Protein AF-0000000080727095 (afdb_homodimer)

Secondary structure (DSSP, 8-state):
----------EEEEE-TTBSS-GGGT-SB-SHHHHHHHHHHHHHTT--EEE--TTHHHHTHHHHHHHTTTTTTT-EEEEE-----STTTTSHHHHHHHHHHHHHHHT-S-EEEEEE-S--TTS-HHHHHHHHHHHHHTTSEEEEEEES--HHHHHHHHHHHHHTTPPPP-EEEEE-BTTB-GGGTTHHHHHHHHT-EEEEE-TTGGGGGGS----TT---SSSTTSSTTHHHHHHHHHHH--HHHHHHHHHHHHHHHHTT--HHHHHHHHHHHTSSS-SSSS--EEEE--SSHHHHHHHHHHHTS-PPPHHHHHHHHHHHHHHGGGPPPSS-S-S--SS-HHHHHHSTT--/----------EEEEE-TTBSS-GGGT-SB-SHHHHHHHHHHHHHTT--EEE--TTHHHHTHHHHHHHTTTTTTT-EEEEE-----STTTTSHHHHHHHHHHHHHHHT-S-EEEEEE-S--TTS-HHHHHHHHHHHHHTTSEEEEEEES--HHHHHHHHHHHHHTTPPPP-EEEEE-BTTB-GGGTTHHHHHHHHT-EEEEE-TTGGGGGGS----TT---SSSTTSSTTHHHHHHHHHHH--HHHHHHHHHHHHHHHHTT--HHHHHHHHHHHTSS--SSSS--EEEE--SSHHHHHHHHHHHTS-PPPHHHHHHHHHHHHHHGGGPPPSS-S-S--SS-HHHHHHSTT--

pLDDT: mean 94.52, std 9.43, range [23.75, 98.94]

Radius of gyration: 27.66 Å; Cα contacts (8 Å, |Δi|>4): 1357; chains: 2; bounding box: 56×84×60 Å

Organism: Metarhizium acridum (strain CQMa 102) (NCBI:txid655827)

Solvent-accessible surface area (backbone atoms only — not comparable to full-atom values): 36132 Å² total; per-residue (Å²): 128,82,79,74,76,76,82,73,74,64,46,52,29,47,37,37,57,25,34,14,76,37,55,72,46,46,16,56,40,52,48,67,69,61,48,46,52,38,52,48,52,44,41,74,72,73,39,49,36,35,36,50,32,46,62,27,28,77,51,38,19,43,40,45,42,32,72,63,38,40,69,83,70,64,45,47,41,30,37,26,35,55,66,48,86,48,75,45,44,40,31,42,69,48,40,52,50,36,46,52,50,47,28,59,42,40,70,45,72,53,40,52,30,40,22,44,50,39,64,34,51,40,29,66,64,60,50,33,50,51,41,50,29,52,40,39,75,69,47,41,30,73,39,39,28,39,18,26,56,47,40,31,51,49,31,39,51,45,47,51,18,57,80,66,73,38,74,52,57,42,32,35,41,39,60,37,33,72,61,42,59,71,42,60,72,56,34,49,48,47,31,57,46,67,58,28,34,46,32,29,32,45,45,44,61,69,49,50,40,71,63,79,63,83,53,68,85,62,73,47,87,60,69,58,51,3,63,67,30,50,69,55,7,53,53,44,38,71,54,55,53,38,72,42,40,50,53,19,49,52,55,33,50,65,50,33,55,77,69,77,48,51,55,52,43,51,36,40,18,37,54,60,63,67,47,93,57,37,33,85,85,52,76,17,34,43,35,44,75,50,62,43,57,67,52,43,52,52,50,51,56,29,54,69,48,70,71,74,57,68,70,49,54,49,38,38,53,53,19,24,58,54,14,49,58,74,48,55,73,58,41,60,80,75,96,58,63,72,59,64,51,46,56,54,57,68,31,90,86,41,105,126,83,78,73,74,75,79,72,73,64,46,52,29,46,37,36,56,26,33,15,78,36,57,72,47,47,16,57,38,52,46,69,67,60,50,47,50,38,52,49,53,44,41,73,73,72,38,52,39,37,35,52,31,44,62,26,27,78,51,38,20,42,41,46,43,31,72,64,39,40,70,84,70,62,46,46,42,31,37,27,35,55,64,49,88,48,75,45,44,39,31,42,67,48,41,52,51,35,45,53,49,48,28,57,41,40,70,44,73,53,39,51,29,39,23,43,49,39,64,35,51,40,27,65,64,60,51,33,50,50,39,50,28,52,40,39,76,70,47,41,30,74,40,40,26,40,18,26,56,47,40,30,53,48,31,38,51,44,47,50,17,56,79,68,73,38,74,53,58,41,32,36,41,38,58,36,31,72,63,43,59,72,43,60,70,56,35,50,49,46,31,56,45,67,58,28,33,48,32,28,32,45,45,44,61,70,49,51,39,71,63,80,63,85,53,69,86,63,74,48,84,59,69,57,50,4,63,66,30,50,69,54,6,54,52,44,37,72,52,54,52,38,72,42,42,51,53,19,48,53,54,34,50,64,52,33,54,75,69,77,47,51,53,52,43,49,36,40,18,37,54,60,63,67,46,93,58,38,34,84,84,52,77,17,32,42,36,45,74,51,62,44,57,67,50,44,52,51,50,52,56,30,54,69,49,70,69,73,56,68,68,50,53,50,38,38,53,52,19,25,57,54,13,48,58,75,48,55,73,55,40,58,79,75,96,56,60,72,59,63,51,47,56,56,57,69,32,92,85,41,104

Structure (mmCIF, N/CA/C/O backbone):
data_AF-0000000080727095-model_v1
#
loop_
_entity.id
_entity.type
_entity.pdbx_description
1 polymer 'NADP-dependent oxidoreductase domain-containing protein'
#
loop_
_atom_site.group_PDB
_atom_site.id
_atom_site.type_symbol
_atom_site.label_atom_id
_atom_site.label_alt_id
_atom_site.label_comp_id
_atom_site.label_asym_id
_atom_site.label_entity_id
_atom_site.label_seq_id
_atom_site.pdbx_PDB_ins_code
_atom_site.Cartn_x
_atom_site.Cartn_y
_atom_site.Cartn_z
_atom_site.occupancy
_atom_site.B_iso_or_equiv
_atom_site.auth_seq_id
_atom_site.auth_comp_id
_atom_site.auth_asym_id
_atom_site.auth_atom_id
_atom_site.pdbx_PDB_model_num
ATOM 1 N N . MET A 1 1 ? -5.547 41.906 -24 1 24.72 1 MET A N 1
ATOM 2 C CA . MET A 1 1 ? -5.367 42.219 -22.578 1 24.72 1 MET A CA 1
ATOM 3 C C . MET A 1 1 ? -4.742 41.031 -21.844 1 24.72 1 MET A C 1
ATOM 5 O O . MET A 1 1 ? -5.246 39.906 -21.906 1 24.72 1 MET A O 1
ATOM 9 N N . PRO A 1 2 ? -3.4 41.031 -21.422 1 35.19 2 PRO A N 1
ATOM 10 C CA . PRO A 1 2 ? -2.688 39.812 -21.016 1 35.19 2 PRO A CA 1
ATOM 11 C C . PRO A 1 2 ? -3.379 39.062 -19.875 1 35.19 2 PRO A C 1
ATOM 13 O O . PRO A 1 2 ? -4.039 39.688 -19.047 1 35.19 2 PRO A O 1
ATOM 16 N N . LEU A 1 3 ? -3.762 37.844 -20.094 1 37.88 3 LEU A N 1
ATOM 17 C CA . LEU A 1 3 ? -4.395 37 -19.094 1 37.88 3 LEU A CA 1
ATOM 18 C C . LEU A 1 3 ? -3.652 37.062 -17.766 1 37.88 3 LEU A C 1
ATOM 20 O O . LEU A 1 3 ? -2.477 36.719 -17.688 1 37.88 3 LEU A O 1
ATOM 24 N N . ILE A 1 4 ? -3.736 38.031 -16.969 1 34.38 4 ILE A N 1
ATOM 25 C CA . ILE A 1 4 ? -3.117 38.125 -15.656 1 34.38 4 ILE A CA 1
ATOM 26 C C . ILE A 1 4 ? -3.23 36.781 -14.93 1 34.38 4 ILE A C 1
ATOM 28 O O . ILE A 1 4 ? -4.336 36.344 -14.625 1 34.38 4 ILE A O 1
ATOM 32 N N . VAL A 1 5 ? -2.312 35.938 -15.195 1 43.31 5 VAL A N 1
ATOM 33 C CA . VAL A 1 5 ? -2.176 34.656 -14.5 1 43.31 5 VAL A CA 1
ATOM 34 C C . VAL A 1 5 ? -2.201 34.906 -12.992 1 43.31 5 VAL A C 1
ATOM 36 O O . VAL A 1 5 ? -1.331 35.562 -12.445 1 43.31 5 VAL A O 1
ATOM 39 N N . GLN A 1 6 ? -3.268 35.219 -12.305 1 42.59 6 GLN A N 1
ATOM 40 C CA . GLN A 1 6 ? -3.457 35.344 -10.867 1 42.59 6 GLN A CA 1
ATOM 41 C C . GLN A 1 6 ? -2.648 34.312 -10.102 1 42.59 6 GLN A C 1
ATOM 43 O O . GLN A 1 6 ? -2.832 33.094 -10.312 1 42.59 6 GLN A O 1
ATOM 48 N N . ASN A 1 7 ? -1.424 34.594 -9.609 1 49.28 7 ASN A N 1
ATOM 49 C CA . ASN A 1 7 ? -0.449 33.781 -8.891 1 49.28 7 ASN A CA 1
ATOM 50 C C . ASN A 1 7 ? -1.058 33.125 -7.648 1 49.28 7 ASN A C 1
ATOM 52 O O . ASN A 1 7 ? -1.265 33.812 -6.637 1 49.28 7 ASN A O 1
ATOM 56 N N . VAL A 1 8 ? -1.911 32.188 -7.688 1 64.5 8 VAL A N 1
ATOM 57 C CA . VAL A 1 8 ? -2.584 31.531 -6.562 1 64.5 8 VAL A CA 1
ATOM 58 C C . VAL A 1 8 ? -1.547 30.938 -5.613 1 64.5 8 VAL A C 1
ATOM 60 O O . VAL A 1 8 ? -0.668 30.188 -6.039 1 64.5 8 VAL A O 1
ATOM 63 N N . ASN A 1 9 ? -1.29 31.562 -4.266 1 85.25 9 ASN A N 1
ATOM 64 C CA . ASN A 1 9 ? -0.416 31.094 -3.193 1 85.25 9 ASN A CA 1
ATOM 65 C C . ASN A 1 9 ? -0.615 29.609 -2.906 1 85.25 9 ASN A C 1
ATOM 67 O O . ASN A 1 9 ? -1.734 29.094 -2.992 1 85.25 9 ASN A O 1
ATOM 71 N N . PRO A 1 10 ? 0.553 28.953 -2.729 1 93.75 10 PRO A N 1
ATOM 72 C CA . PRO A 1 10 ? 0.433 27.578 -2.262 1 93.75 10 PRO A CA 1
ATOM 73 C C . PRO A 1 10 ? -0.393 27.453 -0.983 1 93.75 10 PRO A C 1
ATOM 75 O O . PRO A 1 10 ? -0.496 28.406 -0.217 1 93.75 10 PRO A O 1
ATOM 78 N N . ARG A 1 11 ? -1.086 26.359 -0.826 1 97.81 11 ARG A N 1
ATOM 79 C CA . ARG A 1 11 ? -1.76 26.078 0.435 1 97.81 11 ARG A CA 1
ATOM 80 C C . ARG A 1 11 ? -0.753 25.734 1.527 1 97.81 11 ARG A C 1
ATOM 82 O O . ARG A 1 11 ? -0.248 24.609 1.582 1 97.81 11 ARG A O 1
ATOM 89 N N . ILE A 1 12 ? -0.413 26.734 2.307 1 98.56 12 ILE A N 1
ATOM 90 C CA . ILE A 1 12 ? 0.502 26.578 3.432 1 98.56 12 ILE A CA 1
ATOM 91 C C . ILE A 1 12 ? -0.281 26.594 4.742 1 98.56 12 ILE A C 1
ATOM 93 O O . ILE A 1 12 ? -1.131 27.469 4.949 1 98.56 12 ILE A O 1
ATOM 97 N N . ILE A 1 13 ? -0.034 25.625 5.582 1 98.88 13 ILE A N 1
ATOM 98 C CA . ILE A 1 13 ? -0.727 25.453 6.855 1 98.88 13 ILE A CA 1
ATOM 99 C C . ILE A 1 13 ? 0.266 25.609 8.008 1 98.88 13 ILE A C 1
ATOM 101 O O . ILE A 1 13 ? 1.332 24.984 8 1 98.88 13 ILE A O 1
ATOM 105 N N . LEU A 1 14 ? -0.053 26.484 8.93 1 98.88 14 LEU A N 1
ATOM 106 C CA . LEU A 1 14 ? 0.808 26.641 10.094 1 98.88 14 LEU A CA 1
ATOM 107 C C . LEU A 1 14 ? 0.462 25.609 11.164 1 98.88 14 LEU A C 1
ATOM 109 O O . LEU A 1 14 ? -0.641 25.625 11.719 1 98.88 14 LEU A O 1
ATOM 113 N N . GLY A 1 15 ? 1.387 24.703 11.43 1 98.75 15 GLY A N 1
ATOM 114 C CA . GLY A 1 15 ? 1.229 23.734 12.5 1 98.75 15 GLY A CA 1
ATOM 115 C C . GLY A 1 15 ? 1.518 24.328 13.875 1 98.75 15 GLY A C 1
ATOM 116 O O . GLY A 1 15 ? 2.52 25.016 14.062 1 98.75 15 GLY A O 1
ATOM 117 N N . LEU A 1 16 ? 0.731 23.969 14.836 1 98.75 16 LEU A N 1
ATOM 118 C CA . LEU A 1 16 ? 0.812 24.641 16.125 1 98.75 16 LEU A CA 1
ATOM 119 C C . LEU A 1 16 ? 1.369 23.688 17.188 1 98.75 16 LEU A C 1
ATOM 121 O O . LEU A 1 16 ? 1.236 23.953 18.391 1 98.75 16 LEU A O 1
ATOM 125 N N . MET A 1 17 ? 1.985 22.641 16.75 1 97.19 17 MET A N 1
ATOM 126 C CA . MET A 1 17 ? 2.518 21.641 17.672 1 97.19 17 MET A CA 1
ATOM 127 C C . MET A 1 17 ? 3.555 22.266 18.594 1 97.19 17 MET A C 1
ATOM 129 O O . MET A 1 17 ? 3.748 21.797 19.719 1 97.19 17 MET A O 1
ATOM 133 N N . THR A 1 18 ? 4.227 23.359 18.188 1 96.19 18 THR A N 1
ATOM 134 C CA . THR A 1 18 ? 5.289 23.984 18.969 1 96.19 18 THR A CA 1
ATOM 135 C C . THR A 1 18 ? 4.793 25.25 19.672 1 96.19 18 THR A C 1
ATOM 137 O O . THR A 1 18 ? 5.59 26.047 20.156 1 96.19 18 THR A O 1
ATOM 140 N N . PHE A 1 19 ? 3.555 25.531 19.641 1 98.38 19 PHE A N 1
ATOM 141 C CA . PHE A 1 19 ? 2.918 26.672 20.266 1 98.38 19 PHE A CA 1
ATOM 142 C C . PHE A 1 19 ? 2.146 26.25 21.516 1 98.38 19 PHE A C 1
ATOM 144 O O . PHE A 1 19 ? 1.301 25.359 21.453 1 98.38 19 PHE A O 1
ATOM 151 N N . GLY A 1 20 ? 2.357 26.75 22.578 1 97 20 GLY A N 1
ATOM 152 C CA . GLY A 1 20 ? 1.621 26.453 23.797 1 97 20 GLY A CA 1
ATOM 153 C C . GLY A 1 20 ? 2.277 27.016 25.031 1 97 20 GLY A C 1
ATOM 154 O O . GLY A 1 20 ? 3.377 27.562 24.969 1 97 20 GLY A O 1
ATOM 155 N N . PRO A 1 21 ? 1.655 26.891 26.109 1 95.06 21 PRO A N 1
ATOM 156 C CA . PRO A 1 21 ? 2.098 27.609 27.312 1 95.06 21 PRO A CA 1
ATOM 157 C C . PRO A 1 21 ? 3.227 26.891 28.047 1 95.06 21 PRO A C 1
ATOM 159 O O . PRO A 1 21 ? 3.789 27.422 29 1 95.06 21 PRO A O 1
ATOM 162 N N . SER A 1 22 ? 3.641 25.734 27.609 1 91.69 22 SER A N 1
ATOM 163 C CA . SER A 1 22 ? 4.566 24.906 28.391 1 91.69 22 SER A CA 1
ATOM 164 C C . SER A 1 22 ? 5.75 24.453 27.531 1 91.69 22 SER A C 1
ATOM 166 O O . SER A 1 22 ? 5.594 23.625 26.641 1 91.69 22 SER A O 1
ATOM 168 N N . SER A 1 23 ? 6.934 24.938 27.891 1 90.81 23 SER A N 1
ATOM 169 C CA . SER A 1 23 ? 8.133 24.453 27.203 1 90.81 23 SER A CA 1
ATOM 170 C C . SER A 1 23 ? 8.43 23 27.547 1 90.81 23 SER A C 1
ATOM 172 O O . SER A 1 23 ? 8.953 22.266 26.703 1 90.81 23 SER A O 1
ATOM 174 N N . GLU A 1 24 ? 8.109 22.547 28.734 1 88.94 24 GLU A N 1
ATOM 175 C CA . GLU A 1 24 ? 8.359 21.188 29.188 1 88.94 24 GLU A CA 1
ATOM 176 C C . GLU A 1 24 ? 7.57 20.172 28.375 1 88.94 24 GLU A C 1
ATOM 178 O O . GLU A 1 24 ? 7.996 19.031 28.219 1 88.94 24 GLU A O 1
ATOM 183 N N . ASP A 1 25 ? 6.496 20.703 27.781 1 90.62 25 ASP A N 1
ATOM 184 C CA . ASP A 1 25 ? 5.648 19.828 26.984 1 90.62 25 ASP A CA 1
ATOM 185 C C . ASP A 1 25 ? 5.977 19.953 25.5 1 90.62 25 ASP A C 1
ATOM 187 O O . ASP A 1 25 ? 5.207 19.484 24.656 1 90.62 25 ASP A O 1
ATOM 191 N N . GLY A 1 26 ? 7.086 20.625 25.188 1 89.38 26 GLY A N 1
ATOM 192 C CA . GLY A 1 26 ? 7.578 20.609 23.812 1 89.38 26 GLY A CA 1
ATOM 193 C C . GLY A 1 26 ? 7.359 21.938 23.094 1 89.38 26 GLY A C 1
ATOM 194 O O . GLY A 1 26 ? 7.797 22.109 21.953 1 89.38 26 GLY A O 1
ATOM 195 N N . ALA A 1 27 ? 6.746 22.922 23.734 1 95.12 27 ALA A N 1
ATOM 196 C CA . ALA A 1 27 ? 6.473 24.203 23.109 1 95.12 27 ALA A CA 1
ATOM 197 C C . ALA A 1 27 ? 7.75 25.031 22.953 1 95.12 27 ALA A C 1
ATOM 199 O O . ALA A 1 27 ? 8.648 24.953 23.797 1 95.12 27 ALA A O 1
ATOM 200 N N . ARG A 1 28 ? 7.781 25.797 21.906 1 95.5 28 ARG A N 1
ATOM 201 C CA . ARG A 1 28 ? 8.898 26.703 21.656 1 95.5 28 ARG A CA 1
ATOM 202 C C . ARG A 1 28 ? 8.43 28.156 21.594 1 95.5 28 ARG A C 1
ATOM 204 O O . ARG A 1 28 ? 9.219 29.078 21.766 1 95.5 28 ARG A O 1
ATOM 211 N N . ILE A 1 29 ? 7.234 28.344 21.219 1 97.19 29 ILE A N 1
ATOM 212 C CA . ILE A 1 29 ? 6.555 29.625 21.328 1 97.19 29 ILE A CA 1
ATOM 213 C C . ILE A 1 29 ? 5.551 29.578 22.469 1 97.19 29 ILE A C 1
ATOM 215 O O . ILE A 1 29 ? 4.488 28.969 22.359 1 97.19 29 ILE A O 1
ATOM 219 N N . THR A 1 30 ? 5.895 30.266 23.562 1 97.19 30 THR A N 1
ATOM 220 C CA . THR A 1 30 ? 5.195 29.938 24.797 1 97.19 30 THR A CA 1
ATOM 221 C C . THR A 1 30 ? 4.41 31.141 25.312 1 97.19 30 THR A C 1
ATOM 223 O O . THR A 1 30 ? 3.773 31.062 26.359 1 97.19 30 THR A O 1
ATOM 226 N N . ASP A 1 31 ? 4.488 32.281 24.625 1 97.56 31 ASP A N 1
ATOM 227 C CA . ASP A 1 31 ? 3.717 33.438 25.078 1 97.56 31 ASP A CA 1
ATOM 228 C C . ASP A 1 31 ? 2.781 33.906 23.969 1 97.56 31 ASP A C 1
ATOM 230 O O . ASP A 1 31 ? 3.096 33.812 22.781 1 97.56 31 ASP A O 1
ATOM 234 N N . LEU A 1 32 ? 1.676 34.5 24.406 1 98.12 32 LEU A N 1
ATOM 235 C CA . LEU A 1 32 ? 0.58 34.875 23.531 1 98.12 32 LEU A CA 1
ATOM 236 C C . LEU A 1 32 ? 1.012 36 22.562 1 98.12 32 LEU A C 1
ATOM 238 O O . LEU A 1 32 ? 0.579 36.031 21.422 1 98.12 32 LEU A O 1
ATOM 242 N N . ASP A 1 33 ? 1.827 36.875 23.078 1 98.31 33 ASP A N 1
ATOM 243 C CA . ASP A 1 33 ? 2.283 37.969 22.219 1 98.31 33 ASP A CA 1
ATOM 244 C C . ASP A 1 33 ? 3.047 37.438 21.016 1 98.31 33 ASP A C 1
ATOM 246 O O . ASP A 1 33 ? 2.789 37.875 19.875 1 98.31 33 ASP A O 1
ATOM 250 N N . THR A 1 34 ? 3.979 36.562 21.234 1 98.5 34 THR A N 1
ATOM 251 C CA . THR A 1 34 ? 4.754 35.969 20.156 1 98.5 34 THR A CA 1
ATOM 252 C C . THR A 1 34 ? 3.854 35.156 19.234 1 98.5 34 THR A C 1
ATOM 254 O O . THR A 1 34 ? 4.016 35.188 18.016 1 98.5 34 THR A O 1
ATOM 257 N N . PHE A 1 35 ? 2.953 34.438 19.828 1 98.75 35 PHE A N 1
ATOM 258 C CA . PHE A 1 35 ? 1.983 33.688 19.031 1 98.75 35 PHE A CA 1
ATOM 259 C C . PHE A 1 35 ? 1.203 34.594 18.109 1 98.75 35 PHE A C 1
ATOM 261 O O . PHE A 1 35 ? 1.109 34.344 16.906 1 98.75 35 PHE A O 1
ATOM 268 N N . ASN A 1 36 ? 0.708 35.688 18.656 1 98.75 36 ASN A N 1
ATOM 269 C CA . ASN A 1 36 ? -0.051 36.656 17.875 1 98.75 36 ASN A CA 1
ATOM 270 C C . ASN A 1 36 ? 0.801 37.281 16.766 1 98.75 36 ASN A C 1
ATOM 272 O O . ASN A 1 36 ? 0.317 37.5 15.656 1 98.75 36 ASN A O 1
ATOM 276 N N . LYS A 1 37 ? 2.043 37.531 17.062 1 98.81 37 LYS A N 1
ATOM 277 C CA . LYS A 1 37 ? 2.949 38.062 16.047 1 98.81 37 LYS A CA 1
ATOM 278 C C . LYS A 1 37 ? 3.104 37.062 14.898 1 98.81 37 LYS A C 1
ATOM 280 O O . LYS A 1 37 ? 3.137 37.469 13.734 1 98.81 37 LYS A O 1
ATOM 285 N N . ALA A 1 38 ? 3.24 35.844 15.227 1 98.81 38 ALA A N 1
ATOM 286 C CA . ALA A 1 38 ? 3.348 34.812 14.203 1 98.81 38 ALA A CA 1
ATOM 287 C C . ALA A 1 38 ? 2.094 34.75 13.336 1 98.81 38 ALA A C 1
ATOM 289 O O . ALA A 1 38 ? 2.182 34.688 12.109 1 98.81 38 ALA A O 1
ATOM 290 N N . LEU A 1 39 ? 0.939 34.781 13.953 1 98.88 39 LEU A N 1
ATOM 291 C CA . LEU A 1 39 ? -0.322 34.75 13.227 1 98.88 39 LEU A CA 1
ATOM 292 C C . LEU A 1 39 ? -0.491 35.969 12.359 1 98.88 39 LEU A C 1
ATOM 294 O O . LEU A 1 39 ? -0.988 35.906 11.234 1 98.88 39 LEU A O 1
ATOM 298 N N . ASP A 1 40 ? -0.077 37.125 12.938 1 98.81 40 ASP A N 1
ATOM 299 C CA . ASP A 1 40 ? -0.135 38.344 12.156 1 98.81 40 ASP A CA 1
ATOM 300 C C . ASP A 1 40 ? 0.705 38.25 10.891 1 98.81 40 ASP A C 1
ATOM 302 O O . ASP A 1 40 ? 0.24 38.562 9.797 1 98.81 40 ASP A O 1
ATOM 306 N N . LEU A 1 41 ? 1.878 37.781 11.047 1 98.75 41 LEU A N 1
ATOM 307 C CA . LEU A 1 41 ? 2.768 37.594 9.906 1 98.75 41 LEU A CA 1
ATOM 308 C C . LEU A 1 41 ? 2.178 36.625 8.906 1 98.75 41 LEU A C 1
ATOM 310 O O . LEU A 1 41 ? 2.156 36.875 7.703 1 98.75 41 LEU A O 1
ATOM 314 N N . PHE A 1 42 ? 1.761 35.531 9.375 1 98.69 42 PHE A N 1
ATOM 315 C CA . PHE A 1 42 ? 1.191 34.438 8.562 1 98.69 42 PHE A CA 1
ATOM 316 C C . PHE A 1 42 ? 0.034 34.969 7.719 1 98.69 42 PHE A C 1
ATOM 318 O O . PHE A 1 42 ? -0.002 34.75 6.504 1 98.69 42 PHE A O 1
ATOM 325 N N . GLN A 1 43 ? -0.869 35.688 8.328 1 98.5 43 GLN A N 1
ATOM 326 C CA . GLN A 1 43 ? -2.053 36.188 7.645 1 98.5 43 GLN A CA 1
ATOM 327 C C . GLN A 1 43 ? -1.696 37.375 6.723 1 98.5 43 GLN A C 1
ATOM 329 O O . GLN A 1 43 ? -2.305 37.531 5.66 1 98.5 43 GLN A O 1
ATOM 334 N N . ALA A 1 44 ? -0.732 38.156 7.133 1 98.12 44 ALA A N 1
ATOM 335 C CA . ALA A 1 44 ? -0.286 39.25 6.277 1 98.12 44 ALA A CA 1
ATOM 336 C C . ALA A 1 44 ? 0.253 38.719 4.953 1 98.12 44 ALA A C 1
ATOM 338 O O . ALA A 1 44 ? 0.189 39.406 3.932 1 98.12 44 ALA A O 1
ATOM 339 N N . ARG A 1 45 ? 0.746 37.531 4.969 1 97.19 45 ARG A N 1
ATOM 340 C CA . ARG A 1 45 ? 1.308 36.906 3.773 1 97.19 45 ARG A CA 1
ATOM 341 C C . ARG A 1 45 ? 0.223 36.219 2.951 1 97.19 45 ARG A C 1
ATOM 343 O O . ARG A 1 45 ? 0.508 35.625 1.906 1 97.19 45 ARG A O 1
ATOM 350 N N . GLY A 1 46 ? -0.985 36.219 3.42 1 96.81 46 GLY A N 1
ATOM 351 C CA . GLY A 1 46 ? -2.109 35.688 2.652 1 96.81 46 GLY A CA 1
ATOM 352 C C . GLY A 1 46 ? -2.523 34.312 3.064 1 96.81 46 GLY A C 1
ATOM 353 O O . GLY A 1 46 ? -3.338 33.656 2.393 1 96.81 46 GLY A O 1
ATOM 354 N N . TYR A 1 47 ? -1.959 33.75 4.117 1 97.88 47 TYR A N 1
ATOM 355 C CA . TYR A 1 47 ? -2.307 32.438 4.609 1 97.88 47 TYR A CA 1
ATOM 356 C C . TYR A 1 47 ? -3.23 32.531 5.82 1 97.88 47 TYR A C 1
ATOM 358 O O . TYR A 1 47 ? -3.246 33.531 6.52 1 97.88 47 TYR A O 1
ATOM 366 N N . SER A 1 48 ? -4.02 31.453 6.047 1 98.19 48 SER A N 1
ATOM 367 C CA . SER A 1 48 ? -4.988 31.578 7.133 1 98.19 48 SER A CA 1
ATOM 368 C C . SER A 1 48 ? -5.332 30.219 7.727 1 98.19 48 SER A C 1
ATOM 370 O O . SER A 1 48 ? -6.18 30.109 8.617 1 98.19 48 SER A O 1
ATOM 372 N N . GLU A 1 49 ? -4.73 29.125 7.281 1 98.75 49 GLU A N 1
ATOM 373 C CA . GLU A 1 49 ? -5.051 27.797 7.797 1 98.75 49 GLU A CA 1
ATOM 374 C C . GLU A 1 49 ? -4.059 27.359 8.875 1 98.75 49 GLU A C 1
ATOM 376 O O . GLU A 1 49 ? -2.844 27.469 8.688 1 98.75 49 GLU A O 1
ATOM 381 N N . VAL A 1 50 ? -4.609 26.984 10.047 1 98.94 50 VAL A N 1
ATOM 382 C CA . VAL A 1 50 ? -3.775 26.516 11.148 1 98.94 50 VAL A CA 1
ATOM 383 C C . VAL A 1 50 ? -4.211 25.109 11.555 1 98.94 50 VAL A C 1
ATOM 385 O O . VAL A 1 50 ? -5.359 24.719 11.328 1 98.94 50 VAL A O 1
ATOM 388 N N . ASP A 1 51 ? -3.273 24.359 12.094 1 98.94 51 ASP A N 1
ATOM 389 C CA . ASP A 1 51 ? -3.496 22.969 12.453 1 98.94 51 ASP A CA 1
ATOM 390 C C . ASP A 1 51 ? -3.072 22.688 13.898 1 98.94 51 ASP A C 1
ATOM 392 O O . ASP A 1 51 ? -1.914 22.922 14.258 1 98.94 51 ASP A O 1
ATOM 396 N N . THR A 1 52 ? -3.959 22.344 14.711 1 98.75 52 THR A N 1
ATOM 397 C CA . THR A 1 52 ? -3.668 21.938 16.078 1 98.75 52 THR A CA 1
ATOM 398 C C . THR A 1 52 ? -4.137 20.5 16.328 1 98.75 52 THR A C 1
ATOM 400 O O . THR A 1 52 ? -4.383 19.75 15.375 1 98.75 52 THR A O 1
ATOM 403 N N . ALA A 1 53 ? -4.035 20 17.547 1 98.62 53 ALA A N 1
ATOM 404 C CA . ALA A 1 53 ? -4.496 18.672 17.938 1 98.62 53 ALA A CA 1
ATOM 405 C C . ALA A 1 53 ? -4.688 18.594 19.453 1 98.62 53 ALA A C 1
ATOM 407 O O . ALA A 1 53 ? -4.027 19.312 20.203 1 98.62 53 ALA A O 1
ATOM 408 N N . ARG A 1 54 ? -5.508 17.703 19.844 1 97.31 54 ARG A N 1
ATOM 409 C CA . ARG A 1 54 ? -5.809 17.469 21.266 1 97.31 54 ARG A CA 1
ATOM 410 C C . ARG A 1 54 ? -4.539 17.172 22.047 1 97.31 54 ARG A C 1
ATOM 412 O O . ARG A 1 54 ? -4.379 17.625 23.172 1 97.31 54 ARG A O 1
ATOM 419 N N . ILE A 1 55 ? -3.621 16.531 21.422 1 96.62 55 ILE A N 1
ATOM 420 C CA . ILE A 1 55 ? -2.479 15.984 22.156 1 96.62 55 ILE A CA 1
ATOM 421 C C . ILE A 1 55 ? -1.378 17.047 22.25 1 96.62 55 ILE A C 1
ATOM 423 O O . ILE A 1 55 ? -0.437 16.891 23.031 1 96.62 55 ILE A O 1
ATOM 427 N N . TYR A 1 56 ? -1.441 18.078 21.547 1 97.06 56 TYR A N 1
ATOM 428 C CA . TYR A 1 56 ? -0.312 19 21.438 1 97.06 56 TYR A CA 1
ATOM 429 C C . TYR A 1 56 ? -0.077 19.734 22.75 1 97.06 56 TYR A C 1
ATOM 431 O O . TYR A 1 56 ? -1.028 20.156 23.422 1 97.06 56 TYR A O 1
ATOM 439 N N . VAL A 1 57 ? 1.223 19.844 23.078 1 96.44 57 VAL A N 1
ATOM 440 C CA . VAL A 1 57 ? 1.738 20.609 24.219 1 96.44 57 VAL A CA 1
ATOM 441 C C . VAL A 1 57 ? 0.989 20.203 25.484 1 96.44 57 VAL A C 1
ATOM 443 O O . VAL A 1 57 ? 0.43 21.047 26.172 1 96.44 57 VAL A O 1
ATOM 446 N N . GLY A 1 58 ? 0.936 18.891 25.719 1 95 58 GLY A N 1
ATOM 447 C CA . GLY A 1 58 ? 0.261 18.375 26.906 1 95 58 GLY A CA 1
ATOM 448 C C . GLY A 1 58 ? -1.226 18.672 26.922 1 95 58 GLY A C 1
ATOM 449 O O . GLY A 1 58 ? -1.796 18.953 27.969 1 95 58 GLY A O 1
ATOM 450 N N . ALA A 1 59 ? -1.839 18.797 25.812 1 96.88 59 ALA A N 1
ATOM 451 C CA . ALA A 1 59 ? -3.273 19.016 25.641 1 96.88 59 ALA A CA 1
ATOM 452 C C . ALA A 1 59 ? -3.648 20.453 25.938 1 96.88 59 ALA A C 1
ATOM 454 O O . ALA A 1 59 ? -4.805 20.75 26.25 1 96.88 59 ALA A O 1
ATOM 455 N N . LYS A 1 60 ? -2.686 21.344 25.859 1 97.81 60 LYS A N 1
ATOM 456 C CA . LYS A 1 60 ? -2.957 22.734 26.234 1 97.81 60 LYS A CA 1
ATOM 457 C C . LYS A 1 60 ? -2.934 23.641 25.016 1 97.81 60 LYS A C 1
ATOM 459 O O . LYS A 1 60 ? -3.266 24.828 25.109 1 97.81 60 LYS A O 1
ATOM 464 N N . GLN A 1 61 ? -2.58 23.109 23.906 1 98.56 61 GLN A N 1
ATOM 465 C CA . GLN A 1 61 ? -2.406 23.938 22.703 1 98.56 61 GLN A CA 1
ATOM 466 C C . GLN A 1 61 ? -3.738 24.516 22.234 1 98.56 61 GLN A C 1
ATOM 468 O O . GLN A 1 61 ? -3.803 25.656 21.797 1 98.56 61 GLN A O 1
ATOM 473 N N . GLU A 1 62 ? -4.812 23.703 22.234 1 98.81 62 GLU A N 1
ATOM 474 C CA . GLU A 1 62 ? -6.117 24.141 21.75 1 98.81 62 GLU A CA 1
ATOM 475 C C . GLU A 1 62 ? -6.605 25.359 22.531 1 98.81 62 GLU A C 1
ATOM 477 O O . GLU A 1 62 ? -7.039 26.359 21.938 1 98.81 62 GLU A O 1
ATOM 482 N N . ALA A 1 63 ? -6.531 25.312 23.875 1 98.69 63 ALA A N 1
ATOM 483 C CA . ALA A 1 63 ? -6.926 26.469 24.688 1 98.69 63 ALA A CA 1
ATOM 484 C C . ALA A 1 63 ? -6.062 27.688 24.375 1 98.69 63 ALA A C 1
ATOM 486 O O . ALA A 1 63 ? -6.555 28.812 24.375 1 98.69 63 ALA A O 1
ATOM 487 N N . PHE A 1 64 ? -4.777 27.422 24.125 1 98.75 64 PHE A N 1
ATOM 488 C CA . PHE A 1 64 ? -3.85 28.484 23.766 1 98.75 64 PHE A CA 1
ATOM 489 C C . PHE A 1 64 ? -4.273 29.156 22.469 1 98.75 64 PHE A C 1
ATOM 491 O O . PHE A 1 64 ? -4.168 30.375 22.328 1 98.75 64 PHE A O 1
ATOM 498 N N . THR A 1 65 ? -4.758 28.391 21.531 1 98.88 65 THR A N 1
ATOM 499 C CA . THR A 1 65 ? -5.254 28.891 20.25 1 98.88 65 THR A CA 1
ATOM 500 C C . THR A 1 65 ? -6.523 29.719 20.453 1 98.88 65 THR A C 1
ATOM 502 O O . THR A 1 65 ? -6.73 30.719 19.766 1 98.88 65 THR A O 1
ATOM 505 N N . LYS A 1 66 ? -7.418 29.297 21.375 1 98.81 66 LYS A N 1
ATOM 506 C CA . LYS A 1 66 ? -8.57 30.109 21.734 1 98.81 66 LYS A CA 1
ATOM 507 C C . LYS A 1 66 ? -8.133 31.484 22.25 1 98.81 66 LYS A C 1
ATOM 509 O O . LYS A 1 66 ? -8.695 32.5 21.859 1 98.81 66 LYS A O 1
ATOM 514 N N . GLU A 1 67 ? -7.156 31.469 23.094 1 98.62 67 GLU A N 1
ATOM 515 C CA . GLU A 1 67 ? -6.641 32.719 23.656 1 98.62 67 GLU A CA 1
ATOM 516 C C . GLU A 1 67 ? -6.105 33.625 22.562 1 98.62 67 GLU A C 1
ATOM 518 O O . GLU A 1 67 ? -6.168 34.844 22.703 1 98.62 67 GLU A O 1
ATOM 523 N N . ALA A 1 68 ? -5.617 33.062 21.531 1 98.62 68 ALA A N 1
ATOM 524 C CA . ALA A 1 68 ? -5.094 33.812 20.406 1 98.62 68 ALA A CA 1
ATOM 525 C C . ALA A 1 68 ? -6.227 34.344 19.516 1 98.62 68 ALA A C 1
ATOM 527 O O . ALA A 1 68 ? -5.98 34.969 18.5 1 98.62 68 ALA A O 1
ATOM 528 N N . ARG A 1 69 ? -7.461 34.062 19.859 1 98.5 69 ARG A N 1
ATOM 529 C CA . ARG A 1 69 ? -8.664 34.562 19.203 1 98.5 69 ARG A CA 1
ATOM 530 C C . ARG A 1 69 ? -8.719 34.125 17.734 1 98.5 69 ARG A C 1
ATOM 532 O O . ARG A 1 69 ? -8.961 34.969 16.859 1 98.5 69 ARG A O 1
ATOM 539 N N . TRP A 1 70 ? -8.438 32.844 17.531 1 98.69 70 TRP A N 1
ATOM 540 C CA . TRP A 1 70 ? -8.336 32.281 16.188 1 98.69 70 TRP A CA 1
ATOM 541 C C . TRP A 1 70 ? -9.602 32.594 15.383 1 98.69 70 TRP A C 1
ATOM 543 O O . TRP A 1 70 ? -9.531 32.906 14.195 1 98.69 70 TRP A O 1
ATOM 553 N N . LYS A 1 71 ? -10.781 32.469 16.047 1 98.06 71 LYS A N 1
ATOM 554 C CA . LYS A 1 71 ? -12.047 32.656 15.344 1 98.06 71 LYS A CA 1
ATOM 555 C C . LYS A 1 71 ? -12.219 34.094 14.891 1 98.06 71 LYS A C 1
ATOM 557 O O . LYS A 1 71 ? -12.578 34.344 13.742 1 98.06 71 LYS A O 1
ATOM 562 N N . GLU A 1 72 ? -11.984 35 15.758 1 98.19 72 GLU A N 1
ATOM 563 C CA . GLU A 1 72 ? -12.086 36.406 15.438 1 98.19 72 GLU A CA 1
ATOM 564 C C . GLU A 1 72 ? -11.094 36.812 14.352 1 98.19 72 GLU A C 1
ATOM 566 O O . GLU A 1 72 ? -11.375 37.719 13.547 1 98.19 72 GLU A O 1
ATOM 571 N N . ARG A 1 73 ? -9.977 36.125 14.297 1 98.19 73 ARG A N 1
ATOM 572 C CA . ARG A 1 73 ? -8.938 36.375 13.305 1 98.19 73 ARG A CA 1
ATOM 573 C C . ARG A 1 73 ? -9.352 35.844 11.938 1 98.19 73 ARG A C 1
ATOM 575 O O . ARG A 1 73 ? -8.727 36.188 10.93 1 98.19 73 ARG A O 1
ATOM 582 N N . GLY A 1 74 ? -10.406 35.031 11.906 1 98.44 74 GLY A N 1
ATOM 583 C CA . GLY A 1 74 ? -10.852 34.438 10.648 1 98.44 74 GLY A CA 1
ATOM 584 C C . GLY A 1 74 ? -9.984 33.281 10.195 1 98.44 74 GLY A C 1
ATOM 585 O O . GLY A 1 74 ? -9.852 33.031 8.992 1 98.44 74 GLY A O 1
ATOM 586 N N . LEU A 1 75 ? -9.344 32.594 11.039 1 98.75 75 LEU A N 1
ATOM 587 C CA . LEU A 1 75 ? -8.516 31.438 10.688 1 98.75 75 LEU A CA 1
ATOM 588 C C . LEU A 1 75 ? -9.367 30.219 10.383 1 98.75 75 LEU A C 1
ATOM 590 O O . LEU A 1 75 ? -10.406 30.016 11.016 1 98.75 75 LEU A O 1
ATOM 594 N N . THR A 1 76 ? -8.984 29.453 9.344 1 98.75 76 THR A N 1
ATOM 595 C CA . THR A 1 76 ? -9.453 28.078 9.172 1 98.75 76 THR A CA 1
ATOM 596 C C . THR A 1 76 ? -8.703 27.125 10.102 1 98.75 76 THR A C 1
ATOM 598 O O . THR A 1 76 ? -7.473 27.062 10.086 1 98.75 76 THR A O 1
ATOM 601 N N . LEU A 1 77 ? -9.391 26.422 10.914 1 98.81 77 LEU A N 1
ATOM 602 C CA . LEU A 1 77 ? -8.719 25.656 11.953 1 98.81 77 LEU A CA 1
ATOM 603 C C . LEU A 1 77 ? -9 24.156 11.797 1 98.81 77 LEU A C 1
ATOM 605 O O . LEU A 1 77 ? -10.148 23.75 11.594 1 98.81 77 LEU A O 1
ATOM 609 N N . ALA A 1 78 ? -7.926 23.391 11.812 1 98.94 78 ALA A N 1
ATOM 610 C CA . ALA A 1 78 ? -7.992 21.938 11.922 1 98.94 78 ALA A CA 1
ATOM 611 C C . ALA A 1 78 ? -7.559 21.469 13.312 1 98.94 78 ALA A C 1
ATOM 613 O O . ALA A 1 78 ? -6.613 22.016 13.891 1 98.94 78 ALA A O 1
ATOM 614 N N . THR A 1 79 ? -8.281 20.578 13.891 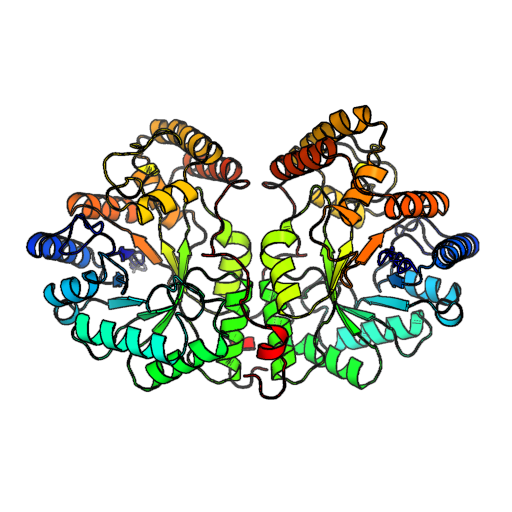1 98.94 79 THR A N 1
ATOM 615 C CA . THR A 1 79 ? -7.824 19.844 15.07 1 98.94 79 THR A CA 1
ATOM 616 C C . THR A 1 79 ? -8.031 18.344 14.883 1 98.94 79 THR A C 1
ATOM 618 O O . THR A 1 79 ? -8.328 17.891 13.781 1 98.94 79 THR A O 1
ATOM 621 N N . LYS A 1 80 ? -7.664 17.562 15.883 1 98.88 80 LYS A N 1
ATOM 622 C CA . LYS A 1 80 ? -7.668 16.109 15.742 1 98.88 80 LYS A CA 1
ATOM 623 C C . LYS A 1 80 ? -8.25 15.438 16.984 1 98.88 80 LYS A C 1
ATOM 625 O O . LYS A 1 80 ? -7.98 15.859 18.109 1 98.88 80 LYS A O 1
ATOM 630 N N . VAL A 1 81 ? -8.953 14.406 16.672 1 98.75 81 VAL A N 1
ATOM 631 C CA . VAL A 1 81 ? -9.367 13.531 17.766 1 98.75 81 VAL A CA 1
ATOM 632 C C . VAL A 1 81 ? -8.141 13.055 18.547 1 98.75 81 VAL A C 1
ATOM 634 O O . VAL A 1 81 ? -7.051 12.953 17.984 1 98.75 81 VAL A O 1
ATOM 637 N N . GLN A 1 82 ? -8.383 12.789 19.781 1 97.94 82 GLN A N 1
ATOM 638 C CA . GLN A 1 82 ? -7.285 12.305 20.609 1 97.94 82 GLN A CA 1
ATOM 639 C C . GLN A 1 82 ? -6.465 11.242 19.891 1 97.94 82 GLN A C 1
ATOM 641 O O . GLN A 1 82 ? -7.027 10.312 19.297 1 97.94 82 GLN A O 1
ATOM 646 N N . TYR A 1 83 ? -5.137 11.422 19.969 1 97.94 83 TYR A N 1
ATOM 647 C CA . TYR A 1 83 ? -4.23 10.43 19.406 1 97.94 83 TYR A CA 1
ATOM 648 C C . TYR A 1 83 ? -4.391 9.086 20.094 1 97.94 83 TYR A C 1
ATOM 650 O O . TYR A 1 83 ? -4.227 8.992 21.312 1 97.94 83 TYR A O 1
ATOM 658 N N . PRO A 1 84 ? -4.703 8.023 19.406 1 97.81 84 PRO A N 1
ATOM 659 C CA . PRO A 1 84 ? -4.875 6.73 20.062 1 97.81 84 PRO A CA 1
ATOM 660 C C . PRO A 1 84 ? -3.545 6.082 20.453 1 97.81 84 PRO A C 1
ATOM 662 O O . PRO A 1 84 ? -2.855 5.527 19.594 1 97.81 84 PRO A O 1
ATOM 665 N N . PHE A 1 85 ? -3.23 6.074 21.719 1 95.44 85 PHE A N 1
ATOM 666 C CA . PHE A 1 85 ? -2 5.477 22.219 1 95.44 85 PHE A CA 1
ATOM 667 C C . PHE A 1 85 ? -2.199 3.994 22.516 1 95.44 85 PHE A C 1
ATOM 669 O O . PHE A 1 85 ? -1.243 3.217 22.484 1 95.44 85 PHE A O 1
ATOM 676 N N . ALA A 1 86 ? -3.412 3.672 22.844 1 95.88 86 ALA A N 1
ATOM 677 C CA . ALA A 1 86 ? -3.75 2.287 23.156 1 95.88 86 ALA A CA 1
ATOM 678 C C . ALA A 1 86 ? -4.945 1.811 22.344 1 95.88 86 ALA A C 1
ATOM 680 O O . ALA A 1 86 ? -5.777 2.615 21.922 1 95.88 86 ALA A O 1
ATOM 681 N N . PRO A 1 87 ? -4.992 0.455 22.172 1 96.5 87 PRO A N 1
ATOM 682 C CA . PRO A 1 87 ? -6.191 -0.07 21.516 1 96.5 87 PRO A CA 1
ATOM 683 C C . PRO A 1 87 ? -7.48 0.354 22.219 1 96.5 87 PRO A C 1
ATOM 685 O O . PRO A 1 87 ? -7.555 0.324 23.453 1 96.5 87 PRO A O 1
ATOM 688 N N . GLY A 1 88 ? -8.367 0.845 21.438 1 97.5 88 GLY A N 1
ATOM 689 C CA . GLY A 1 88 ? -9.648 1.203 22.031 1 97.5 88 GLY A CA 1
ATOM 690 C C . GLY A 1 88 ? -9.797 2.693 22.281 1 97.5 88 GLY A C 1
ATOM 691 O O . GLY A 1 88 ? -10.859 3.156 22.688 1 97.5 88 GLY A O 1
ATOM 692 N N . ASP A 1 89 ? -8.875 3.471 21.906 1 98 89 ASP A N 1
ATOM 693 C CA . ASP A 1 89 ? -8.914 4.902 22.188 1 98 89 ASP A CA 1
ATOM 694 C C . ASP A 1 89 ? -9.805 5.637 21.188 1 98 89 ASP A C 1
ATOM 696 O O . ASP A 1 89 ? -10.148 6.805 21.406 1 98 89 ASP A O 1
ATOM 700 N N . ASN A 1 90 ? -10.258 4.996 20.062 1 98.5 90 ASN A N 1
ATOM 701 C CA . ASN A 1 90 ? -11.188 5.598 19.125 1 98.5 90 ASN A CA 1
ATOM 702 C C . ASN A 1 90 ? -12.547 4.902 19.156 1 98.5 90 ASN A C 1
ATOM 704 O O . ASN A 1 90 ? -13.219 4.797 18.125 1 98.5 90 ASN A O 1
ATOM 708 N N . THR A 1 91 ? -12.867 4.293 20.328 1 98.69 91 THR A N 1
ATOM 709 C CA . THR A 1 91 ? -14.25 3.855 20.484 1 98.69 91 THR A CA 1
ATOM 710 C C . THR A 1 91 ? -15.203 5.039 20.375 1 98.69 91 THR A C 1
ATOM 712 O O . THR A 1 91 ? -14.797 6.191 20.531 1 98.69 91 THR A O 1
ATOM 715 N N . ALA A 1 92 ? -16.422 4.73 20.094 1 98.69 92 ALA A N 1
ATOM 716 C CA . ALA A 1 92 ? -17.422 5.762 19.797 1 98.69 92 ALA A CA 1
ATOM 717 C C . ALA A 1 92 ? -17.484 6.789 20.938 1 98.69 92 ALA A C 1
ATOM 719 O O . ALA A 1 92 ? -17.438 7.996 20.688 1 98.69 92 ALA A O 1
ATOM 720 N N . ASP A 1 93 ? -17.547 6.352 22.125 1 98.75 93 ASP A N 1
ATOM 721 C CA . ASP A 1 93 ? -17.703 7.234 23.281 1 98.75 93 ASP A CA 1
ATOM 722 C C . ASP A 1 93 ? -16.469 8.102 23.484 1 98.75 93 ASP A C 1
ATOM 724 O O . ASP A 1 93 ? -16.578 9.281 23.797 1 98.75 93 ASP A O 1
ATOM 728 N N . LYS A 1 94 ? -15.336 7.559 23.266 1 98.75 94 LYS A N 1
ATOM 729 C CA . LYS A 1 94 ? -14.086 8.281 23.5 1 98.75 94 LYS A CA 1
ATOM 730 C C . LYS A 1 94 ? -13.844 9.328 22.422 1 98.75 94 LYS A C 1
ATOM 732 O O . LYS A 1 94 ? -13.328 10.414 22.703 1 98.75 94 LYS A O 1
ATOM 737 N N . VAL A 1 95 ? -14.227 8.984 21.219 1 98.75 95 VAL A N 1
ATOM 738 C CA . VAL A 1 95 ? -14.125 9.945 20.125 1 98.75 95 VAL A CA 1
ATOM 739 C C . VAL A 1 95 ? -15.016 11.148 20.406 1 98.75 95 VAL A C 1
ATOM 741 O O . VAL A 1 95 ? -14.578 12.297 20.297 1 98.75 95 VAL A O 1
ATOM 744 N N . ILE A 1 96 ? -16.234 10.875 20.812 1 98.75 96 ILE A N 1
ATOM 745 C CA . ILE A 1 96 ? -17.188 11.945 21.094 1 98.75 96 ILE A CA 1
ATOM 746 C C . ILE A 1 96 ? -16.672 12.797 22.25 1 98.75 96 ILE A C 1
ATOM 748 O O . ILE A 1 96 ? -16.672 14.031 22.172 1 98.75 96 ILE A O 1
ATOM 752 N N . ALA A 1 97 ? -16.172 12.148 23.266 1 98.75 97 ALA A N 1
ATOM 753 C CA . ALA A 1 97 ? -15.633 12.867 24.422 1 98.75 97 ALA A CA 1
ATOM 754 C C . ALA A 1 97 ? -14.445 13.742 24.016 1 98.75 97 ALA A C 1
ATOM 756 O O . ALA A 1 97 ? -14.328 14.883 24.484 1 98.75 97 ALA A O 1
ATOM 757 N N . SER A 1 98 ? -13.594 13.203 23.219 1 98.81 98 SER A N 1
ATOM 758 C CA . SER A 1 98 ? -12.43 13.945 22.766 1 98.81 98 SER A CA 1
ATOM 759 C C . SER A 1 98 ? -12.836 15.195 22 1 98.81 98 SER A C 1
ATOM 761 O O . SER A 1 98 ? -12.297 16.281 22.234 1 98.81 98 SER A O 1
ATOM 763 N N . VAL A 1 99 ? -13.766 15.047 21.078 1 98.88 99 VAL A N 1
ATOM 764 C CA . VAL A 1 99 ? -14.195 16.156 20.234 1 98.88 99 VAL A CA 1
ATOM 765 C C . VAL A 1 99 ? -14.875 17.219 21.078 1 98.88 99 VAL A C 1
ATOM 767 O O . VAL A 1 99 ? -14.625 18.422 20.906 1 98.88 99 VAL A O 1
ATOM 770 N N . GLU A 1 100 ? -15.688 16.766 22.031 1 98.75 100 GLU A N 1
ATOM 771 C CA . GLU A 1 100 ? -16.344 17.719 22.922 1 98.75 100 GLU A CA 1
ATOM 772 C C . GLU A 1 100 ? -15.32 18.531 23.719 1 98.75 100 GLU A C 1
ATOM 774 O O . GLU A 1 100 ? -15.469 19.734 23.891 1 98.75 100 GLU A O 1
ATOM 779 N N . THR A 1 101 ? -14.328 17.891 24.172 1 98.88 101 THR A N 1
ATOM 780 C CA . THR A 1 101 ? -13.266 18.562 24.906 1 98.88 101 THR A CA 1
ATOM 781 C C . THR A 1 101 ? -12.562 19.578 24 1 98.88 101 THR A C 1
ATOM 783 O O . THR A 1 101 ? -12.336 20.719 24.406 1 98.88 101 THR A O 1
ATOM 786 N N . SER A 1 102 ? -12.211 19.156 22.781 1 98.88 102 SER A N 1
ATOM 787 C CA . SER A 1 102 ? -11.539 20.047 21.844 1 98.88 102 SER A CA 1
ATOM 788 C C . SER A 1 102 ? -12.375 21.281 21.547 1 98.88 102 SER A C 1
ATOM 790 O O . SER A 1 102 ? -11.852 22.406 21.531 1 98.88 102 SER A O 1
ATOM 792 N N . LEU A 1 103 ? -13.672 21.078 21.328 1 98.88 103 LEU A N 1
ATOM 793 C CA . LEU A 1 103 ? -14.555 22.188 21.031 1 98.88 103 LEU A CA 1
ATOM 794 C C . LEU A 1 103 ? -14.617 23.156 22.203 1 98.88 103 LEU A C 1
ATOM 796 O O . LEU A 1 103 ? -14.57 24.375 22.016 1 98.88 103 LEU A O 1
ATOM 800 N N . ARG A 1 104 ? -14.742 22.609 23.391 1 98.81 104 ARG A N 1
ATOM 801 C CA . ARG A 1 104 ? -14.758 23.438 24.594 1 98.81 104 ARG A CA 1
ATOM 802 C C . ARG A 1 104 ? -13.461 24.234 24.719 1 98.81 104 ARG A C 1
ATOM 804 O O . ARG A 1 104 ? -13.492 25.453 24.953 1 98.81 104 ARG A O 1
ATOM 811 N N . GLU A 1 105 ? -12.344 23.578 24.578 1 98.75 105 GLU A N 1
ATOM 812 C CA . GLU A 1 105 ? -11.039 24.203 24.734 1 98.75 105 GLU A CA 1
ATOM 813 C C . GLU A 1 105 ? -10.789 25.25 23.656 1 98.75 105 GLU A C 1
ATOM 815 O O . GLU A 1 105 ? -10.133 26.266 23.891 1 98.75 105 GLU A O 1
ATOM 820 N N . LEU A 1 106 ? -11.273 25.016 22.453 1 98.88 106 LEU A N 1
ATOM 821 C CA . LEU A 1 106 ? -11.094 25.922 21.328 1 98.88 106 LEU A CA 1
ATOM 822 C C . LEU A 1 106 ? -12.102 27.062 21.375 1 98.88 106 LEU A C 1
ATOM 824 O O . LEU A 1 106 ? -11.969 28.047 20.656 1 98.88 106 LEU A O 1
ATOM 828 N N . GLY A 1 107 ? -13.117 26.938 22.266 1 98.69 107 GLY A N 1
ATOM 829 C CA . GLY A 1 107 ? -14.141 27.969 22.406 1 98.69 107 GLY A CA 1
ATOM 830 C C . GLY A 1 107 ? -15.055 28.078 21.203 1 98.69 107 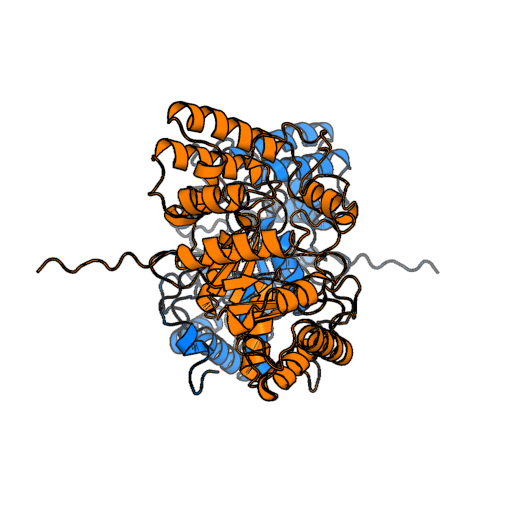GLY A C 1
ATOM 831 O O . GLY A 1 107 ? -15.312 29.188 20.719 1 98.69 107 GLY A O 1
ATOM 832 N N . THR A 1 108 ? -15.492 26.938 20.703 1 98.75 108 THR A N 1
ATOM 833 C CA . THR A 1 108 ? -16.344 26.922 19.516 1 98.75 108 THR A CA 1
ATOM 834 C C . THR A 1 108 ? -17.266 25.703 19.547 1 98.75 108 THR A C 1
ATOM 836 O O . THR A 1 108 ? -17.109 24.812 20.375 1 98.75 108 THR A O 1
ATOM 839 N N . ASP A 1 109 ? -18.281 25.719 18.688 1 98.56 109 ASP A N 1
ATOM 840 C CA . ASP A 1 109 ? -19.172 24.562 18.547 1 98.56 109 ASP A CA 1
ATOM 841 C C . ASP A 1 109 ? -18.875 23.797 17.266 1 98.56 109 ASP A C 1
ATOM 843 O O . ASP A 1 109 ? -19.438 22.734 17.031 1 98.56 109 ASP A O 1
ATOM 847 N N . CYS A 1 110 ? -17.953 24.344 16.469 1 98.81 110 CYS A N 1
ATOM 848 C CA . CYS A 1 110 ? -17.672 23.734 15.164 1 98.81 110 CYS A CA 1
ATOM 849 C C . CYS A 1 110 ? -16.266 24.078 14.695 1 98.81 110 CYS A C 1
ATOM 851 O O . CYS A 1 110 ? -15.852 25.234 14.766 1 98.81 110 CYS A O 1
ATOM 853 N N . VAL A 1 111 ? -15.562 23.078 14.273 1 98.88 111 VAL A N 1
ATOM 854 C CA . VAL A 1 111 ? -14.266 23.359 13.664 1 98.88 111 VAL A CA 1
ATOM 855 C C . VAL A 1 111 ? -14.344 23.109 12.156 1 98.88 111 VAL A C 1
ATOM 857 O O . VAL A 1 111 ? -15.242 22.422 11.68 1 98.88 111 VAL A O 1
ATOM 860 N N . ASP A 1 112 ? -13.414 23.688 11.406 1 98.88 112 ASP A N 1
ATOM 861 C CA . ASP A 1 112 ? -13.422 23.578 9.953 1 98.88 112 ASP A CA 1
ATOM 862 C C . ASP A 1 112 ? -13.031 22.156 9.508 1 98.88 112 ASP A C 1
ATOM 864 O O . ASP A 1 112 ? -13.633 21.609 8.586 1 98.88 112 ASP A O 1
ATOM 868 N N . ILE A 1 113 ? -12.023 21.609 10.117 1 98.94 113 ILE A N 1
ATOM 869 C CA . ILE A 1 113 ? -11.508 20.297 9.781 1 98.94 113 ILE A CA 1
ATOM 870 C C . ILE A 1 113 ? -11.281 19.484 11.062 1 98.94 113 ILE A C 1
ATOM 872 O O . ILE A 1 113 ? -10.672 19.984 12.016 1 98.94 113 ILE A O 1
ATOM 876 N N . LEU A 1 114 ? -11.781 18.328 11.109 1 98.94 114 LEU A N 1
ATOM 877 C CA . LEU A 1 114 ? -11.523 17.375 12.195 1 98.94 114 LEU A CA 1
ATOM 878 C C . LEU A 1 114 ? -10.875 16.109 11.664 1 98.94 114 LEU A C 1
ATOM 880 O O . LEU A 1 114 ? -11.445 15.43 10.805 1 98.94 114 LEU A O 1
ATOM 884 N N . TYR A 1 115 ? -9.695 15.789 12.227 1 98.94 115 TYR A N 1
ATOM 885 C CA . TYR A 1 115 ? -8.969 14.609 11.789 1 98.94 115 TYR A CA 1
ATOM 886 C C . TYR A 1 115 ? -9.148 13.453 12.766 1 98.94 115 TYR A C 1
ATOM 888 O O . TYR A 1 115 ? -9.156 13.656 13.977 1 98.94 115 TYR A O 1
ATOM 896 N N . LEU A 1 116 ? -9.266 12.258 12.219 1 98.94 116 LEU A N 1
ATOM 897 C CA . LEU A 1 116 ? -8.734 11.125 12.969 1 98.94 116 LEU A CA 1
ATOM 898 C C . LEU A 1 116 ? -7.211 11.109 12.914 1 98.94 116 LEU A C 1
ATOM 900 O O . LEU A 1 116 ? -6.625 10.977 11.844 1 98.94 116 LEU A O 1
ATOM 904 N N . HIS A 1 117 ? -6.555 11.258 14.023 1 98.75 117 HIS A N 1
ATOM 905 C CA . HIS A 1 117 ? -5.133 11.547 14.117 1 98.75 117 HIS A CA 1
ATOM 906 C C . HIS A 1 117 ? -4.293 10.367 13.641 1 98.75 117 HIS A C 1
ATOM 908 O O . HIS A 1 117 ? -3.227 10.562 13.047 1 98.75 117 HIS A O 1
ATOM 914 N N . LYS A 1 118 ? -4.629 9.227 13.891 1 98 118 LYS A N 1
ATOM 915 C CA . LYS A 1 118 ? -4.109 7.949 13.406 1 98 118 LYS A CA 1
ATOM 916 C C . LYS A 1 118 ? -5.152 6.844 13.547 1 98 118 LYS A C 1
ATOM 918 O O . LYS A 1 118 ? -6.113 6.98 14.305 1 98 118 LYS A O 1
ATOM 923 N N . PRO A 1 119 ? -5.023 5.754 12.812 1 98 119 PRO A N 1
ATOM 924 C CA . PRO A 1 119 ? -5.984 4.668 13.016 1 98 119 PRO A CA 1
ATOM 925 C C . PRO A 1 119 ? -5.824 3.99 14.375 1 98 119 PRO A C 1
ATOM 927 O O . PRO A 1 119 ? -4.703 3.812 14.852 1 98 119 PRO A O 1
ATOM 930 N N . ASP A 1 120 ? -6.949 3.746 15.023 1 98.31 120 ASP A N 1
ATOM 931 C CA . ASP A 1 120 ? -6.984 2.82 16.141 1 98.31 120 ASP A CA 1
ATOM 932 C C . ASP A 1 120 ? -7.344 1.408 15.688 1 98.31 120 ASP A C 1
ATOM 934 O O . ASP A 1 120 ? -8.523 1.096 15.492 1 98.31 120 ASP A O 1
ATOM 938 N N . ARG A 1 121 ? -6.414 0.518 15.594 1 98.06 121 ARG A N 1
ATOM 939 C CA . ARG A 1 121 ? -6.609 -0.82 15.047 1 98.06 121 ARG A CA 1
ATOM 940 C C . ARG A 1 121 ? -7.102 -1.786 16.125 1 98.06 121 ARG A C 1
ATOM 942 O O . ARG A 1 121 ? -7.18 -2.994 15.883 1 98.06 121 ARG A O 1
ATOM 949 N N . GLY A 1 122 ? -7.398 -1.252 17.266 1 97.88 122 GLY A N 1
ATOM 950 C CA . GLY A 1 122 ? -8.102 -1.987 18.312 1 97.88 122 GLY A CA 1
ATOM 951 C C . GLY A 1 122 ? -9.594 -1.738 18.312 1 97.88 122 GLY A C 1
ATOM 952 O O . GLY A 1 122 ? -10.336 -2.371 19.078 1 97.88 122 GLY A O 1
ATOM 953 N N . THR A 1 123 ? -10.062 -0.82 17.562 1 98.06 123 THR A N 1
ATOM 954 C CA . THR A 1 123 ? -11.469 -0.483 17.375 1 98.06 123 THR A CA 1
ATOM 955 C C . THR A 1 123 ? -11.883 -0.66 15.922 1 98.06 123 THR A C 1
ATOM 957 O O . THR A 1 123 ? -11.266 -0.096 15.023 1 98.06 123 THR A O 1
ATOM 960 N N . PRO A 1 124 ? -12.945 -1.524 15.703 1 97.75 124 PRO A N 1
ATOM 961 C CA . PRO A 1 124 ? -13.414 -1.595 14.32 1 97.75 124 PRO A CA 1
ATOM 962 C C . PRO A 1 124 ? -13.664 -0.217 13.711 1 97.75 124 PRO A C 1
ATOM 964 O O . PRO A 1 124 ? -14.266 0.645 14.352 1 97.75 124 PRO A O 1
ATOM 967 N N . PHE A 1 125 ? -13.211 0.059 12.469 1 98.38 125 PHE A N 1
ATOM 968 C CA . PHE A 1 125 ? -13.312 1.373 11.844 1 98.38 125 PHE A CA 1
ATOM 969 C C . PHE A 1 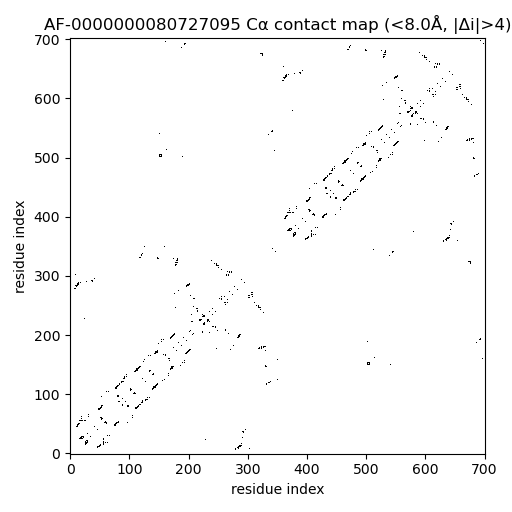125 ? -14.766 1.825 11.773 1 98.38 125 PHE A C 1
ATOM 971 O O . PHE A 1 125 ? -15.062 3.018 11.875 1 98.38 125 PHE A O 1
ATOM 978 N N . GLN A 1 126 ? -15.688 0.863 11.625 1 98 126 GLN A N 1
ATOM 979 C CA . GLN A 1 126 ? -17.109 1.171 11.516 1 98 126 GLN A CA 1
ATOM 980 C C . GLN A 1 126 ? -17.609 1.936 12.742 1 98 126 GLN A C 1
ATOM 982 O O . GLN A 1 126 ? -18.391 2.881 12.609 1 98 126 GLN A O 1
ATOM 987 N N . GLU A 1 127 ? -17.141 1.479 13.836 1 98.19 127 GLU A N 1
ATOM 988 C CA . GLU A 1 127 ? -17.578 2.119 15.07 1 98.19 127 GLU A CA 1
ATOM 989 C C . GLU A 1 127 ? -17.094 3.564 15.141 1 98.19 127 GLU A C 1
ATOM 991 O O . GLU A 1 127 ? -17.875 4.473 15.422 1 98.19 127 GLU A O 1
ATOM 996 N N . THR A 1 128 ? -15.852 3.793 14.875 1 98.81 128 THR A N 1
ATOM 997 C CA . THR A 1 128 ? -15.25 5.121 14.906 1 98.81 128 THR A CA 1
ATOM 998 C C . THR A 1 128 ? -15.891 6.027 13.852 1 98.81 128 THR A C 1
ATOM 1000 O O . THR A 1 128 ? -16.25 7.168 14.148 1 98.81 128 THR A O 1
ATOM 1003 N N . LEU A 1 129 ? -16.078 5.488 12.688 1 98.88 129 LEU A N 1
ATOM 1004 C CA . LEU A 1 129 ? -16.578 6.277 11.57 1 98.88 129 LEU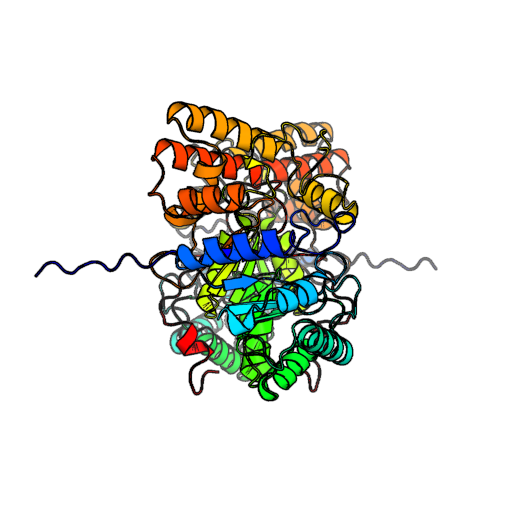 A CA 1
ATOM 1005 C C . LEU A 1 129 ? -18.047 6.652 11.797 1 98.88 129 LEU A C 1
ATOM 1007 O O . LEU A 1 129 ? -18.469 7.746 11.414 1 98.88 129 LEU A O 1
ATOM 1011 N N . GLU A 1 130 ? -18.828 5.773 12.367 1 98.81 130 GLU A N 1
ATOM 1012 C CA . GLU A 1 130 ? -20.203 6.105 12.711 1 98.81 130 GLU A CA 1
ATOM 1013 C C . GLU A 1 130 ? -20.266 7.262 13.703 1 98.81 130 GLU A C 1
ATOM 1015 O O . GLU A 1 130 ? -21.094 8.164 13.562 1 98.81 130 GLU A O 1
ATOM 1020 N N . ALA A 1 131 ? -19.406 7.191 14.68 1 98.88 131 ALA A N 1
ATOM 1021 C CA . ALA A 1 131 ? -19.328 8.273 15.656 1 98.88 131 ALA A CA 1
ATOM 1022 C C . ALA A 1 131 ? -18.953 9.594 14.984 1 98.88 131 ALA A C 1
ATOM 1024 O O . ALA A 1 131 ? -19.531 10.641 15.289 1 98.88 131 ALA A O 1
ATOM 1025 N N . MET A 1 132 ? -18.047 9.586 14.047 1 98.94 132 MET A N 1
ATOM 1026 C CA . MET A 1 132 ? -17.641 10.781 13.32 1 98.94 132 MET A CA 1
ATOM 1027 C C . MET A 1 132 ? -18.797 11.336 12.5 1 98.94 132 MET A C 1
ATOM 1029 O O . MET A 1 132 ? -18.984 12.547 12.414 1 98.94 132 MET A O 1
ATOM 1033 N N . ASP A 1 133 ? -19.516 10.43 11.883 1 98.88 133 ASP A N 1
ATOM 1034 C CA . ASP A 1 133 ? -20.656 10.867 11.094 1 98.88 133 ASP A CA 1
ATOM 1035 C C . ASP A 1 133 ? -21.703 11.562 11.977 1 98.88 133 ASP A C 1
ATOM 1037 O O . ASP A 1 133 ? -22.281 12.57 11.578 1 98.88 133 ASP A O 1
ATOM 1041 N N . LYS A 1 134 ? -21.969 10.969 13.148 1 98.81 134 LYS A N 1
ATOM 1042 C CA . LYS A 1 134 ? -22.906 11.586 14.086 1 98.81 134 LYS A CA 1
ATOM 1043 C C . LYS A 1 134 ? -22.438 12.992 14.461 1 98.81 134 LYS A C 1
ATOM 1045 O O . LYS A 1 134 ? -23.25 13.93 14.508 1 98.81 134 LYS A O 1
ATOM 1050 N N . LEU A 1 135 ? -21.203 13.148 14.734 1 98.94 135 LEU A N 1
ATOM 1051 C CA . LEU A 1 135 ? -20.625 14.445 15.07 1 98.94 135 LEU A CA 1
ATOM 1052 C C . LEU A 1 135 ? -20.781 15.422 13.906 1 98.94 135 LEU A C 1
ATOM 1054 O O . LEU A 1 135 ? -21.078 16.609 14.109 1 98.94 135 LEU A O 1
ATOM 1058 N N . HIS A 1 136 ? -20.547 14.953 12.688 1 98.94 136 HIS A N 1
ATOM 1059 C CA . HIS A 1 136 ? -20.688 15.789 11.5 1 98.94 136 HIS A CA 1
ATOM 1060 C C . HIS A 1 136 ? -22.141 16.266 11.328 1 98.94 136 HIS A C 1
ATOM 1062 O O . HIS A 1 136 ? -22.375 17.453 11.094 1 98.94 136 HIS A O 1
ATOM 1068 N N . LYS A 1 137 ? -23.047 15.359 11.453 1 98.81 137 LYS A N 1
ATOM 1069 C CA . LYS A 1 137 ? -24.453 15.68 11.312 1 98.81 137 LYS A CA 1
ATOM 1070 C C . LYS A 1 137 ? -24.922 16.656 12.406 1 98.81 137 LYS A C 1
ATOM 1072 O O . LYS A 1 137 ? -25.812 17.453 12.188 1 98.81 137 LYS A O 1
ATOM 1077 N N . ALA A 1 138 ? -24.266 16.531 13.523 1 98.81 138 ALA A N 1
ATOM 1078 C CA . ALA A 1 138 ? -24.562 17.438 14.633 1 98.81 138 ALA A CA 1
ATOM 1079 C C . ALA A 1 138 ? -23.891 18.797 14.414 1 98.81 138 ALA A C 1
ATOM 1081 O O . ALA A 1 138 ? -24.031 19.703 15.242 1 98.81 138 ALA A O 1
ATOM 1082 N N . GLY A 1 139 ? -23.078 18.984 13.383 1 98.81 139 GLY A N 1
ATOM 1083 C CA . GLY A 1 139 ? -22.484 20.266 13.023 1 98.81 139 GLY A CA 1
ATOM 1084 C C . GLY A 1 139 ? -21.203 20.547 13.766 1 98.81 139 GLY A C 1
ATOM 1085 O O . GLY A 1 139 ? -20.797 21.719 13.898 1 98.81 139 GLY A O 1
ATOM 1086 N N . LYS A 1 140 ? -20.547 19.516 14.266 1 98.88 140 LYS A N 1
ATOM 1087 C CA . LYS A 1 140 ? -19.375 19.719 15.109 1 98.88 140 LYS A CA 1
ATOM 1088 C C . LYS A 1 140 ? -18.141 20.016 14.266 1 98.88 140 LYS A C 1
ATOM 1090 O O . LYS A 1 140 ? -17.141 20.516 14.773 1 98.88 140 LYS A O 1
ATOM 1095 N N . PHE A 1 141 ? -18.172 19.656 13.039 1 98.94 141 PHE A N 1
ATOM 1096 C CA . PHE A 1 141 ? -17.094 19.969 12.109 1 98.94 141 PHE A CA 1
ATOM 1097 C C . PHE A 1 141 ? -17.594 20.016 10.68 1 98.94 141 PHE A C 1
ATOM 1099 O O . PHE A 1 141 ? -18.672 19.484 10.375 1 98.94 141 PHE A O 1
ATOM 1106 N N . VAL A 1 142 ? -16.797 20.656 9.812 1 98.88 142 VAL A N 1
ATOM 1107 C CA . VAL A 1 142 ? -17.219 20.844 8.43 1 98.88 142 VAL A CA 1
ATOM 1108 C C . VAL A 1 142 ? -16.641 19.734 7.559 1 98.88 142 VAL A C 1
ATOM 1110 O O . VAL A 1 142 ? -17.375 19.078 6.816 1 98.88 142 VAL A O 1
ATOM 1113 N N . ARG A 1 143 ? -15.344 19.453 7.633 1 98.88 143 ARG A N 1
ATOM 1114 C CA . ARG A 1 143 ? -14.68 18.453 6.816 1 98.88 143 ARG A CA 1
ATOM 1115 C C . ARG A 1 143 ? -14.031 17.375 7.684 1 98.88 143 ARG A C 1
ATOM 1117 O O . ARG A 1 143 ? -13.438 17.688 8.719 1 98.88 143 ARG A O 1
ATOM 1124 N N . LEU A 1 144 ? -14.086 16.156 7.23 1 98.94 144 LEU A N 1
ATOM 1125 C CA . LEU A 1 144 ? -13.414 15.039 7.883 1 98.94 144 LEU A CA 1
ATOM 1126 C C . LEU A 1 144 ? -12.055 14.766 7.238 1 98.94 144 LEU A C 1
ATOM 1128 O O . LEU A 1 144 ? -11.961 14.664 6.012 1 98.94 144 LEU A O 1
ATOM 1132 N N . GLY A 1 145 ? -11 14.734 8.039 1 98.94 145 GLY A N 1
ATOM 1133 C CA . GLY A 1 145 ? -9.68 14.297 7.605 1 98.94 145 GLY A CA 1
ATOM 1134 C C . GLY A 1 145 ? -9.211 13.031 8.297 1 98.94 145 GLY A C 1
ATOM 1135 O O . GLY A 1 145 ? -9.703 12.688 9.375 1 98.94 145 GLY A O 1
ATOM 1136 N N . ILE A 1 146 ? -8.344 12.32 7.656 1 98.94 146 ILE A N 1
ATOM 1137 C CA . ILE A 1 146 ? -7.668 11.188 8.281 1 98.94 146 ILE A CA 1
ATOM 1138 C C . ILE A 1 146 ? -6.156 11.328 8.109 1 98.94 146 ILE A C 1
ATOM 1140 O O . ILE A 1 146 ? -5.688 11.914 7.129 1 98.94 146 ILE A O 1
ATOM 1144 N N . SER A 1 147 ? -5.449 10.828 9.086 1 98.75 147 SER A N 1
ATOM 1145 C CA . SER A 1 147 ? -3.992 10.938 9.078 1 98.75 147 SER A CA 1
ATOM 1146 C C . SER A 1 147 ? -3.34 9.594 9.398 1 98.75 147 SER A C 1
ATOM 1148 O O . SER A 1 147 ? -3.832 8.844 10.25 1 98.75 147 SER A O 1
ATOM 1150 N N . ASN A 1 148 ? -2.295 9.227 8.688 1 98.5 148 ASN A N 1
ATOM 1151 C CA . ASN A 1 148 ? -1.36 8.164 9.047 1 98.5 148 ASN A CA 1
ATOM 1152 C C . ASN A 1 148 ? -1.98 6.781 8.859 1 98.5 148 ASN A C 1
ATOM 1154 O O . ASN A 1 148 ? -1.589 5.824 9.531 1 98.5 148 ASN A O 1
ATOM 1158 N N . PHE A 1 149 ? -3.006 6.668 8.031 1 98.69 149 PHE A N 1
ATOM 1159 C CA . PHE A 1 149 ? -3.578 5.398 7.602 1 98.69 149 PHE A CA 1
ATOM 1160 C C . PHE A 1 149 ? -2.771 4.801 6.453 1 98.69 149 PHE A C 1
ATOM 1162 O O . PHE A 1 149 ? -2.117 5.527 5.703 1 98.69 149 PHE A O 1
ATOM 1169 N N . THR A 1 150 ? -2.803 3.455 6.328 1 98.44 150 THR A N 1
ATOM 1170 C CA . THR A 1 150 ? -2.281 2.836 5.117 1 98.44 150 THR A CA 1
ATOM 1171 C C . THR A 1 150 ? -3.217 3.082 3.936 1 98.44 150 THR A C 1
ATOM 1173 O O . THR A 1 150 ? -4.379 3.451 4.125 1 98.44 150 THR A O 1
ATOM 1176 N N . ALA A 1 151 ? -2.645 2.918 2.721 1 98.5 151 ALA A N 1
ATOM 1177 C CA . ALA A 1 151 ? -3.445 3.117 1.516 1 98.5 151 ALA A CA 1
ATOM 1178 C C . ALA A 1 151 ? -4.664 2.201 1.51 1 98.5 151 ALA A C 1
ATOM 1180 O O . ALA A 1 151 ? -5.766 2.625 1.146 1 98.5 151 ALA A O 1
ATOM 1181 N N . TYR A 1 152 ? -4.484 0.888 1.912 1 98.62 152 TYR A N 1
ATOM 1182 C CA . TYR A 1 152 ? -5.625 -0.024 1.873 1 98.62 152 TYR A CA 1
ATOM 1183 C C . TYR A 1 152 ? -6.645 0.335 2.943 1 98.62 152 TYR A C 1
ATOM 1185 O O . TYR A 1 152 ? -7.848 0.149 2.748 1 98.62 152 TYR A O 1
ATOM 1193 N N . GLU A 1 153 ? -6.203 0.912 4.082 1 98.75 153 GLU A N 1
ATOM 1194 C CA . GLU A 1 153 ? -7.145 1.375 5.102 1 98.75 153 GLU A CA 1
ATOM 1195 C C . GLU A 1 153 ? -7.926 2.592 4.613 1 98.75 153 GLU A C 1
ATOM 1197 O O . GLU A 1 153 ? -9.109 2.74 4.93 1 98.75 153 GLU A O 1
ATOM 1202 N N . VAL A 1 154 ? -7.223 3.463 3.861 1 98.88 154 VAL A N 1
ATOM 1203 C CA . VAL A 1 154 ? -7.918 4.602 3.271 1 98.88 154 VAL A CA 1
ATOM 1204 C C . VAL A 1 154 ? -9.039 4.109 2.365 1 98.88 154 VAL A C 1
ATOM 1206 O O . VAL A 1 154 ? -10.172 4.598 2.447 1 98.88 154 VAL A O 1
ATOM 1209 N N . ALA A 1 155 ? -8.758 3.117 1.523 1 98.75 155 ALA A N 1
ATOM 1210 C CA . ALA A 1 155 ? -9.773 2.553 0.636 1 98.75 155 ALA A CA 1
ATOM 1211 C C . ALA A 1 155 ? -10.938 1.974 1.432 1 98.75 155 ALA A C 1
ATOM 1213 O O . ALA A 1 155 ? -12.102 2.229 1.114 1 98.75 155 ALA A O 1
ATOM 1214 N N . GLU A 1 156 ? -10.641 1.233 2.447 1 98.62 156 GLU A N 1
ATOM 1215 C CA . GLU A 1 156 ? -11.672 0.623 3.277 1 98.62 156 GLU A CA 1
ATOM 1216 C C . GLU A 1 156 ? -12.555 1.684 3.93 1 98.62 156 GLU A C 1
ATOM 1218 O O . GLU A 1 156 ? -13.789 1.587 3.891 1 98.62 156 GLU A O 1
ATOM 1223 N N . VAL A 1 157 ? -11.906 2.689 4.523 1 98.81 157 VAL A N 1
ATOM 1224 C CA . VAL A 1 157 ? -12.617 3.766 5.211 1 98.81 157 VAL A CA 1
ATOM 1225 C C . VAL A 1 157 ? -13.555 4.469 4.234 1 98.81 157 VAL A C 1
ATOM 1227 O O . VAL A 1 157 ? -14.727 4.691 4.543 1 98.81 157 VAL A O 1
ATOM 1230 N N . MET A 1 158 ? -13.086 4.797 3.051 1 98.75 158 MET A N 1
ATOM 1231 C CA . MET A 1 158 ? -13.883 5.488 2.041 1 98.75 158 MET A CA 1
ATOM 1232 C C . MET A 1 158 ? -15.094 4.66 1.646 1 98.75 158 MET A C 1
ATOM 1234 O O . MET A 1 158 ? -16.203 5.188 1.54 1 98.75 158 MET A O 1
ATOM 1238 N N . MET A 1 159 ? -14.875 3.375 1.473 1 98.44 159 MET A N 1
ATOM 1239 C CA . MET A 1 159 ? -15.961 2.506 1.033 1 98.44 159 MET A CA 1
ATOM 1240 C C . MET A 1 159 ? -16.984 2.295 2.154 1 98.44 159 MET A C 1
ATOM 1242 O O . MET A 1 159 ? -18.188 2.254 1.905 1 98.44 159 MET A O 1
ATOM 1246 N N . ILE A 1 160 ? -16.531 2.141 3.42 1 98.5 160 ILE A N 1
ATOM 1247 C CA . ILE A 1 160 ? -17.422 2.033 4.562 1 98.5 160 ILE A CA 1
ATOM 1248 C C . ILE A 1 160 ? -18.328 3.268 4.625 1 98.5 160 ILE A C 1
ATOM 1250 O O . ILE A 1 160 ? -19.547 3.146 4.758 1 98.5 160 ILE A O 1
ATOM 1254 N N . CYS A 1 161 ? -17.703 4.434 4.531 1 98.75 161 CYS A N 1
ATOM 1255 C CA . CYS A 1 161 ? -18.469 5.672 4.594 1 98.75 161 CYS A CA 1
ATOM 1256 C C . CYS A 1 161 ? -19.453 5.766 3.434 1 98.75 161 CYS A C 1
ATOM 1258 O O . CYS A 1 161 ? -20.609 6.141 3.625 1 98.75 161 CYS A O 1
ATOM 1260 N N . LYS A 1 162 ? -19 5.426 2.238 1 98.25 162 LYS A N 1
ATOM 1261 C CA . LYS A 1 162 ? -19.844 5.461 1.048 1 98.25 162 LYS A CA 1
ATOM 1262 C C . LYS A 1 162 ? -21.109 4.633 1.244 1 98.25 162 LYS A C 1
ATOM 1264 O O . LYS A 1 162 ? -22.219 5.152 1.116 1 98.25 162 LYS A O 1
ATOM 1269 N N . TYR A 1 163 ? -20.953 3.408 1.621 1 97.5 163 TYR A N 1
ATOM 1270 C CA . TYR A 1 163 ? -22.047 2.451 1.566 1 97.5 163 TYR A CA 1
ATOM 1271 C C . TYR A 1 163 ? -22.969 2.602 2.777 1 97.5 163 TYR A C 1
ATOM 1273 O O . TYR A 1 163 ? -24.078 2.082 2.787 1 97.5 163 TYR A O 1
ATOM 1281 N N . ASN A 1 164 ? -22.5 3.332 3.791 1 97.5 164 ASN A N 1
ATOM 1282 C CA . ASN A 1 164 ? -23.359 3.598 4.941 1 97.5 164 ASN A CA 1
ATOM 1283 C C . ASN A 1 164 ? -23.906 5.023 4.918 1 97.5 164 ASN A C 1
ATOM 1285 O O . ASN A 1 164 ? -24.578 5.453 5.859 1 97.5 164 ASN A O 1
ATOM 1289 N N . ASN A 1 165 ? -23.578 5.754 3.822 1 97.62 165 ASN A N 1
ATOM 1290 C CA . ASN A 1 165 ? -23.984 7.141 3.652 1 97.62 165 ASN A CA 1
ATOM 1291 C C . ASN A 1 165 ? -23.5 8.016 4.805 1 97.62 165 ASN A C 1
ATOM 1293 O O . ASN A 1 165 ? -24.281 8.766 5.395 1 97.62 165 ASN A O 1
ATOM 1297 N N . TRP A 1 166 ? -22.266 7.816 5.199 1 98.69 166 TRP A N 1
ATOM 1298 C CA . TRP A 1 166 ? -21.609 8.617 6.223 1 98.69 166 TRP A CA 1
ATOM 1299 C C . TRP A 1 166 ? -20.688 9.664 5.594 1 98.69 166 TRP A C 1
ATOM 1301 O O . TRP A 1 166 ? -20.375 9.578 4.406 1 98.69 166 TRP A O 1
ATOM 1311 N N . VAL A 1 167 ? -20.391 10.711 6.402 1 98.81 167 VAL A N 1
ATOM 1312 C CA . VAL A 1 167 ? -19.438 11.711 5.934 1 98.81 167 VAL A CA 1
ATOM 1313 C C . VAL A 1 167 ? -18.125 11.023 5.52 1 98.81 167 VAL A C 1
ATOM 1315 O O . VAL A 1 167 ? -17.609 10.172 6.246 1 98.81 167 VAL A O 1
ATOM 1318 N N . ARG A 1 168 ? -17.641 11.242 4.316 1 98.62 168 ARG A N 1
ATOM 1319 C CA . ARG A 1 168 ? -16.391 10.68 3.809 1 98.62 168 ARG A CA 1
ATOM 1320 C C . ARG A 1 168 ? -15.219 11.609 4.09 1 98.62 168 ARG A C 1
ATOM 1322 O O . ARG A 1 168 ? -15.344 12.828 3.961 1 98.62 168 ARG A O 1
ATOM 1329 N N . PRO A 1 169 ? -14.07 11.023 4.43 1 98.88 169 PRO A N 1
ATOM 1330 C CA . PRO A 1 169 ? -12.875 11.867 4.492 1 98.88 169 PRO A CA 1
ATOM 1331 C C . PRO A 1 169 ? -12.609 12.609 3.186 1 98.88 169 PRO A C 1
ATOM 1333 O O . PRO A 1 169 ? -12.805 12.055 2.104 1 98.88 169 PRO A O 1
ATOM 1336 N N . SER A 1 170 ? -12.172 13.852 3.322 1 98.75 170 SER A N 1
ATOM 1337 C CA . SER A 1 170 ? -11.844 14.625 2.129 1 98.75 170 SER A CA 1
ATOM 1338 C C . SER A 1 170 ? -10.398 15.102 2.156 1 98.75 170 SER A C 1
ATOM 1340 O O . SER A 1 170 ? -9.93 15.727 1.203 1 98.75 170 SER A O 1
ATOM 1342 N N . ILE A 1 171 ? -9.648 14.828 3.23 1 98.88 171 ILE A N 1
ATOM 1343 C CA . ILE A 1 171 ? -8.258 15.242 3.373 1 98.88 171 ILE A CA 1
ATOM 1344 C C . ILE A 1 171 ? -7.449 14.117 4.012 1 98.88 171 ILE A C 1
ATOM 1346 O O . ILE A 1 171 ? -7.914 13.461 4.949 1 98.88 171 ILE A O 1
ATOM 1350 N N . PHE A 1 172 ? -6.324 13.875 3.486 1 98.94 172 PHE A N 1
ATOM 1351 C CA . PHE A 1 172 ? -5.34 12.984 4.094 1 98.94 172 PHE A CA 1
ATOM 1352 C C . PHE A 1 172 ? -4.102 13.766 4.523 1 98.94 172 PHE A C 1
ATOM 1354 O O . PHE A 1 172 ? -3.508 14.492 3.723 1 98.94 172 PHE A O 1
ATOM 1361 N N . GLN A 1 173 ? -3.727 13.672 5.793 1 98.94 173 GLN A N 1
ATOM 1362 C CA . GLN A 1 173 ? -2.502 14.281 6.297 1 98.94 173 GLN A CA 1
ATOM 1363 C C . GLN A 1 173 ? -1.413 13.234 6.512 1 98.94 173 GLN A C 1
ATOM 1365 O O . GLN A 1 173 ? -1.604 12.273 7.262 1 98.94 173 GLN A O 1
ATOM 1370 N N . GLY A 1 174 ? -0.316 13.352 5.789 1 98.56 174 GLY A N 1
ATOM 1371 C CA . GLY A 1 174 ? 0.703 12.32 5.836 1 98.56 174 GLY A CA 1
ATOM 1372 C C . GLY A 1 174 ? 2.115 12.867 5.852 1 98.56 174 GLY A C 1
ATOM 1373 O O . GLY A 1 174 ? 2.332 14.047 5.559 1 98.56 174 GLY A O 1
ATOM 1374 N N . MET A 1 175 ? 3.119 12.016 6.207 1 98.06 175 MET A N 1
ATOM 1375 C CA . MET A 1 175 ? 4.543 12.336 6.23 1 98.06 175 MET A CA 1
ATOM 1376 C C . MET A 1 175 ? 5.125 12.344 4.82 1 98.06 175 MET A C 1
ATOM 1378 O O . MET A 1 175 ? 4.957 11.375 4.07 1 98.06 175 MET A O 1
ATOM 1382 N N . TYR A 1 176 ? 5.77 13.383 4.461 1 98.38 176 TYR A N 1
ATOM 1383 C CA . TYR A 1 176 ? 6.305 13.469 3.107 1 98.38 176 TYR A CA 1
ATOM 1384 C C . TYR A 1 176 ? 7.352 14.57 3.008 1 98.38 176 TYR A C 1
ATOM 1386 O O . TYR A 1 176 ? 7.141 15.688 3.496 1 98.38 176 TYR A O 1
ATOM 1394 N N . ASN A 1 177 ? 8.469 14.281 2.477 1 98.25 177 ASN A N 1
ATOM 1395 C CA . ASN A 1 177 ? 9.523 15.234 2.135 1 98.25 177 ASN A CA 1
ATOM 1396 C C . ASN A 1 177 ? 10.477 14.664 1.091 1 98.25 177 ASN A C 1
ATOM 1398 O O . ASN A 1 177 ? 10.281 13.547 0.61 1 98.25 177 ASN A O 1
ATOM 1402 N N . CYS A 1 178 ? 11.539 15.383 0.752 1 98 178 CYS A N 1
ATOM 1403 C CA . CYS A 1 178 ? 12.359 15.07 -0.414 1 98 178 CYS A CA 1
ATOM 1404 C C . CYS A 1 178 ? 13.195 13.82 -0.172 1 98 178 CYS A C 1
ATOM 1406 O O . CYS A 1 178 ? 13.727 13.227 -1.114 1 98 178 CYS A O 1
ATOM 1408 N N . ILE A 1 179 ? 13.289 13.32 1.128 1 96.5 179 ILE A N 1
ATOM 1409 C CA . ILE A 1 179 ? 14.094 12.125 1.369 1 96.5 179 ILE A CA 1
ATOM 1410 C C . ILE A 1 179 ? 13.227 11.047 2.018 1 96.5 179 ILE A C 1
ATOM 1412 O O . ILE A 1 179 ? 13.75 10.055 2.523 1 96.5 179 ILE A O 1
ATOM 1416 N N . THR A 1 180 ? 11.969 11.281 2.156 1 96.75 180 THR A N 1
ATOM 1417 C CA . THR A 1 180 ? 10.953 10.344 2.623 1 96.75 180 THR A CA 1
ATOM 1418 C C . THR A 1 180 ? 9.711 10.398 1.732 1 96.75 180 THR A C 1
ATOM 1420 O O . THR A 1 180 ? 8.805 11.195 1.974 1 96.75 180 THR A O 1
ATOM 1423 N N . ARG A 1 181 ? 9.672 9.539 0.753 1 97.19 181 ARG A N 1
ATOM 1424 C CA . ARG A 1 181 ? 8.688 9.688 -0.313 1 97.19 181 ARG A CA 1
ATOM 1425 C C . ARG A 1 181 ? 7.836 8.43 -0.451 1 97.19 181 ARG A C 1
ATOM 1427 O O . ARG A 1 181 ? 7.273 8.164 -1.517 1 97.19 181 ARG A O 1
ATOM 1434 N N . ASN A 1 182 ? 7.707 7.613 0.633 1 95.25 182 ASN A N 1
ATOM 1435 C CA . ASN A 1 182 ? 7.031 6.32 0.603 1 95.25 182 ASN A CA 1
ATOM 1436 C C . ASN A 1 182 ? 5.562 6.469 0.21 1 95.25 182 ASN A C 1
ATOM 1438 O O . ASN A 1 182 ? 4.961 5.531 -0.323 1 95.25 182 ASN A O 1
ATOM 1442 N N . ILE A 1 183 ? 4.934 7.582 0.408 1 97.44 183 ILE A N 1
ATOM 1443 C CA . ILE A 1 183 ? 3.506 7.746 0.159 1 97.44 183 ILE A CA 1
ATOM 1444 C C . ILE A 1 183 ? 3.258 7.898 -1.34 1 97.44 183 ILE A C 1
ATOM 1446 O O . ILE A 1 183 ? 2.115 7.836 -1.797 1 97.44 183 ILE A O 1
ATOM 1450 N N . GLU A 1 184 ? 4.27 8.156 -2.16 1 96 184 GLU A N 1
ATOM 1451 C CA . GLU A 1 184 ? 4.121 8.445 -3.582 1 96 184 GLU A CA 1
ATOM 1452 C C . GLU A 1 184 ? 3.549 7.246 -4.332 1 96 184 GLU A C 1
ATOM 1454 O O . GLU A 1 184 ? 2.74 7.406 -5.25 1 96 184 GLU A O 1
ATOM 1459 N N . ALA A 1 185 ? 3.904 6.059 -3.922 1 87.44 185 ALA A N 1
ATOM 1460 C CA . ALA A 1 185 ? 3.615 4.844 -4.684 1 87.44 185 ALA A CA 1
ATOM 1461 C C . ALA A 1 185 ? 2.123 4.531 -4.676 1 87.44 185 ALA A C 1
ATOM 1463 O O . ALA A 1 185 ? 1.434 4.734 -5.68 1 87.44 185 ALA A O 1
ATOM 1464 N N . GLU A 1 186 ? 1.503 4.16 -3.568 1 95 186 GLU A N 1
ATOM 1465 C CA . GLU A 1 186 ? 0.116 3.707 -3.52 1 95 186 GLU A CA 1
ATOM 1466 C C . GLU A 1 186 ? -0.788 4.766 -2.893 1 95 186 GLU A C 1
ATOM 1468 O O . GLU A 1 186 ? -1.872 5.047 -3.406 1 95 186 GLU A O 1
ATOM 1473 N N . LEU A 1 187 ? -0.294 5.484 -1.901 1 98.12 187 LEU A N 1
ATOM 1474 C CA . LEU A 1 187 ? -1.168 6.355 -1.124 1 98.12 187 LEU A CA 1
ATOM 1475 C C . LEU A 1 187 ? -1.572 7.582 -1.936 1 98.12 187 LEU A C 1
ATOM 1477 O O . LEU A 1 187 ? -2.74 7.977 -1.93 1 98.12 187 LEU A O 1
ATOM 1481 N N . PHE A 1 188 ? -0.641 8.25 -2.643 1 98.12 188 PHE A N 1
ATOM 1482 C CA . PHE A 1 188 ? -0.979 9.391 -3.488 1 98.12 188 PHE A CA 1
ATOM 1483 C C . PHE A 1 188 ? -2.074 9.016 -4.48 1 98.12 188 PHE A C 1
ATOM 1485 O O . PHE A 1 188 ? -3.062 9.742 -4.621 1 98.12 188 PHE A O 1
ATOM 1492 N N . THR A 1 189 ? -1.894 7.875 -5.125 1 97.19 189 THR A N 1
ATOM 1493 C CA . THR A 1 189 ? -2.852 7.43 -6.129 1 97.19 189 THR A CA 1
ATOM 1494 C C . THR A 1 189 ? -4.203 7.121 -5.492 1 97.19 189 THR A C 1
ATOM 1496 O O . THR A 1 189 ? -5.246 7.516 -6.016 1 97.19 189 THR A O 1
ATOM 1499 N N . ALA A 1 190 ? -4.195 6.441 -4.371 1 98.12 190 ALA A N 1
ATOM 1500 C CA . ALA A 1 190 ? -5.434 6.133 -3.662 1 98.12 190 ALA A CA 1
ATOM 1501 C C . ALA A 1 190 ? -6.18 7.41 -3.277 1 98.12 190 ALA A C 1
ATOM 1503 O O . ALA A 1 190 ? -7.391 7.516 -3.488 1 98.12 190 ALA A O 1
ATOM 1504 N N . CYS A 1 191 ? -5.414 8.367 -2.748 1 98.44 191 CYS A N 1
ATOM 1505 C CA . CYS A 1 191 ? -6.039 9.625 -2.346 1 98.44 191 CYS A CA 1
ATOM 1506 C C . CYS A 1 191 ? -6.691 10.312 -3.537 1 98.44 191 CYS A C 1
ATOM 1508 O O . CYS A 1 191 ? -7.824 10.781 -3.441 1 98.44 191 CYS A O 1
ATOM 1510 N N . ARG A 1 192 ? -5.988 10.367 -4.656 1 97.25 192 ARG A N 1
ATOM 1511 C CA . ARG A 1 192 ? -6.547 10.969 -5.859 1 97.25 192 ARG A CA 1
ATOM 1512 C C . ARG A 1 192 ? -7.793 10.219 -6.32 1 97.25 192 ARG A C 1
ATOM 1514 O O . ARG A 1 192 ? -8.805 10.844 -6.66 1 97.25 192 ARG A O 1
ATOM 1521 N N . ARG A 1 193 ? -7.684 8.938 -6.27 1 97.25 193 ARG A N 1
ATOM 1522 C CA . ARG A 1 193 ? -8.789 8.094 -6.719 1 97.25 193 ARG A CA 1
ATOM 1523 C C . ARG A 1 193 ? -10.047 8.367 -5.902 1 97.25 193 ARG A C 1
ATOM 1525 O O . ARG A 1 193 ? -11.148 8.414 -6.453 1 97.25 193 ARG A O 1
ATOM 1532 N N . TYR A 1 194 ? -9.922 8.594 -4.629 1 98.12 194 TYR A N 1
ATOM 1533 C CA . TYR A 1 194 ? -11.07 8.703 -3.742 1 98.12 194 TYR A CA 1
ATOM 1534 C C . TYR A 1 194 ? -11.406 10.164 -3.463 1 98.12 194 TYR A C 1
ATOM 1536 O O . TYR A 1 194 ? -12.312 10.461 -2.68 1 98.12 194 TYR A O 1
ATOM 1544 N N . GLY A 1 195 ? -10.633 11.133 -4.039 1 97.06 195 GLY A N 1
ATOM 1545 C CA . GLY A 1 195 ? -10.977 12.547 -3.988 1 97.06 195 GLY A CA 1
ATOM 1546 C C . GLY A 1 195 ? -10.477 13.234 -2.734 1 97.06 195 GLY A C 1
ATOM 1547 O O . GLY A 1 195 ? -11.102 14.188 -2.256 1 97.06 195 GLY A O 1
ATOM 1548 N N . LEU A 1 196 ? -9.422 12.727 -2.146 1 98.56 196 LEU A N 1
ATOM 1549 C CA . LEU A 1 196 ? -8.859 13.359 -0.956 1 98.56 196 LEU A CA 1
ATOM 1550 C C . LEU A 1 196 ? -7.773 14.359 -1.331 1 98.56 196 LEU A C 1
ATOM 1552 O O . LEU A 1 196 ? -6.914 14.062 -2.166 1 98.56 196 LEU A O 1
ATOM 1556 N N . ASP A 1 197 ? -7.82 15.539 -0.717 1 98.56 197 ASP A N 1
ATOM 1557 C CA . ASP A 1 197 ? -6.641 16.391 -0.724 1 98.56 197 ASP A CA 1
ATOM 1558 C C . ASP A 1 197 ? -5.527 15.805 0.136 1 98.56 197 ASP A C 1
ATOM 1560 O O . ASP A 1 197 ? -5.793 15.133 1.134 1 98.56 197 ASP A O 1
ATOM 1564 N N . ILE A 1 198 ? -4.332 16.078 -0.277 1 98.81 198 ILE A N 1
ATOM 1565 C CA . ILE A 1 198 ? -3.191 15.586 0.487 1 98.81 198 ILE A CA 1
ATOM 1566 C C . ILE A 1 198 ? -2.475 16.75 1.162 1 98.81 198 ILE A C 1
ATOM 1568 O O . ILE A 1 198 ? -2.064 17.703 0.496 1 98.81 198 ILE A O 1
ATOM 1572 N N . VAL A 1 199 ? -2.43 16.703 2.441 1 98.81 199 VAL A N 1
ATOM 1573 C CA . VAL A 1 199 ? -1.676 17.641 3.271 1 98.81 199 VAL A CA 1
ATOM 1574 C C . VAL A 1 199 ? -0.485 16.922 3.904 1 98.81 199 VAL A C 1
ATOM 1576 O O . VAL A 1 199 ? -0.645 15.867 4.52 1 98.81 199 VAL A O 1
ATOM 1579 N N . VAL A 1 200 ? 0.718 17.516 3.73 1 98.81 200 VAL A N 1
ATOM 1580 C CA . VAL A 1 200 ? 1.876 16.75 4.203 1 98.81 200 VAL A CA 1
ATOM 1581 C C . VAL A 1 200 ? 2.541 17.5 5.359 1 98.81 200 VAL A C 1
ATOM 1583 O O . VAL A 1 200 ? 2.572 18.734 5.371 1 98.81 200 VAL A O 1
ATOM 1586 N N . TYR A 1 201 ? 3.07 16.719 6.301 1 98.44 201 TYR A N 1
ATOM 1587 C CA . TYR A 1 201 ? 3.873 17.266 7.387 1 98.44 201 TYR A CA 1
ATOM 1588 C C . TYR A 1 201 ? 5.32 16.797 7.281 1 98.44 201 TYR A C 1
ATOM 1590 O O . TYR A 1 201 ? 5.641 15.922 6.48 1 98.44 201 TYR A O 1
ATOM 1598 N N . ASN A 1 202 ? 6.238 17.438 8.031 1 97.5 202 ASN A N 1
ATOM 1599 C CA . ASN A 1 202 ? 7.676 17.203 8.055 1 97.5 202 ASN A CA 1
ATOM 1600 C C . ASN A 1 202 ? 8.32 17.531 6.715 1 97.5 202 ASN A C 1
ATOM 1602 O O . ASN A 1 202 ? 9.109 16.75 6.188 1 97.5 202 ASN A O 1
ATOM 1606 N N . PRO A 1 203 ? 8.016 18.641 6.172 1 98 203 PRO A N 1
ATOM 1607 C CA . PRO A 1 203 ? 8.688 18.969 4.91 1 98 203 PRO A CA 1
ATOM 1608 C C . PRO A 1 203 ? 10.195 19.125 5.066 1 98 203 PRO A C 1
ATOM 1610 O O . PRO A 1 203 ? 10.938 19.047 4.078 1 98 203 PRO A O 1
ATOM 1613 N N . LEU A 1 204 ? 10.68 19.391 6.312 1 97.06 204 LEU A N 1
ATOM 1614 C CA . LEU A 1 204 ? 12.102 19.562 6.59 1 97.06 204 LEU A CA 1
ATOM 1615 C C . LEU A 1 204 ? 12.672 18.328 7.281 1 97.06 204 LEU A C 1
ATOM 1617 O O . LEU A 1 204 ? 13.711 18.391 7.93 1 97.06 204 LEU A O 1
ATOM 1621 N N . ALA A 1 205 ? 11.961 17.25 7.258 1 95.19 205 ALA A N 1
ATOM 1622 C CA . ALA A 1 205 ? 12.375 15.984 7.875 1 95.19 205 ALA A CA 1
ATOM 1623 C C . ALA A 1 205 ? 12.664 16.172 9.359 1 95.19 205 ALA A C 1
ATOM 1625 O O . ALA A 1 205 ? 13.727 15.781 9.844 1 95.19 205 ALA A O 1
ATOM 1626 N N . GLY A 1 206 ? 11.734 16.844 10.023 1 91.12 206 GLY A N 1
ATOM 1627 C CA . GLY A 1 206 ? 11.844 17.047 11.461 1 91.12 206 GLY A CA 1
ATOM 1628 C C . GLY A 1 206 ? 12.914 18.047 11.844 1 91.12 206 GLY A C 1
ATOM 1629 O O . GLY A 1 206 ? 13.328 18.109 13 1 91.12 206 GLY A O 1
ATOM 1630 N N . GLY A 1 207 ? 13.539 18.688 10.836 1 91.06 207 GLY A N 1
ATOM 1631 C CA . GLY A 1 207 ? 14.609 19.625 11.102 1 91.06 207 GLY A CA 1
ATOM 1632 C C . GLY A 1 207 ? 15.969 19.141 10.656 1 91.06 207 GLY A C 1
ATOM 1633 O O . GLY A 1 207 ? 16.969 19.844 10.789 1 91.06 207 GLY A O 1
ATOM 1634 N N . LEU A 1 208 ? 16.031 18.016 10.094 1 91.06 208 LEU A N 1
ATOM 1635 C CA . LEU A 1 208 ? 17.297 17.469 9.602 1 91.06 208 LEU A CA 1
ATOM 1636 C C . LEU A 1 208 ? 17.906 18.406 8.57 1 91.06 208 LEU A C 1
ATOM 1638 O O . LEU A 1 208 ? 19.141 18.531 8.484 1 91.06 208 LEU A O 1
ATOM 1642 N N . PHE A 1 209 ? 17.172 19.094 7.84 1 93.12 209 PHE A N 1
ATOM 1643 C CA . PHE A 1 209 ? 17.656 19.969 6.773 1 93.12 209 PHE A CA 1
ATOM 1644 C C . PHE A 1 209 ? 18.156 21.281 7.34 1 93.12 209 PHE A C 1
ATOM 1646 O O . PHE A 1 209 ? 18.703 22.109 6.605 1 93.12 209 PHE A O 1
ATOM 1653 N N . SER A 1 210 ? 18 21.469 8.617 1 87.94 210 SER A N 1
ATOM 1654 C CA . SER A 1 210 ? 18.594 22.641 9.242 1 87.94 210 SER A CA 1
ATOM 1655 C C . SER A 1 210 ? 20.109 22.578 9.242 1 87.94 210 SER A C 1
ATOM 1657 O O . SER A 1 210 ? 20.797 23.594 9.422 1 87.94 210 SER A O 1
ATOM 1659 N N . GLY A 1 211 ? 20.641 21.328 9.172 1 84.44 211 GLY A N 1
ATOM 1660 C CA . GLY A 1 211 ? 22.078 21.125 9.156 1 84.44 211 GLY A CA 1
ATOM 1661 C C . GLY A 1 211 ? 22.672 21.031 10.547 1 84.44 211 GLY A C 1
ATOM 1662 O O . GLY A 1 211 ? 23.875 20.781 10.695 1 84.44 211 GLY A O 1
ATOM 1663 N N . LYS A 1 212 ? 21.828 21.109 11.484 1 81.69 212 LYS A N 1
ATOM 1664 C CA . LYS A 1 212 ? 22.328 21.094 12.859 1 81.69 212 LYS A CA 1
ATOM 1665 C C . LYS A 1 212 ? 22.641 19.672 13.32 1 81.69 212 LYS A C 1
ATOM 1667 O O . LYS A 1 212 ? 23.422 19.484 14.25 1 81.69 212 LYS A O 1
ATOM 1672 N N . ILE A 1 213 ? 22 18.719 12.805 1 83.75 213 ILE A N 1
ATOM 1673 C CA . ILE A 1 213 ? 22.188 17.312 13.172 1 83.75 213 ILE A CA 1
ATOM 1674 C C . ILE A 1 213 ? 23.078 16.625 12.141 1 83.75 213 ILE A C 1
ATOM 1676 O O . ILE A 1 213 ? 22.734 16.547 10.961 1 83.75 213 ILE A O 1
ATOM 1680 N N . LYS A 1 214 ? 24.156 16.062 12.664 1 79.44 214 LYS A N 1
ATOM 1681 C CA . LYS A 1 214 ? 25.188 15.641 11.719 1 79.44 214 LYS A CA 1
ATOM 1682 C C . LYS A 1 214 ? 25.344 14.125 11.688 1 79.44 214 LYS A C 1
ATOM 1684 O O . LYS A 1 214 ? 25.969 13.578 10.781 1 79.44 214 LYS A O 1
ATOM 1689 N N . SER A 1 215 ? 24.797 13.508 12.758 1 80.88 215 SER A N 1
ATOM 1690 C CA . SER A 1 215 ? 24.938 12.055 12.742 1 80.88 215 SER A CA 1
ATOM 1691 C C . SER A 1 215 ? 23.828 11.391 13.562 1 80.88 215 SER A C 1
ATOM 1693 O O . SER A 1 215 ? 23.156 12.047 14.359 1 80.88 215 SER A O 1
ATOM 1695 N N . HIS A 1 216 ? 23.672 10.078 13.367 1 81.19 216 HIS A N 1
ATOM 1696 C CA . HIS A 1 216 ? 22.625 9.305 14.016 1 81.19 216 HIS A CA 1
ATOM 1697 C C . HIS A 1 216 ? 22.938 9.062 15.484 1 81.19 216 HIS A C 1
ATOM 1699 O O . HIS A 1 216 ? 22.078 8.648 16.25 1 81.19 216 HIS A O 1
ATOM 1705 N N . ASP A 1 217 ? 24.125 9.336 15.875 1 81.5 217 ASP A N 1
ATOM 1706 C CA . ASP A 1 217 ? 24.531 9.094 17.25 1 81.5 217 ASP A CA 1
ATOM 1707 C C . ASP A 1 217 ? 24.391 10.359 18.094 1 81.5 217 ASP A C 1
ATOM 1709 O O . ASP A 1 217 ? 24.594 10.328 19.312 1 81.5 217 ASP A O 1
ATOM 1713 N N . MET A 1 218 ? 23.969 11.406 17.484 1 81.44 218 MET A N 1
ATOM 1714 C CA . MET A 1 218 ? 23.828 12.695 18.156 1 81.44 218 MET A CA 1
ATOM 1715 C C . MET A 1 218 ? 22.438 12.875 18.719 1 81.44 218 MET A C 1
ATOM 1717 O O . MET A 1 218 ? 21.438 12.555 18.062 1 81.44 218 MET A O 1
ATOM 1721 N N . ILE A 1 219 ? 22.375 13.281 20.016 1 82.69 219 ILE A N 1
ATOM 1722 C CA . ILE A 1 219 ? 21.125 13.773 20.594 1 82.69 219 ILE A CA 1
ATOM 1723 C C . ILE A 1 219 ? 21.203 15.281 20.797 1 82.69 219 ILE A C 1
ATOM 1725 O O . ILE A 1 219 ? 21.922 15.758 21.672 1 82.69 219 ILE A O 1
ATOM 1729 N N . PRO A 1 220 ? 20.469 16.016 20 1 85.56 220 PRO A N 1
ATOM 1730 C CA . PRO A 1 220 ? 20.578 17.469 20.125 1 85.56 220 PRO A CA 1
ATOM 1731 C C . PRO A 1 220 ? 19.969 18 21.422 1 85.56 220 PRO A C 1
ATOM 1733 O O . PRO A 1 220 ? 19.141 17.344 22.031 1 85.56 220 PRO A O 1
ATOM 1736 N N . GLU A 1 221 ? 20.359 19.203 21.734 1 81.56 221 GLU A N 1
ATOM 1737 C CA . GLU A 1 221 ? 19.922 19.812 22.984 1 81.56 221 GLU A CA 1
ATOM 1738 C C . GLU A 1 221 ? 18.547 20.438 22.844 1 81.56 221 GLU A C 1
ATOM 1740 O O . GLU A 1 221 ? 17.844 20.656 23.844 1 81.56 221 GLU A O 1
ATOM 1745 N N . SER A 1 222 ? 18.266 20.734 21.656 1 81 222 SER A N 1
ATOM 1746 C CA . SER A 1 222 ? 16.984 21.391 21.406 1 81 222 SER A CA 1
ATOM 1747 C C . SER A 1 222 ? 16.375 20.922 20.094 1 81 222 SER A C 1
ATOM 1749 O O . SER A 1 222 ? 17.016 20.203 19.328 1 81 222 SER A O 1
ATOM 1751 N N . GLY A 1 223 ? 15.047 21.297 20.016 1 81.06 223 GLY A N 1
ATOM 1752 C CA . GLY A 1 223 ? 14.383 20.938 18.766 1 81.06 223 GLY A CA 1
ATOM 1753 C C . GLY A 1 223 ? 13.648 19.609 18.844 1 81.06 223 GLY A C 1
ATOM 1754 O O . GLY A 1 223 ? 13.578 19 19.906 1 81.06 223 GLY A O 1
ATOM 1755 N N . ARG A 1 224 ? 13.164 19.156 17.812 1 84.25 224 ARG A N 1
ATOM 1756 C CA . ARG A 1 224 ? 12.25 18.031 17.75 1 84.25 224 ARG A CA 1
ATOM 1757 C C . ARG A 1 224 ? 12.961 16.719 18.062 1 84.25 224 ARG A C 1
ATOM 1759 O O . ARG A 1 224 ? 12.336 15.75 18.484 1 84.25 224 ARG A O 1
ATOM 1766 N N . PHE A 1 225 ? 14.219 16.641 17.859 1 84.88 225 PHE A N 1
ATOM 1767 C CA . PHE A 1 225 ? 14.984 15.422 18.047 1 84.88 225 PHE A CA 1
ATOM 1768 C C . PHE A 1 225 ? 15.531 15.336 19.469 1 84.88 225 PHE A C 1
ATOM 1770 O O . PHE A 1 225 ? 16.109 14.32 19.859 1 84.88 225 PHE A O 1
ATOM 1777 N N . SER A 1 226 ? 15.352 16.406 20.203 1 85.56 226 SER A N 1
ATOM 1778 C CA . SER A 1 226 ? 15.93 16.469 21.547 1 85.56 226 SER A CA 1
ATOM 1779 C C . SER A 1 226 ? 15.094 15.688 22.547 1 85.56 226 SER A C 1
ATOM 1781 O O . SER A 1 226 ? 14.008 15.211 22.219 1 85.56 226 SER A O 1
ATOM 1783 N N . ASP A 1 227 ? 15.547 15.609 23.766 1 83.75 227 ASP A N 1
ATOM 1784 C CA . ASP A 1 227 ? 14.828 14.875 24.797 1 83.75 227 ASP A CA 1
ATOM 1785 C C . ASP A 1 227 ? 14.047 15.828 25.703 1 83.75 227 ASP A C 1
ATOM 1787 O O . ASP A 1 227 ? 13.703 15.477 26.844 1 83.75 227 ASP A O 1
ATOM 1791 N N . VAL A 1 228 ? 13.953 17.125 25.219 1 78.31 228 VAL A N 1
ATOM 1792 C CA . VAL A 1 228 ? 13.062 18.031 25.953 1 78.31 228 VAL A CA 1
ATOM 1793 C C . VAL A 1 228 ? 11.695 17.375 26.125 1 78.31 228 VAL A C 1
ATOM 1795 O O . VAL A 1 228 ? 11.164 17.328 27.234 1 78.31 228 VAL A O 1
ATOM 1798 N N . SER A 1 229 ? 11.156 16.922 25.125 1 74.31 229 SER A N 1
ATOM 1799 C CA . SER A 1 229 ? 10.07 15.945 25.172 1 74.31 229 SER A CA 1
ATOM 1800 C C . SER A 1 229 ? 10.57 14.555 24.781 1 74.31 229 SER A C 1
ATOM 1802 O O . SER A 1 229 ? 10.766 14.266 23.594 1 74.31 229 SER A O 1
ATOM 1804 N N . SER A 1 230 ? 10.719 13.781 25.766 1 77.62 230 SER A N 1
ATOM 1805 C CA . SER A 1 230 ? 11.445 12.531 25.562 1 77.62 230 SER A CA 1
ATOM 1806 C C . SER A 1 230 ? 10.734 11.633 24.562 1 77.62 230 SER A C 1
ATOM 1808 O O . SER A 1 230 ? 11.375 11.062 23.672 1 77.62 230 SER A O 1
ATOM 1810 N N . ALA A 1 231 ? 9.477 11.562 24.719 1 79 231 ALA A N 1
ATOM 1811 C CA . ALA A 1 231 ? 8.734 10.68 23.828 1 79 231 ALA A CA 1
ATOM 1812 C C . ALA A 1 231 ? 8.781 11.18 22.391 1 79 231 ALA A C 1
ATOM 1814 O O . ALA A 1 231 ? 8.984 10.398 21.453 1 79 231 ALA A O 1
ATOM 1815 N N . GLN A 1 232 ? 8.664 12.414 22.266 1 83 232 GLN A N 1
ATOM 1816 C CA . GLN A 1 232 ? 8.68 13.016 20.938 1 83 232 GLN A CA 1
ATOM 1817 C C . GLN A 1 232 ? 10.055 12.875 20.297 1 83 232 GLN A C 1
ATOM 1819 O O . GLN A 1 232 ? 10.164 12.477 19.141 1 83 232 GLN A O 1
ATOM 1824 N N . GLY A 1 233 ? 11.055 13.188 21.047 1 85.38 233 GLY A N 1
ATOM 1825 C CA . GLY A 1 233 ? 12.414 13.094 20.547 1 85.38 233 GLY A CA 1
ATOM 1826 C C . GLY A 1 233 ? 12.781 11.695 20.094 1 85.38 233 GLY A C 1
ATOM 1827 O O . GLY A 1 233 ? 13.336 11.516 19 1 85.38 233 GLY A O 1
ATOM 1828 N N . ALA A 1 234 ? 12.43 10.758 20.891 1 86.44 234 ALA A N 1
ATOM 1829 C CA . ALA A 1 234 ? 12.734 9.367 20.578 1 86.44 234 ALA A CA 1
ATOM 1830 C C . ALA A 1 234 ? 12.016 8.922 19.312 1 86.44 234 ALA A C 1
ATOM 1832 O O . ALA A 1 234 ? 12.594 8.234 18.469 1 86.44 234 ALA A O 1
ATOM 1833 N N . ASN A 1 2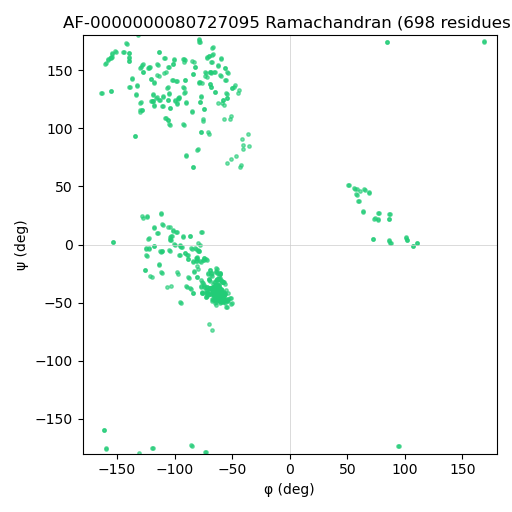35 ? 10.805 9.336 19.156 1 87 235 ASN A N 1
ATOM 1834 C CA . ASN A 1 235 ? 10.008 8.969 17.984 1 87 235 ASN A CA 1
ATOM 1835 C C . ASN A 1 235 ? 10.586 9.578 16.703 1 87 235 ASN A C 1
ATOM 1837 O O . ASN A 1 235 ? 10.641 8.914 15.672 1 87 235 ASN A O 1
ATOM 1841 N N . TYR A 1 236 ? 11.039 10.727 16.781 1 89.38 236 TYR A N 1
ATOM 1842 C CA . TYR A 1 236 ? 11.602 11.398 15.617 1 89.38 236 TYR A CA 1
ATOM 1843 C C . TYR A 1 236 ? 12.945 10.789 15.234 1 89.38 236 TYR A C 1
ATOM 1845 O O . TYR A 1 236 ? 13.25 10.648 14.047 1 89.38 236 TYR A O 1
ATOM 1853 N N . ARG A 1 237 ? 13.75 10.484 16.188 1 88.81 237 ARG A N 1
ATOM 1854 C CA . ARG A 1 237 ? 15.023 9.836 15.906 1 88.81 237 ARG A CA 1
ATOM 1855 C C . ARG A 1 237 ? 14.812 8.469 15.266 1 88.81 237 ARG A C 1
ATOM 1857 O O . ARG A 1 237 ? 15.5 8.109 14.312 1 88.81 237 ARG A O 1
ATOM 1864 N N . LYS A 1 238 ? 13.867 7.82 15.82 1 87.5 238 LYS A N 1
ATOM 1865 C CA . LYS A 1 238 ? 13.523 6.531 15.227 1 87.5 238 LYS A CA 1
ATOM 1866 C C . LYS A 1 238 ? 13.109 6.688 13.766 1 87.5 238 LYS A C 1
ATOM 1868 O O . LYS A 1 238 ? 13.414 5.832 12.93 1 87.5 238 LYS A O 1
ATOM 1873 N N . ARG A 1 239 ? 12.523 7.734 13.43 1 89.31 239 ARG A N 1
ATOM 1874 C CA . ARG A 1 239 ? 11.992 8.008 12.102 1 89.31 239 ARG A CA 1
ATOM 1875 C C . ARG A 1 239 ? 13.102 8.383 11.125 1 89.31 239 ARG A C 1
ATOM 1877 O O . ARG A 1 239 ? 13.117 7.922 9.984 1 89.31 239 ARG A O 1
ATOM 1884 N N . TYR A 1 240 ? 14.133 9.117 11.602 1 91.25 240 TYR A N 1
ATOM 1885 C CA . TYR A 1 240 ? 14.992 9.758 10.617 1 91.25 240 TYR A CA 1
ATOM 1886 C C . TYR A 1 240 ? 16.453 9.383 10.836 1 91.25 240 TYR A C 1
ATOM 1888 O O . TYR A 1 240 ? 17.281 9.547 9.945 1 91.25 240 TYR A O 1
ATOM 1896 N N . PHE A 1 241 ? 16.812 8.969 12.016 1 89.75 241 PHE A N 1
ATOM 1897 C CA . PHE A 1 241 ? 18.219 8.75 12.32 1 89.75 241 PHE A CA 1
ATOM 1898 C C . PHE A 1 241 ? 18.688 7.402 11.781 1 89.75 241 PHE A C 1
ATOM 1900 O O . PHE A 1 241 ? 18.859 6.453 12.547 1 89.75 241 PHE A O 1
ATOM 1907 N N . ARG A 1 242 ? 18.969 7.445 10.57 1 89.5 242 ARG A N 1
ATOM 1908 C CA . ARG A 1 242 ? 19.5 6.285 9.867 1 89.5 242 ARG A CA 1
ATOM 1909 C C . ARG A 1 242 ? 20.766 6.645 9.094 1 89.5 242 ARG A C 1
ATOM 1911 O O . ARG A 1 242 ? 20.922 7.777 8.641 1 89.5 242 ARG A O 1
ATOM 1918 N N . GLU A 1 243 ? 21.609 5.629 8.914 1 88.38 243 GLU A N 1
ATOM 1919 C CA . GLU A 1 243 ? 22.844 5.879 8.172 1 88.38 243 GLU A CA 1
ATOM 1920 C C . GLU A 1 243 ? 22.547 6.332 6.742 1 88.38 243 GLU A C 1
ATOM 1922 O O . GLU A 1 243 ? 23.172 7.266 6.242 1 88.38 243 GLU A O 1
ATOM 1927 N N . SER A 1 244 ? 21.594 5.68 6.16 1 90.81 244 SER A N 1
ATOM 1928 C CA . SER A 1 244 ? 21.234 6.008 4.785 1 90.81 244 SER A CA 1
ATOM 1929 C C . SER A 1 244 ? 20.672 7.426 4.684 1 90.81 244 SER A C 1
ATOM 1931 O O . SER A 1 244 ? 20.938 8.125 3.699 1 90.81 244 SER A O 1
ATOM 1933 N N . THR A 1 245 ? 20 7.867 5.727 1 92.81 245 THR A N 1
ATOM 1934 C CA . THR A 1 245 ? 19.453 9.219 5.75 1 92.81 245 THR A CA 1
ATOM 1935 C C . THR A 1 245 ? 20.562 10.258 5.754 1 92.81 245 THR A C 1
ATOM 1937 O O . THR A 1 245 ? 20.531 11.219 4.984 1 92.81 245 THR A O 1
ATOM 1940 N N . PHE A 1 246 ? 21.578 10.055 6.539 1 93.06 246 PHE A N 1
ATOM 1941 C CA . PHE A 1 246 ? 22.672 11.008 6.648 1 93.06 246 PHE A CA 1
ATOM 1942 C C . PHE A 1 246 ? 23.531 10.992 5.391 1 93.06 246 PHE A C 1
ATOM 1944 O O . PHE A 1 246 ? 24.016 12.031 4.949 1 93.06 246 PHE A O 1
ATOM 1951 N N . LYS A 1 247 ? 23.688 9.797 4.848 1 92.88 247 LYS A N 1
ATOM 1952 C CA . LYS A 1 247 ? 24.375 9.719 3.561 1 92.88 247 LYS A CA 1
ATOM 1953 C C . LYS A 1 247 ? 23.625 10.5 2.486 1 92.88 247 LYS A C 1
ATOM 1955 O O . LYS A 1 247 ? 24.234 11.211 1.688 1 92.88 247 LYS A O 1
ATOM 1960 N N . ALA A 1 248 ? 22.328 10.359 2.482 1 94.25 248 ALA A N 1
ATOM 1961 C CA . ALA A 1 248 ? 21.469 11.078 1.54 1 94.25 248 ALA A CA 1
ATOM 1962 C C . ALA A 1 248 ? 21.609 12.586 1.727 1 94.25 248 ALA A C 1
ATOM 1964 O O . ALA A 1 248 ? 21.781 13.328 0.755 1 94.25 248 ALA A O 1
ATOM 1965 N N . ILE A 1 249 ? 21.609 13.023 2.934 1 94.12 249 ILE A N 1
ATOM 1966 C CA . ILE A 1 249 ? 21.688 14.445 3.252 1 94.12 249 ILE A CA 1
ATOM 1967 C C . ILE A 1 249 ? 23.047 14.984 2.818 1 94.12 249 ILE A C 1
ATOM 1969 O O . ILE A 1 249 ? 23.141 16.078 2.248 1 94.12 249 ILE A O 1
ATOM 1973 N N . GLN A 1 250 ? 24.078 14.219 3.082 1 93.44 250 GLN A N 1
ATOM 1974 C CA . GLN A 1 250 ? 25.438 14.633 2.705 1 93.44 250 GLN A CA 1
ATOM 1975 C C . GLN A 1 250 ? 25.562 14.797 1.192 1 93.44 250 GLN A C 1
ATOM 1977 O O . GLN A 1 250 ? 26.172 15.742 0.714 1 93.44 250 GLN A O 1
ATOM 1982 N N . LEU A 1 251 ? 24.969 13.906 0.513 1 94.81 251 LEU A N 1
ATOM 1983 C CA . LEU A 1 251 ? 24.969 14 -0.943 1 94.81 251 LEU A CA 1
ATOM 1984 C C . LEU A 1 251 ? 24.312 15.297 -1.408 1 94.81 251 LEU A C 1
ATOM 1986 O O . LEU A 1 251 ? 24.859 16 -2.254 1 94.81 251 LEU A O 1
ATOM 1990 N N . VAL A 1 252 ? 23.219 15.625 -0.871 1 96.06 252 VAL A N 1
ATOM 1991 C CA . VAL A 1 252 ? 22.453 16.812 -1.264 1 96.06 252 VAL A CA 1
ATOM 1992 C C . VAL A 1 252 ? 23.25 18.062 -0.889 1 96.06 252 VAL A C 1
ATOM 1994 O O . VAL A 1 252 ? 23.328 19.016 -1.677 1 96.06 252 VAL A O 1
ATOM 1997 N N . GLU A 1 253 ? 23.828 18.047 0.279 1 94.69 253 GLU A N 1
ATOM 1998 C CA . GLU A 1 253 ? 24.578 19.203 0.771 1 94.69 253 GLU A CA 1
ATOM 1999 C C . GLU A 1 253 ? 25.703 19.594 -0.19 1 94.69 253 GLU A C 1
ATOM 2001 O O . GLU A 1 253 ? 25.922 20.766 -0.456 1 94.69 253 GLU A O 1
ATOM 2006 N N . GLY A 1 254 ? 26.359 18.625 -0.698 1 93.62 254 GLY A N 1
ATOM 2007 C CA . GLY A 1 254 ? 27.453 18.891 -1.62 1 93.62 254 GLY A CA 1
ATOM 2008 C C . GLY A 1 254 ? 27.016 19.594 -2.885 1 93.62 254 GLY A C 1
ATOM 2009 O O . GLY A 1 254 ? 27.719 20.469 -3.393 1 93.62 254 GLY A O 1
ATOM 2010 N N . VAL A 1 255 ? 25.891 19.328 -3.361 1 96.38 255 VAL A N 1
ATOM 2011 C CA . VAL A 1 255 ? 25.375 19.906 -4.602 1 96.38 255 VAL A CA 1
ATOM 2012 C C . VAL A 1 255 ? 24.75 21.281 -4.32 1 96.38 255 VAL A C 1
ATOM 2014 O O . VAL A 1 255 ? 24.969 22.234 -5.07 1 96.38 255 VAL A O 1
ATOM 2017 N N . VAL A 1 256 ? 24.031 21.375 -3.26 1 96.12 256 VAL A N 1
ATOM 2018 C CA . VAL A 1 256 ? 23.281 22.562 -2.891 1 96.12 256 VAL A CA 1
ATOM 2019 C C . VAL A 1 256 ? 24.25 23.734 -2.66 1 96.12 256 VAL A C 1
ATOM 2021 O O . VAL A 1 256 ? 23.969 24.859 -3.061 1 96.12 256 VAL A O 1
ATOM 2024 N N . GLU A 1 257 ? 25.359 23.453 -2.119 1 94.25 257 GLU A N 1
ATOM 2025 C CA . GLU A 1 257 ? 26.359 24.469 -1.831 1 94.25 257 GLU A CA 1
ATOM 2026 C C . GLU A 1 257 ? 26.875 25.125 -3.113 1 94.25 257 GLU A C 1
ATOM 2028 O O . GLU A 1 257 ? 27.125 26.328 -3.145 1 94.25 257 GLU A O 1
ATOM 2033 N N . LYS A 1 258 ? 26.938 24.375 -4.098 1 95.94 258 LYS A N 1
ATOM 2034 C CA . LYS A 1 258 ? 27.438 24.875 -5.379 1 95.94 258 LYS A CA 1
ATOM 2035 C C . LYS A 1 258 ? 26.453 25.875 -5.996 1 95.94 258 LYS A C 1
ATOM 2037 O O . LYS A 1 258 ? 26.844 26.703 -6.824 1 95.94 258 LYS A O 1
ATOM 2042 N N . HIS A 1 259 ? 25.281 25.844 -5.641 1 97.06 259 HIS A N 1
ATOM 2043 C CA . HIS A 1 259 ? 24.234 26.688 -6.223 1 97.06 259 HIS A CA 1
ATOM 2044 C C . HIS A 1 259 ? 23.875 27.828 -5.293 1 97.06 259 HIS A C 1
ATOM 2046 O O . HIS A 1 259 ? 22.891 28.531 -5.523 1 97.06 259 HIS A O 1
ATOM 2052 N N . ASN A 1 260 ? 24.578 27.984 -4.172 1 95.88 260 ASN A N 1
ATOM 2053 C CA . ASN A 1 260 ? 24.359 29.031 -3.176 1 95.88 260 ASN A CA 1
ATOM 2054 C C . ASN A 1 260 ? 22.938 28.953 -2.596 1 95.88 260 ASN A C 1
ATOM 2056 O O . ASN A 1 260 ? 22.266 29.969 -2.475 1 95.88 260 ASN A O 1
ATOM 2060 N N . LEU A 1 261 ? 22.484 27.766 -2.416 1 97.31 261 LEU A N 1
ATOM 2061 C CA . LEU A 1 261 ? 21.219 27.5 -1.767 1 97.31 261 LEU A CA 1
ATOM 2062 C C . LEU A 1 261 ? 21.422 26.969 -0.353 1 97.31 261 LEU A C 1
ATOM 2064 O O . LEU A 1 261 ? 22.484 26.422 -0.04 1 97.31 261 LEU A O 1
ATOM 2068 N N . THR A 1 262 ? 20.469 27.203 0.494 1 96.94 262 THR A N 1
ATOM 2069 C CA . THR A 1 262 ? 20.469 26.547 1.797 1 96.94 262 THR A CA 1
ATOM 2070 C C . THR A 1 262 ? 19.703 25.234 1.742 1 96.94 262 THR A C 1
ATOM 2072 O O . THR A 1 262 ? 18.844 25.047 0.873 1 96.94 262 THR A O 1
ATOM 2075 N N . MET A 1 263 ? 20.031 24.391 2.715 1 97 263 MET A N 1
ATOM 2076 C CA . MET A 1 263 ? 19.328 23.109 2.787 1 97 263 MET A CA 1
ATOM 2077 C C . MET A 1 263 ? 17.844 23.297 3.064 1 97 263 MET A C 1
ATOM 2079 O O . MET A 1 263 ? 17 22.609 2.492 1 97 263 MET A O 1
ATOM 2083 N N . ILE A 1 264 ? 17.5 24.25 3.896 1 97.62 264 ILE A N 1
ATOM 2084 C CA . ILE A 1 264 ? 16.109 24.531 4.234 1 97.62 264 ILE A CA 1
ATOM 2085 C C . ILE A 1 264 ? 15.367 25.031 2.992 1 97.62 264 ILE A C 1
ATOM 2087 O O . ILE A 1 264 ? 14.297 24.516 2.664 1 97.62 264 ILE A O 1
ATOM 2091 N N . GLU A 1 265 ? 15.945 25.984 2.373 1 97.88 265 GLU A N 1
ATOM 2092 C CA . GLU A 1 265 ? 15.344 26.5 1.148 1 97.88 265 GLU A CA 1
ATOM 2093 C C . GLU A 1 265 ? 15.148 25.391 0.117 1 97.88 265 GLU A C 1
ATOM 2095 O O . GLU A 1 265 ? 14.102 25.328 -0.533 1 97.88 265 GLU A O 1
ATOM 2100 N N . THR A 1 266 ? 16.141 24.531 -0.017 1 98.44 266 THR A N 1
ATOM 2101 C CA . THR A 1 266 ? 16.109 23.438 -0.975 1 98.44 266 THR A CA 1
ATOM 2102 C C . THR A 1 266 ? 14.945 22.484 -0.672 1 98.44 266 THR A C 1
ATOM 2104 O O . THR A 1 266 ? 14.172 22.141 -1.565 1 98.44 266 THR A O 1
ATOM 2107 N N . ALA A 1 267 ? 14.797 22.109 0.546 1 98.5 267 ALA A N 1
ATOM 2108 C CA . ALA A 1 267 ? 13.734 21.188 0.949 1 98.5 267 ALA A CA 1
ATOM 2109 C C . ALA A 1 267 ? 12.359 21.797 0.691 1 98.5 267 ALA A C 1
ATOM 2111 O O . ALA A 1 267 ? 11.469 21.125 0.152 1 98.5 267 ALA A O 1
ATOM 2112 N N . LEU A 1 268 ? 12.164 23.016 1.035 1 98.62 268 LEU A N 1
ATOM 2113 C CA . LEU A 1 268 ? 10.852 23.656 0.934 1 98.62 268 LEU A CA 1
ATOM 2114 C C . LEU A 1 268 ? 10.492 23.922 -0.523 1 98.62 268 LEU A C 1
ATOM 2116 O O . LEU A 1 268 ? 9.352 23.719 -0.932 1 98.62 268 LEU A O 1
ATOM 2120 N N . ARG A 1 269 ? 11.438 24.375 -1.317 1 98.19 269 ARG A N 1
ATOM 2121 C CA . ARG A 1 269 ? 11.172 24.578 -2.738 1 98.19 269 ARG A CA 1
ATOM 2122 C C . ARG A 1 269 ? 10.891 23.25 -3.439 1 98.19 269 ARG A C 1
ATOM 2124 O O . ARG A 1 269 ? 10.07 23.203 -4.363 1 98.19 269 ARG A O 1
ATOM 2131 N N . TRP A 1 270 ? 11.562 22.203 -3.035 1 98.75 270 TRP A N 1
ATOM 2132 C CA . TRP A 1 270 ? 11.305 20.891 -3.619 1 98.75 270 TRP A CA 1
ATOM 2133 C C . TRP A 1 270 ? 9.852 20.484 -3.408 1 98.75 270 TRP A C 1
ATOM 2135 O O . TRP A 1 2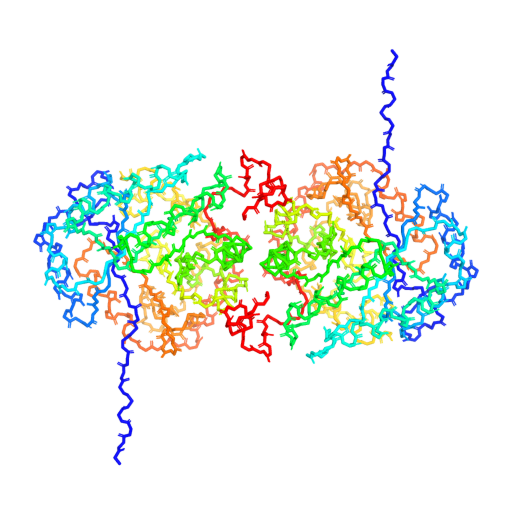70 ? 9.188 20.031 -4.34 1 98.75 270 TRP A O 1
ATOM 2145 N N . VAL A 1 271 ? 9.367 20.641 -2.195 1 98.44 271 VAL A N 1
ATOM 2146 C CA . VAL A 1 271 ? 8.016 20.188 -1.87 1 98.44 271 VAL A CA 1
ATOM 2147 C C . VAL A 1 271 ? 6.996 20.953 -2.709 1 98.44 271 VAL A C 1
ATOM 2149 O O . VAL A 1 271 ? 6.016 20.375 -3.186 1 98.44 271 VAL A O 1
ATOM 2152 N N . VAL A 1 272 ? 7.215 22.219 -2.977 1 98 272 VAL A N 1
ATOM 2153 C CA . VAL A 1 272 ? 6.27 23.062 -3.705 1 98 272 VAL A CA 1
ATOM 2154 C C . VAL A 1 272 ? 6.32 22.719 -5.191 1 98 272 VAL A C 1
ATOM 2156 O O . VAL A 1 272 ? 5.281 22.594 -5.844 1 98 272 VAL A O 1
ATOM 2159 N N . HIS A 1 273 ? 7.578 22.516 -5.719 1 97.88 273 HIS A N 1
ATOM 2160 C CA . HIS A 1 273 ? 7.719 22.594 -7.168 1 97.88 273 HIS A CA 1
ATOM 2161 C C . HIS A 1 273 ? 8.016 21.219 -7.766 1 97.88 273 HIS A C 1
ATOM 2163 O O . HIS A 1 273 ? 7.805 21 -8.961 1 97.88 273 HIS A O 1
ATOM 2169 N N . HIS A 1 274 ? 8.57 20.328 -6.988 1 98.19 274 HIS A N 1
ATOM 2170 C CA . HIS A 1 274 ? 9.141 19.125 -7.586 1 98.19 274 HIS A CA 1
ATOM 2171 C C . HIS A 1 274 ? 8.531 17.875 -6.98 1 98.19 274 HIS A C 1
ATOM 2173 O O . HIS A 1 274 ? 8.789 16.766 -7.457 1 98.19 274 HIS A O 1
ATOM 2179 N N . SER A 1 275 ? 7.758 18.016 -5.906 1 98.19 275 SER A N 1
ATOM 2180 C CA . SER A 1 275 ? 7.062 16.875 -5.32 1 98.19 275 SER A CA 1
ATOM 2181 C C . SER A 1 275 ? 5.891 16.422 -6.191 1 98.19 275 SER A C 1
ATOM 2183 O O . SER A 1 275 ? 5.645 17.016 -7.25 1 98.19 275 SER A O 1
ATOM 2185 N N . LYS A 1 276 ? 5.141 15.383 -5.727 1 97.75 276 LYS A N 1
ATOM 2186 C CA . LYS A 1 276 ? 3.965 14.891 -6.441 1 97.75 276 LYS A CA 1
ATOM 2187 C C . LYS A 1 276 ? 2.693 15.57 -5.945 1 97.75 276 LYS A C 1
ATOM 2189 O O . LYS A 1 276 ? 1.588 15.203 -6.352 1 97.75 276 LYS A O 1
ATOM 2194 N N . LEU A 1 277 ? 2.832 16.594 -5.082 1 98.38 277 LEU A N 1
ATOM 2195 C CA . LEU A 1 277 ? 1.682 17.328 -4.578 1 98.38 277 LEU A CA 1
ATOM 2196 C C . LEU A 1 277 ? 1.109 18.234 -5.66 1 98.38 277 LEU A C 1
ATOM 2198 O O . LEU A 1 277 ? 1.857 18.812 -6.457 1 98.38 277 LEU A O 1
ATOM 2202 N N . LYS A 1 278 ? -0.176 18.375 -5.648 1 97.19 278 LYS A N 1
ATOM 2203 C CA . LYS A 1 278 ? -0.848 19.344 -6.512 1 97.19 278 LYS A CA 1
ATOM 2204 C C . LYS A 1 278 ? -0.981 20.703 -5.82 1 97.19 278 LYS A C 1
ATOM 2206 O O . LYS A 1 278 ? -2.08 21.094 -5.422 1 97.19 278 LYS A O 1
ATOM 2211 N N . ILE A 1 279 ? 0.075 21.422 -5.762 1 95.56 279 ILE A N 1
ATOM 2212 C CA . ILE A 1 279 ? 0.14 22.703 -5.066 1 95.56 279 ILE A CA 1
ATOM 2213 C C . ILE A 1 279 ? -0.338 23.828 -5.992 1 95.56 279 ILE A C 1
ATOM 2215 O O . ILE A 1 279 ? -1.1 24.703 -5.578 1 95.56 279 ILE A O 1
ATOM 2219 N N . LYS A 1 280 ? -0.02 23.781 -7.246 1 88.5 280 LYS A N 1
ATOM 2220 C CA . LYS A 1 280 ? -0.314 24.844 -8.195 1 88.5 280 LYS A CA 1
ATOM 2221 C C . LYS A 1 280 ? -1.587 24.531 -8.984 1 88.5 280 LYS A C 1
ATOM 2223 O O . LYS A 1 280 ? -2.262 25.453 -9.461 1 88.5 280 LYS A O 1
ATOM 2228 N N . ASP A 1 281 ? -1.953 23.281 -9.102 1 91.62 281 ASP A N 1
ATOM 2229 C CA . ASP A 1 281 ? -3.088 22.891 -9.93 1 91.62 281 ASP A CA 1
ATOM 2230 C C . ASP A 1 281 ? -4.07 22.031 -9.141 1 91.62 281 ASP A C 1
ATOM 2232 O O . ASP A 1 281 ? -4.738 21.156 -9.711 1 91.62 281 ASP A O 1
ATOM 2236 N N . GLY A 1 282 ? -4.031 22.156 -7.879 1 94.5 282 GLY A N 1
ATOM 2237 C CA . GLY A 1 282 ? -4.922 21.406 -7.012 1 94.5 282 GLY A CA 1
ATOM 2238 C C . GLY A 1 282 ? -5.043 22 -5.621 1 94.5 282 GLY A C 1
ATOM 2239 O O . GLY A 1 282 ? -4.836 23.188 -5.43 1 94.5 282 GLY A O 1
ATOM 2240 N N . ASN A 1 283 ? -5.48 21.188 -4.609 1 96.69 283 ASN A N 1
ATOM 2241 C CA . ASN A 1 283 ? -5.797 21.688 -3.271 1 96.69 283 ASN A CA 1
ATOM 2242 C C . ASN A 1 283 ? -4.887 21.062 -2.215 1 96.69 283 ASN A C 1
ATOM 2244 O O . ASN A 1 283 ? -5.207 21.094 -1.024 1 96.69 283 ASN A O 1
ATOM 2248 N N . ASP A 1 284 ? -3.801 20.438 -2.65 1 98.62 284 ASP A N 1
ATOM 2249 C CA . ASP A 1 284 ? -2.875 19.859 -1.685 1 98.62 284 ASP A CA 1
ATOM 2250 C C . ASP A 1 284 ? -2.176 20.938 -0.869 1 98.62 284 ASP A C 1
ATOM 2252 O O . ASP A 1 284 ? -2.123 22.094 -1.282 1 98.62 284 ASP A O 1
ATOM 2256 N N . GLY A 1 285 ? -1.686 20.594 0.325 1 98.62 285 GLY A N 1
ATOM 2257 C CA . GLY A 1 285 ? -1.116 21.594 1.212 1 98.62 285 GLY A CA 1
ATOM 2258 C C . GLY A 1 285 ? 0.128 21.125 1.935 1 98.62 285 GLY A C 1
ATOM 2259 O O . GLY A 1 285 ? 0.404 19.922 1.977 1 98.62 285 GLY A O 1
ATOM 2260 N N . ILE A 1 286 ? 0.87 22.047 2.42 1 98.75 286 ILE A N 1
ATOM 2261 C CA . ILE A 1 286 ? 2.115 21.812 3.145 1 98.75 286 ILE A CA 1
ATOM 2262 C C . ILE A 1 286 ? 1.99 22.344 4.57 1 98.75 286 ILE A C 1
ATOM 2264 O O . ILE A 1 286 ? 1.728 23.531 4.773 1 98.75 286 ILE A O 1
ATOM 2268 N N . LEU A 1 287 ? 2.135 21.469 5.523 1 98.75 287 LEU A N 1
ATOM 2269 C CA . LEU A 1 287 ? 2.123 21.828 6.934 1 98.75 287 LEU A CA 1
ATOM 2270 C C . LEU A 1 287 ? 3.529 22.156 7.422 1 98.75 287 LEU A C 1
ATOM 2272 O O . LEU A 1 287 ? 4.445 21.344 7.293 1 98.75 287 LEU A O 1
ATOM 2276 N N . ILE A 1 288 ? 3.703 23.359 7.938 1 98.19 288 ILE A N 1
ATOM 2277 C CA . ILE A 1 288 ? 5.023 23.75 8.43 1 98.19 288 ILE A CA 1
ATOM 2278 C C . ILE A 1 288 ? 4.957 24.031 9.922 1 98.19 288 ILE A C 1
ATOM 2280 O O . ILE A 1 288 ? 3.957 24.547 10.422 1 98.19 288 ILE A O 1
ATOM 2284 N N . GLY A 1 289 ? 5.949 23.594 10.617 1 96.12 289 GLY A N 1
ATOM 2285 C CA . GLY A 1 289 ? 6.176 23.938 12.016 1 96.12 289 GLY A CA 1
ATOM 2286 C C . GLY A 1 289 ? 7.348 24.891 12.211 1 96.12 289 GLY A C 1
ATOM 2287 O O . GLY A 1 289 ? 8.328 24.844 11.461 1 96.12 289 GLY A O 1
ATOM 2288 N N . VAL A 1 290 ? 7.227 25.75 13.266 1 96.38 290 VAL A N 1
ATOM 2289 C CA . VAL A 1 290 ? 8.281 26.734 13.508 1 96.38 290 VAL A CA 1
ATOM 2290 C C . VAL A 1 290 ? 8.547 26.844 15.008 1 96.38 290 VAL A C 1
ATOM 2292 O O . VAL A 1 290 ? 7.68 26.531 15.82 1 96.38 290 VAL A O 1
ATOM 2295 N N . SER A 1 291 ? 9.711 27.312 15.219 1 94.5 291 SER A N 1
ATOM 2296 C CA . SER A 1 291 ? 10.078 27.516 16.609 1 94.5 291 SER A CA 1
ATOM 2297 C C . SER A 1 291 ? 10.227 29.016 16.922 1 94.5 291 SER A C 1
ATOM 2299 O O . SER A 1 291 ? 10.477 29.391 18.062 1 94.5 291 SER A O 1
ATOM 2301 N N . SER A 1 292 ? 10.133 29.891 15.938 1 96.56 292 SER A N 1
ATOM 2302 C CA . SER A 1 292 ? 10.219 31.328 16.094 1 96.56 292 SER A CA 1
ATOM 2303 C C . SER A 1 292 ? 9.516 32.062 14.953 1 96.56 292 SER A C 1
ATOM 2305 O O . SER A 1 292 ? 9.219 31.453 13.914 1 96.56 292 SER A O 1
ATOM 2307 N N . VAL A 1 293 ? 9.203 33.312 15.211 1 98.31 293 VAL A N 1
ATOM 2308 C CA . VAL A 1 293 ? 8.57 34.125 14.188 1 98.31 293 VAL A CA 1
ATOM 2309 C C . VAL A 1 293 ? 9.531 34.312 13.008 1 98.31 293 VAL A C 1
ATOM 2311 O O . VAL A 1 293 ? 9.102 34.312 11.852 1 98.31 293 VAL A O 1
ATOM 2314 N N . GLU A 1 294 ? 10.789 34.438 13.312 1 97.94 294 GLU A N 1
ATOM 2315 C CA . GLU A 1 294 ? 11.812 34.594 12.273 1 97.94 294 GLU A CA 1
ATOM 2316 C C . GLU A 1 294 ? 11.844 33.344 11.367 1 97.94 294 GLU A C 1
ATOM 2318 O O . GLU A 1 294 ? 11.945 33.469 10.148 1 97.94 294 GLU A O 1
ATOM 2323 N N . GLN A 1 295 ? 11.789 32.219 11.961 1 96.69 295 GLN A N 1
ATOM 2324 C CA . GLN A 1 295 ? 11.766 30.969 11.188 1 96.69 295 GLN A CA 1
ATOM 2325 C C . GLN A 1 295 ? 10.531 30.906 10.289 1 96.69 295 GLN A C 1
ATOM 2327 O O . GLN A 1 295 ? 10.602 30.422 9.164 1 96.69 295 GLN A O 1
ATOM 2332 N N . LEU A 1 296 ? 9.398 31.359 10.844 1 98.5 296 LEU A N 1
ATOM 2333 C CA . LEU A 1 296 ? 8.18 31.406 10.039 1 98.5 296 LEU A CA 1
ATOM 2334 C C . LEU A 1 296 ? 8.383 32.281 8.797 1 98.5 296 LEU A C 1
ATOM 2336 O O . LEU A 1 296 ? 8.07 31.844 7.684 1 98.5 296 LEU A O 1
ATOM 2340 N N . GLU A 1 297 ? 8.898 33.438 9.039 1 98.38 297 GLU A N 1
ATOM 2341 C CA . GLU A 1 297 ? 9.141 34.344 7.926 1 98.38 297 GLU A CA 1
ATOM 2342 C C . GLU A 1 297 ? 10.078 33.719 6.895 1 98.38 297 GLU A C 1
ATOM 2344 O O . GLU A 1 297 ? 9.805 33.781 5.691 1 98.38 297 GLU A O 1
ATOM 2349 N N . ASP A 1 298 ? 11.141 33.156 7.371 1 97.88 298 ASP A N 1
ATOM 2350 C CA . ASP A 1 298 ? 12.125 32.531 6.488 1 97.88 298 ASP A CA 1
ATOM 2351 C C . ASP A 1 298 ? 11.516 31.391 5.695 1 97.88 298 ASP A C 1
ATOM 2353 O O . ASP A 1 298 ? 11.758 31.25 4.492 1 97.88 298 ASP A O 1
ATOM 2357 N N . ASN A 1 299 ? 10.789 30.531 6.383 1 98.19 299 ASN A N 1
ATOM 2358 C CA . ASN A 1 299 ? 10.141 29.406 5.715 1 98.19 299 ASN A CA 1
ATOM 2359 C C . ASN A 1 299 ? 9.164 29.891 4.641 1 98.19 299 ASN A C 1
ATOM 2361 O O . ASN A 1 299 ? 9.141 29.344 3.535 1 98.19 299 ASN A O 1
ATOM 2365 N N . LEU A 1 300 ? 8.359 30.891 4.961 1 98.38 300 LEU A N 1
ATOM 2366 C CA . LEU A 1 300 ? 7.41 31.422 3.99 1 98.38 300 LEU A CA 1
ATOM 2367 C C . LEU A 1 300 ? 8.141 32 2.785 1 98.38 300 LEU A C 1
ATOM 2369 O O . LEU A 1 300 ? 7.723 31.797 1.644 1 98.38 300 LEU A O 1
ATOM 2373 N N . ASN A 1 301 ? 9.242 32.781 3.078 1 98.12 301 ASN A N 1
ATOM 2374 C CA . ASN A 1 301 ? 10.062 33.281 1.981 1 98.12 301 ASN A CA 1
ATOM 2375 C C . ASN A 1 301 ? 10.492 32.156 1.034 1 98.12 301 ASN A C 1
ATOM 2377 O O . ASN A 1 301 ? 10.375 32.281 -0.185 1 98.12 301 ASN A O 1
ATOM 2381 N N . ASN A 1 302 ? 10.93 31.094 1.559 1 97.88 302 ASN A N 1
ATOM 2382 C CA . ASN A 1 302 ? 11.438 29.984 0.759 1 97.88 302 ASN A CA 1
ATOM 2383 C C . ASN A 1 302 ? 10.312 29.281 0.012 1 97.88 302 ASN A C 1
ATOM 2385 O O . ASN A 1 302 ? 10.484 28.891 -1.147 1 97.88 302 ASN A O 1
ATOM 2389 N N . LEU A 1 303 ? 9.18 29.062 0.682 1 98 303 LEU A N 1
ATOM 2390 C CA . LEU A 1 303 ? 8.031 28.391 0.079 1 98 303 LEU A CA 1
ATOM 2391 C C . LEU A 1 303 ? 7.5 29.188 -1.109 1 98 303 LEU A C 1
ATOM 2393 O O . LEU A 1 303 ? 6.898 28.609 -2.023 1 98 303 LEU A O 1
ATOM 2397 N N . GLU A 1 304 ? 7.734 30.453 -1.145 1 97.12 304 GLU A N 1
ATOM 2398 C CA . GLU A 1 304 ? 7.199 31.344 -2.168 1 97.12 304 GLU A CA 1
ATOM 2399 C C . GLU A 1 304 ? 8.195 31.531 -3.312 1 97.12 304 GLU A C 1
ATOM 2401 O O . GLU A 1 304 ? 7.883 32.188 -4.312 1 97.12 304 GLU A O 1
ATOM 2406 N N . LYS A 1 305 ? 9.383 30.938 -3.227 1 96.81 305 LYS A N 1
ATOM 2407 C CA . LYS A 1 305 ? 10.383 31.031 -4.289 1 96.81 305 LYS A CA 1
ATOM 2408 C C . LYS A 1 305 ? 10.055 30.094 -5.441 1 96.81 305 LYS A C 1
ATOM 2410 O O . LYS A 1 305 ? 9.102 29.312 -5.359 1 96.81 305 LYS A O 1
ATOM 2415 N N . GLY A 1 306 ? 10.852 30.203 -6.527 1 96.69 306 GLY A N 1
ATOM 2416 C CA . GLY A 1 306 ? 10.641 29.406 -7.734 1 96.69 306 GLY A CA 1
ATOM 2417 C C . GLY A 1 306 ? 11.281 28.031 -7.672 1 96.69 306 GLY A C 1
ATOM 2418 O O . GLY A 1 306 ? 11.781 27.625 -6.625 1 96.69 306 GLY A O 1
ATOM 2419 N N . PRO A 1 307 ? 11.266 27.297 -8.758 1 98.06 307 PRO A N 1
ATOM 2420 C CA . PRO A 1 307 ? 11.781 25.922 -8.797 1 98.06 307 PRO A CA 1
ATOM 2421 C C . PRO A 1 307 ? 13.289 25.859 -8.586 1 98.06 307 PRO A C 1
ATOM 2423 O O . PRO A 1 307 ? 13.977 26.875 -8.672 1 98.06 307 PRO A O 1
ATOM 2426 N N . LEU A 1 308 ? 13.766 24.703 -8.281 1 98.69 308 LEU A N 1
ATOM 2427 C CA . LEU A 1 308 ? 15.188 24.438 -8.062 1 98.69 308 LEU A CA 1
ATOM 2428 C C . LEU A 1 308 ? 15.891 24.156 -9.391 1 98.69 308 LEU A C 1
ATOM 2430 O O . LEU A 1 308 ? 15.258 23.766 -10.367 1 98.69 308 LEU A O 1
ATOM 2434 N N . PRO A 1 309 ? 17.234 24.359 -9.383 1 98.25 309 PRO A N 1
ATOM 2435 C CA . PRO A 1 309 ? 18 23.906 -10.547 1 98.25 309 PRO A CA 1
ATOM 2436 C C . PRO A 1 309 ? 17.922 22.406 -10.766 1 98.25 309 PRO A C 1
ATOM 2438 O O . PRO A 1 309 ? 17.875 21.641 -9.797 1 98.25 309 PRO A O 1
ATOM 2441 N N . ASP A 1 310 ? 18.094 22 -12.023 1 98.19 310 ASP A N 1
ATOM 2442 C CA . ASP A 1 310 ? 17.953 20.594 -12.398 1 98.19 310 ASP A CA 1
ATOM 2443 C C . ASP A 1 310 ? 18.953 19.719 -11.664 1 98.19 310 ASP A C 1
ATOM 2445 O O . ASP A 1 310 ? 18.625 18.609 -11.25 1 98.19 310 ASP A O 1
ATOM 2449 N N . GLU A 1 311 ? 20.125 20.25 -11.539 1 98.31 311 GLU A N 1
ATOM 2450 C CA . GLU A 1 311 ? 21.172 19.484 -10.875 1 98.31 311 GLU A CA 1
ATOM 2451 C C . GLU A 1 311 ? 20.797 19.188 -9.43 1 98.31 311 GLU A C 1
ATOM 2453 O O . GLU A 1 311 ? 21.078 18.094 -8.922 1 98.31 311 GLU A O 1
ATOM 2458 N N . VAL A 1 312 ? 20.172 20.172 -8.789 1 98.56 312 VAL A N 1
ATOM 2459 C CA . VAL A 1 312 ? 19.766 20.016 -7.395 1 98.56 312 VAL A CA 1
ATOM 2460 C C . VAL A 1 312 ? 18.625 19 -7.297 1 98.56 312 VAL A C 1
ATOM 2462 O O . VAL A 1 312 ? 18.609 18.141 -6.418 1 98.56 312 VAL A O 1
ATOM 2465 N N . VAL A 1 313 ? 17.672 19.094 -8.211 1 98.69 313 VAL A N 1
ATOM 2466 C CA . VAL A 1 313 ? 16.547 18.156 -8.25 1 98.69 313 VAL A CA 1
ATOM 2467 C C . VAL A 1 313 ? 17.078 16.734 -8.438 1 98.69 313 VAL A C 1
ATOM 2469 O O . VAL A 1 313 ? 16.625 15.797 -7.762 1 98.69 313 VAL A O 1
ATOM 2472 N N . LYS A 1 314 ? 18.031 16.562 -9.305 1 98.38 314 LYS A N 1
ATOM 2473 C CA . LYS A 1 314 ? 18.641 15.242 -9.547 1 98.38 314 LYS A CA 1
ATOM 2474 C C . LYS A 1 314 ? 19.312 14.711 -8.289 1 98.38 314 LYS A C 1
ATOM 2476 O O . LYS A 1 314 ? 19.203 13.523 -7.977 1 98.38 314 LYS A O 1
ATOM 2481 N N . ALA A 1 315 ? 20.047 15.586 -7.602 1 98.25 315 ALA A N 1
ATOM 2482 C CA . ALA A 1 315 ? 20.703 15.188 -6.355 1 98.25 315 ALA A CA 1
ATOM 2483 C C . ALA A 1 315 ? 19.688 14.711 -5.328 1 98.25 315 ALA A C 1
ATOM 2485 O O . ALA A 1 315 ? 19.938 13.758 -4.59 1 98.25 315 ALA A O 1
ATOM 2486 N N . LEU A 1 316 ? 18.562 15.375 -5.273 1 98.56 316 LEU A N 1
ATOM 2487 C CA . LEU A 1 316 ? 17.5 14.992 -4.344 1 98.56 316 LEU A CA 1
ATOM 2488 C C . LEU A 1 316 ? 16.891 13.648 -4.742 1 98.56 316 LEU A C 1
ATOM 2490 O O . LEU A 1 316 ? 16.547 12.836 -3.877 1 98.56 316 LEU A O 1
ATOM 2494 N N . ASP A 1 317 ? 16.75 13.383 -6.027 1 97.88 317 ASP A N 1
ATOM 2495 C CA . ASP A 1 317 ? 16.281 12.078 -6.496 1 97.88 317 ASP A CA 1
ATOM 2496 C C . ASP A 1 317 ? 17.25 10.969 -6.102 1 97.88 317 ASP A C 1
ATOM 2498 O O . ASP A 1 317 ? 16.828 9.906 -5.641 1 97.88 317 ASP A O 1
ATOM 2502 N N . ASP A 1 318 ? 18.531 11.242 -6.285 1 96.94 318 ASP A N 1
ATOM 2503 C CA . ASP A 1 318 ? 19.562 10.281 -5.891 1 96.94 318 ASP A CA 1
ATOM 2504 C C . ASP A 1 318 ? 19.531 10.055 -4.379 1 96.94 318 ASP A C 1
ATOM 2506 O O . ASP A 1 318 ? 19.719 8.922 -3.918 1 96.94 318 ASP A O 1
ATOM 2510 N N . ALA A 1 319 ? 19.359 11.109 -3.672 1 97.06 319 ALA A N 1
ATOM 2511 C CA . ALA A 1 319 ? 19.281 11.016 -2.215 1 97.06 319 ALA A CA 1
ATOM 2512 C C . ALA A 1 319 ? 18.141 10.117 -1.779 1 97.06 319 ALA A C 1
ATOM 2514 O O . ALA A 1 319 ? 18.297 9.297 -0.874 1 97.06 319 ALA A O 1
ATOM 2515 N N . TRP A 1 320 ? 17 10.266 -2.402 1 96.81 320 TRP A N 1
ATOM 2516 C CA . TRP A 1 320 ? 15.852 9.414 -2.088 1 96.81 320 TRP A CA 1
ATOM 2517 C C . TRP A 1 320 ? 16.156 7.953 -2.379 1 96.81 320 TRP A C 1
ATOM 2519 O O . TRP A 1 320 ? 15.805 7.066 -1.598 1 96.81 320 TRP A O 1
ATOM 2529 N N . GLN A 1 321 ? 16.875 7.652 -3.443 1 94.06 321 GLN A N 1
ATOM 2530 C CA . GLN A 1 321 ? 17.234 6.281 -3.777 1 94.06 321 GLN A CA 1
ATOM 2531 C C . GLN A 1 321 ? 18.125 5.668 -2.693 1 94.06 321 GLN A C 1
ATOM 2533 O O . GLN A 1 321 ? 18.031 4.473 -2.41 1 94.06 321 GLN A O 1
ATOM 2538 N N . ILE A 1 322 ? 18.875 6.508 -2.066 1 93.31 322 ILE A N 1
ATOM 2539 C CA . ILE A 1 322 ? 19.797 6.055 -1.029 1 93.31 322 ILE A CA 1
ATOM 2540 C C . ILE A 1 322 ? 19.016 5.742 0.25 1 93.31 322 ILE A C 1
ATOM 2542 O O . ILE A 1 322 ? 19.266 4.73 0.904 1 93.31 322 ILE A O 1
ATOM 2546 N N . SER A 1 323 ? 18.062 6.594 0.581 1 94.19 323 SER A N 1
ATOM 2547 C CA . SER A 1 323 ? 17.391 6.469 1.865 1 94.19 323 SER A CA 1
ATOM 2548 C C . SER A 1 323 ? 16.172 5.535 1.762 1 94.19 323 SER A C 1
ATOM 2550 O O . SER A 1 323 ? 15.641 5.098 2.779 1 94.19 323 SER A O 1
ATOM 2552 N N . LYS A 1 324 ? 15.781 5.129 0.629 1 93.31 324 LYS A N 1
ATOM 2553 C CA . LYS A 1 324 ? 14.492 4.504 0.344 1 93.31 324 LYS A CA 1
ATOM 2554 C C . LYS A 1 324 ? 14.359 3.162 1.057 1 93.31 324 LYS A C 1
ATOM 2556 O O . LYS A 1 324 ? 13.344 2.891 1.695 1 93.31 324 LYS A O 1
ATOM 2561 N N . ALA A 1 325 ? 15.414 2.393 1.043 1 89.31 325 ALA A N 1
ATOM 2562 C CA . ALA A 1 325 ? 15.344 1.017 1.528 1 89.31 325 ALA A CA 1
ATOM 2563 C C . ALA A 1 325 ? 15.109 0.979 3.037 1 89.31 325 ALA A C 1
ATOM 2565 O O . ALA A 1 325 ? 14.492 0.044 3.553 1 89.31 325 ALA A O 1
ATOM 2566 N N . ASP A 1 326 ? 15.547 2.037 3.707 1 89.25 326 ASP A N 1
ATOM 2567 C CA . ASP A 1 326 ? 15.477 2.055 5.164 1 89.25 326 ASP A CA 1
ATOM 2568 C C . ASP A 1 326 ? 14.516 3.133 5.656 1 89.25 326 ASP A C 1
ATOM 2570 O O . ASP A 1 326 ? 14.477 3.449 6.848 1 89.25 326 ASP A O 1
ATOM 2574 N N . SER A 1 327 ? 13.82 3.688 4.805 1 91.94 327 SER A N 1
ATOM 2575 C CA . SER A 1 327 ? 12.922 4.785 5.152 1 91.94 327 SER A CA 1
ATOM 2576 C C . SER A 1 327 ? 11.766 4.293 6.012 1 91.94 327 SER A C 1
ATOM 2578 O O . SER A 1 327 ? 11.32 3.152 5.871 1 91.94 327 SER A O 1
ATOM 2580 N N . ALA A 1 328 ? 11.305 5.16 6.887 1 91.62 328 ALA A N 1
ATOM 2581 C CA . ALA A 1 328 ? 10.211 4.84 7.809 1 91.62 328 ALA A CA 1
ATOM 2582 C C . ALA A 1 328 ? 8.906 4.598 7.055 1 91.62 328 ALA A C 1
ATOM 2584 O O . ALA A 1 328 ? 8.656 5.219 6.02 1 91.62 328 ALA A O 1
ATOM 2585 N N . ASN A 1 329 ? 8.07 3.693 7.652 1 92.62 329 ASN A N 1
ATOM 2586 C CA . ASN A 1 329 ? 6.715 3.551 7.141 1 92.62 329 ASN A CA 1
ATOM 2587 C C . ASN A 1 329 ? 5.934 4.859 7.246 1 92.62 329 ASN A C 1
ATOM 2589 O O . ASN A 1 329 ? 6.113 5.617 8.195 1 92.62 329 ASN A O 1
ATOM 2593 N N . TYR A 1 330 ? 5.086 5.066 6.277 1 95.69 330 TYR A N 1
ATOM 2594 C CA . TYR A 1 330 ? 4.379 6.34 6.297 1 95.69 330 TYR A CA 1
ATOM 2595 C C . TYR A 1 330 ? 3.152 6.27 7.203 1 95.69 330 TYR A C 1
ATOM 2597 O O . TYR A 1 330 ? 2.566 7.297 7.547 1 95.69 330 TYR A O 1
ATOM 2605 N N . TRP A 1 331 ? 2.684 5.059 7.617 1 97.38 331 TRP A N 1
ATOM 2606 C CA . TRP A 1 331 ? 1.579 4.938 8.562 1 97.38 331 TRP A CA 1
ATOM 2607 C C . TRP A 1 331 ? 2.098 4.84 10 1 97.38 331 TRP A C 1
ATOM 2609 O O . TRP A 1 331 ? 3.275 4.551 10.219 1 97.38 331 TRP A O 1
ATOM 2619 N N . HIS A 1 332 ? 1.215 5.152 10.938 1 96.75 332 HIS A N 1
ATOM 2620 C CA . HIS A 1 332 ? 1.577 5.066 12.344 1 96.75 332 HIS A CA 1
ATOM 2621 C C . HIS A 1 332 ? 1.086 3.76 12.961 1 96.75 332 HIS A C 1
ATOM 2623 O O . HIS A 1 332 ? -0.01 3.293 12.641 1 96.75 332 HIS A O 1
ATOM 2629 N N . GLY A 1 333 ? 1.974 3.188 13.844 1 93.44 333 GLY A N 1
ATOM 2630 C CA . GLY A 1 333 ? 1.605 2 14.602 1 93.44 333 GLY A CA 1
ATOM 2631 C C . GLY A 1 333 ? 1.831 0.711 13.828 1 93.44 333 GLY A C 1
ATOM 2632 O O . GLY A 1 333 ? 2.148 0.74 12.641 1 93.44 333 GLY A O 1
ATOM 2633 N N . ASP A 1 334 ? 1.623 -0.374 14.508 1 93.75 334 ASP A N 1
ATOM 2634 C CA . ASP A 1 334 ? 1.74 -1.688 13.883 1 93.75 334 ASP A CA 1
ATOM 2635 C C . ASP A 1 334 ? 0.446 -2.074 13.172 1 93.75 334 ASP A C 1
ATOM 2637 O O . ASP A 1 334 ? -0.644 -1.688 13.602 1 93.75 334 ASP A O 1
ATOM 2641 N N . LEU A 1 335 ? 0.609 -2.781 12.102 1 95.88 335 LEU A N 1
ATOM 2642 C CA . LEU A 1 335 ? -0.556 -3.273 11.383 1 95.88 335 LEU A CA 1
ATOM 2643 C C . LEU A 1 335 ? -1.069 -4.57 11.992 1 95.88 335 LEU A C 1
ATOM 2645 O O . LEU A 1 335 ? -0.992 -5.633 11.367 1 95.88 335 LEU A O 1
ATOM 2649 N N . ASP A 1 336 ? -1.528 -4.43 13.141 1 93.75 336 ASP A N 1
ATOM 2650 C CA . ASP A 1 336 ? -2.098 -5.516 13.938 1 93.75 336 ASP A CA 1
ATOM 2651 C C . ASP A 1 336 ? -3.465 -5.129 14.492 1 93.75 336 ASP A C 1
ATOM 2653 O O . ASP A 1 336 ? -3.596 -4.117 15.188 1 93.75 336 ASP A O 1
ATOM 2657 N N . TYR A 1 337 ? -4.422 -5.93 14.156 1 95.12 337 TYR A N 1
ATOM 2658 C CA . TYR A 1 337 ? -5.793 -5.609 14.539 1 95.12 337 TYR A CA 1
ATOM 2659 C C . TYR A 1 337 ? -6.195 -6.371 15.797 1 95.12 337 TYR A C 1
ATOM 2661 O O . TYR A 1 337 ? -6.105 -7.598 15.844 1 95.12 337 TYR A O 1
ATOM 2669 N N . GLY A 1 338 ? -6.559 -5.801 16.828 1 92.44 338 GLY A N 1
ATOM 2670 C CA . GLY A 1 338 ? -6.863 -6.34 18.141 1 92.44 338 GLY A CA 1
ATOM 2671 C C . GLY A 1 338 ? -8.211 -7.039 18.203 1 92.44 338 GLY A C 1
ATOM 2672 O O . GLY A 1 338 ? -8.773 -7.215 19.281 1 92.44 338 GLY A O 1
ATOM 2673 N N . TYR A 1 339 ? -8.828 -7.281 17.094 1 94.06 339 TYR A N 1
ATOM 2674 C CA . TYR A 1 339 ? -10.109 -7.965 16.953 1 94.06 339 TYR A CA 1
ATOM 2675 C C . TYR A 1 339 ? -10.125 -8.859 15.719 1 94.06 339 TYR A C 1
ATOM 2677 O O . TYR A 1 339 ? -9.141 -8.922 14.984 1 94.06 339 TYR A O 1
ATOM 2685 N N . ASP A 1 340 ? -11.227 -9.672 15.555 1 94.31 340 ASP A N 1
ATOM 2686 C CA . ASP A 1 340 ? -11.398 -10.484 14.359 1 94.31 340 ASP A CA 1
ATOM 2687 C C . ASP A 1 340 ? -11.875 -9.641 13.18 1 94.31 340 ASP A C 1
ATOM 2689 O O . ASP A 1 340 ? -13.07 -9.375 13.047 1 94.31 340 ASP A O 1
ATOM 2693 N N . PRO A 1 341 ? -10.93 -9.219 12.328 1 93.69 341 PRO A N 1
ATOM 2694 C CA . PRO A 1 341 ? -11.32 -8.289 11.266 1 93.69 341 PRO A CA 1
ATOM 2695 C C . PRO A 1 341 ? -12.367 -8.891 10.32 1 93.69 341 PRO A C 1
ATOM 2697 O O . PRO A 1 341 ? -13.289 -8.188 9.891 1 93.69 341 PRO A O 1
ATOM 2700 N N . LYS A 1 342 ? -12.273 -10.164 10.023 1 93.12 342 LYS A N 1
ATOM 2701 C CA . LYS A 1 342 ? -13.219 -10.805 9.109 1 93.12 342 LYS A CA 1
ATOM 2702 C C . LYS A 1 342 ? -14.633 -10.797 9.688 1 93.12 342 LYS A C 1
ATOM 2704 O O . LYS A 1 342 ? -15.602 -10.523 8.977 1 93.12 342 LYS A O 1
ATOM 2709 N N . GLY A 1 343 ? -14.656 -11.125 10.922 1 93.19 343 GLY A N 1
ATOM 2710 C CA . GLY A 1 343 ? -15.953 -11.125 11.586 1 93.19 343 GLY A CA 1
ATOM 2711 C C . GLY A 1 343 ? -16.625 -9.758 11.594 1 93.19 343 GLY A C 1
ATOM 2712 O O . GLY A 1 343 ? -17.812 -9.641 11.32 1 93.19 343 GLY A O 1
ATOM 2713 N N . VAL A 1 344 ? -15.836 -8.695 11.797 1 94.31 344 VAL A N 1
ATOM 2714 C CA . VAL A 1 344 ? -16.375 -7.348 11.922 1 94.31 344 VAL A CA 1
ATOM 2715 C C . VAL A 1 344 ? -16.766 -6.812 10.547 1 94.31 344 VAL A C 1
ATOM 2717 O O . VAL A 1 344 ? -17.734 -6.082 10.406 1 94.31 344 VAL A O 1
ATOM 2720 N N . LEU A 1 345 ? -16.062 -7.211 9.508 1 95.69 345 LEU A N 1
ATOM 2721 C CA . LEU A 1 345 ? -16.266 -6.652 8.18 1 95.69 345 LEU A CA 1
ATOM 2722 C C . LEU A 1 345 ? -17.328 -7.441 7.41 1 95.69 345 LEU A C 1
ATOM 2724 O O . LEU A 1 345 ? -18.109 -6.867 6.66 1 95.69 345 LEU A O 1
ATOM 2728 N N . PHE A 1 346 ? -17.344 -8.758 7.613 1 95.31 346 PHE A N 1
ATOM 2729 C CA . PHE A 1 346 ? -18.109 -9.57 6.668 1 95.31 346 PHE A CA 1
ATOM 2730 C C . PHE A 1 346 ? -19.125 -10.43 7.395 1 95.31 346 PHE A C 1
ATOM 2732 O O . PHE A 1 346 ? -19.891 -11.164 6.762 1 95.31 346 PHE A O 1
ATOM 2739 N N . GLY A 1 347 ? -19.094 -10.352 8.734 1 92.75 347 GLY A N 1
ATOM 2740 C CA . GLY A 1 347 ? -20.109 -11.086 9.484 1 92.75 347 GLY A CA 1
ATOM 2741 C C . GLY A 1 347 ? -21.516 -10.555 9.281 1 92.75 347 GLY A C 1
ATOM 2742 O O . GLY A 1 347 ? -21.688 -9.5 8.672 1 92.75 347 GLY A O 1
ATOM 2743 N N . PRO A 1 348 ? -22.5 -11.312 9.766 1 89.56 348 PRO A N 1
ATOM 2744 C CA . PRO A 1 348 ? -23.891 -10.859 9.641 1 89.56 348 PRO A CA 1
ATOM 2745 C C . PRO A 1 348 ? -24.141 -9.508 10.297 1 89.56 348 PRO A C 1
ATOM 2747 O O . PRO A 1 348 ? -23.719 -9.289 11.438 1 89.56 348 PRO A O 1
ATOM 2750 N N . GLY A 1 349 ? -24.656 -8.57 9.547 1 86.31 349 GLY A N 1
ATOM 2751 C CA . GLY A 1 349 ? -25.016 -7.27 10.094 1 86.31 349 GLY A CA 1
ATOM 2752 C C . GLY A 1 349 ? -23.844 -6.289 10.109 1 86.31 349 GLY A C 1
ATOM 2753 O O . GLY A 1 349 ? -24 -5.152 10.57 1 86.31 349 GLY A O 1
ATOM 2754 N N . ALA A 1 350 ? -22.812 -6.727 9.594 1 90.12 350 ALA A N 1
ATOM 2755 C CA . ALA A 1 350 ? -21.641 -5.863 9.578 1 90.12 350 ALA A CA 1
ATOM 2756 C C . ALA A 1 350 ? -21.875 -4.625 8.719 1 90.12 350 ALA A C 1
ATOM 2758 O O . ALA A 1 350 ? -22.375 -4.73 7.594 1 90.12 350 ALA A O 1
ATOM 2759 N N . LYS A 1 351 ? -21.547 -3.512 9.281 1 88.12 351 LYS A N 1
ATOM 2760 C CA . LYS A 1 351 ? -21.656 -2.244 8.562 1 88.12 351 LYS A CA 1
ATOM 2761 C C . LYS A 1 351 ? -20.422 -1.981 7.715 1 88.12 351 LYS A C 1
ATOM 2763 O O . LYS A 1 351 ? -19.328 -2.471 8.023 1 88.12 351 LYS A O 1
ATOM 2768 N N . MET B 1 1 ? 0.722 -41.906 23.5 1 23.75 1 MET B N 1
ATOM 2769 C CA . MET B 1 1 ? 0.761 -42.219 22.078 1 23.75 1 MET B CA 1
ATOM 2770 C C . MET B 1 1 ? 1.147 -40.969 21.281 1 23.75 1 MET B C 1
ATOM 2772 O O . MET B 1 1 ? 0.481 -39.938 21.359 1 23.75 1 MET B O 1
ATOM 2776 N N . PRO B 1 2 ? 2.387 -40.75 20.984 1 38.97 2 PRO B N 1
ATOM 2777 C CA . PRO B 1 2 ? 2.881 -39.469 20.453 1 38.97 2 PRO B CA 1
ATOM 2778 C C . PRO B 1 2 ? 2.059 -39 19.266 1 38.97 2 PRO B C 1
ATOM 2780 O O . PRO B 1 2 ? 1.622 -39.781 18.438 1 38.97 2 PRO B O 1
ATOM 2783 N N . LEU B 1 3 ? 1.307 -37.938 19.469 1 38.19 3 LEU B N 1
ATOM 2784 C CA . LEU B 1 3 ? 0.452 -37.312 18.453 1 38.19 3 LEU B CA 1
ATOM 2785 C C . LEU B 1 3 ? 1.163 -37.25 17.109 1 38.19 3 LEU B C 1
ATOM 2787 O O . LEU B 1 3 ? 2.271 -36.719 17.016 1 38.19 3 LEU B O 1
ATOM 2791 N N . ILE B 1 4 ? 1.047 -38.219 16.234 1 40.16 4 ILE B N 1
ATOM 2792 C CA . ILE B 1 4 ? 1.549 -38.219 14.867 1 40.16 4 ILE B CA 1
ATOM 2793 C C . ILE B 1 4 ? 1.316 -36.844 14.227 1 40.16 4 ILE B C 1
ATOM 2795 O O . ILE B 1 4 ? 0.172 -36.406 14.07 1 40.16 4 ILE B O 1
ATOM 2799 N N . VAL B 1 5 ? 2.127 -35.938 14.461 1 43.03 5 VAL B N 1
ATOM 2800 C CA . VAL B 1 5 ? 2.096 -34.656 13.75 1 43.03 5 VAL B CA 1
ATOM 2801 C C . VAL B 1 5 ? 1.847 -34.906 12.258 1 43.03 5 VAL B C 1
ATOM 2803 O O . VAL B 1 5 ? 2.66 -35.562 11.586 1 43.03 5 VAL B O 1
ATOM 2806 N N . GLN B 1 6 ? 0.75 -35.344 11.812 1 43.44 6 GLN B N 1
ATOM 2807 C CA . GLN B 1 6 ? 0.425 -35.469 10.391 1 43.44 6 GLN B CA 1
ATOM 2808 C C . GLN B 1 6 ? 1.041 -34.344 9.578 1 43.44 6 GLN B C 1
ATOM 2810 O O . GLN B 1 6 ? 0.779 -33.156 9.836 1 43.44 6 GLN B O 1
ATOM 2815 N N . ASN B 1 7 ? 2.336 -34.438 9.125 1 48.53 7 ASN B N 1
ATOM 2816 C CA . ASN B 1 7 ? 3.15 -33.531 8.328 1 48.53 7 ASN B CA 1
ATOM 2817 C C . ASN B 1 7 ? 2.357 -32.938 7.164 1 48.53 7 ASN B C 1
ATOM 2819 O O . ASN B 1 7 ? 2.119 -33.625 6.164 1 48.53 7 ASN B O 1
ATOM 2823 N N . VAL B 1 8 ? 1.352 -32.125 7.316 1 64.44 8 VAL B N 1
ATOM 2824 C CA . VAL B 1 8 ? 0.5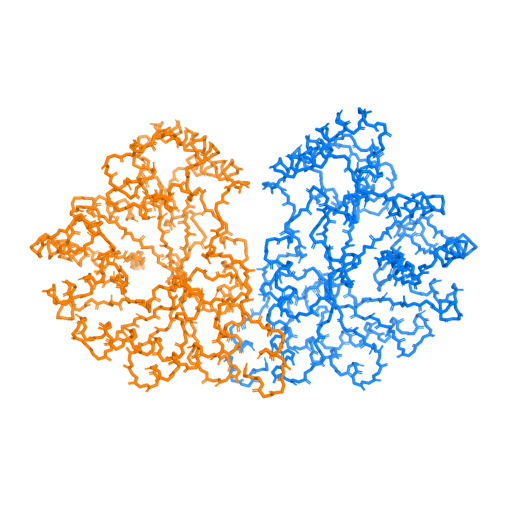29 -31.531 6.262 1 64.44 8 VAL B CA 1
ATOM 2825 C C . VAL B 1 8 ? 1.423 -30.859 5.219 1 64.44 8 VAL B C 1
ATOM 2827 O O . VAL B 1 8 ? 2.285 -30.047 5.559 1 64.44 8 VAL B O 1
ATOM 2830 N N . ASN B 1 9 ? 1.59 -31.453 3.869 1 85.19 9 ASN B N 1
ATOM 2831 C CA . ASN B 1 9 ? 2.316 -30.938 2.715 1 85.19 9 ASN B CA 1
ATOM 2832 C C . ASN B 1 9 ? 1.976 -29.484 2.443 1 85.19 9 ASN B C 1
ATOM 2834 O O . ASN B 1 9 ? 0.832 -29.062 2.631 1 85.19 9 ASN B O 1
ATOM 2838 N N . PRO B 1 10 ? 3.057 -28.734 2.176 1 93.56 10 PRO B N 1
ATOM 2839 C CA . PRO B 1 10 ? 2.789 -27.375 1.722 1 93.56 10 PRO B CA 1
ATOM 2840 C C . PRO B 1 10 ? 1.838 -27.328 0.527 1 93.56 10 PRO B C 1
ATOM 2842 O O . PRO B 1 10 ? 1.742 -28.297 -0.231 1 93.56 10 PRO B O 1
ATOM 2845 N N . ARG B 1 11 ? 1.051 -26.297 0.444 1 97.75 11 ARG B N 1
ATOM 2846 C CA . ARG B 1 11 ? 0.241 -26.062 -0.748 1 97.75 11 ARG B CA 1
ATOM 2847 C C . ARG B 1 11 ? 1.111 -25.656 -1.93 1 97.75 11 ARG B C 1
ATOM 2849 O O . ARG B 1 11 ? 1.502 -24.484 -2.039 1 97.75 11 ARG B O 1
ATOM 2856 N N . ILE B 1 12 ? 1.467 -26.641 -2.738 1 98.56 12 ILE B N 1
ATOM 2857 C CA . ILE B 1 12 ? 2.258 -26.406 -3.941 1 98.56 12 ILE B CA 1
ATOM 2858 C C . ILE B 1 12 ? 1.361 -26.5 -5.176 1 98.56 12 ILE B C 1
ATOM 2860 O O . ILE B 1 12 ? 0.57 -27.438 -5.309 1 98.56 12 ILE B O 1
ATOM 2864 N N . ILE B 1 13 ? 1.439 -25.5 -6.031 1 98.88 13 ILE B N 1
ATOM 2865 C CA . ILE B 1 13 ? 0.62 -25.406 -7.234 1 98.88 13 ILE B CA 1
ATOM 2866 C C . ILE B 1 13 ? 1.51 -25.484 -8.469 1 98.88 13 ILE B C 1
ATOM 2868 O O . ILE B 1 13 ? 2.518 -24.781 -8.562 1 98.88 13 ILE B O 1
ATOM 2872 N N . LEU B 1 14 ? 1.182 -26.375 -9.352 1 98.88 14 LEU B N 1
ATOM 2873 C CA . LEU B 1 14 ? 1.939 -26.469 -10.594 1 98.88 14 LEU B CA 1
ATOM 2874 C C . LEU B 1 14 ? 1.414 -25.469 -11.625 1 98.88 14 LEU B C 1
ATOM 2876 O O . LEU B 1 14 ? 0.268 -25.578 -12.07 1 98.88 14 LEU B O 1
ATOM 2880 N N . GLY B 1 15 ? 2.229 -24.516 -11.977 1 98.75 15 GLY B N 1
ATOM 2881 C CA . GLY B 1 15 ? 1.896 -23.562 -13.031 1 98.75 15 GLY B CA 1
ATOM 2882 C C . GLY B 1 15 ? 2.1 -24.125 -14.422 1 98.75 15 GLY B C 1
ATOM 2883 O O . GLY B 1 15 ? 3.133 -24.734 -14.711 1 98.75 15 GLY B O 1
ATOM 2884 N N . LEU B 1 16 ? 1.203 -23.844 -15.305 1 98.75 16 LEU B N 1
ATOM 2885 C CA . LEU B 1 16 ? 1.214 -24.5 -16.609 1 98.75 16 LEU B CA 1
ATOM 2886 C C . LEU B 1 16 ? 1.596 -23.531 -17.703 1 98.75 16 LEU B C 1
ATOM 2888 O O . LEU B 1 16 ? 1.372 -23.797 -18.891 1 98.75 16 LEU B O 1
ATOM 2892 N N . MET B 1 17 ? 2.17 -22.422 -17.312 1 97.12 17 MET B N 1
ATOM 2893 C CA . MET B 1 17 ? 2.535 -21.406 -18.281 1 97.12 17 MET B CA 1
ATOM 2894 C C . MET B 1 17 ? 3.527 -21.938 -19.297 1 97.12 17 MET B C 1
ATOM 2896 O O . MET B 1 17 ? 3.584 -21.453 -20.438 1 97.12 17 MET B O 1
ATOM 2900 N N . THR B 1 18 ? 4.32 -22.984 -18.969 1 96.19 18 THR B N 1
ATOM 2901 C CA . THR B 1 18 ? 5.352 -23.531 -19.844 1 96.19 18 THR B CA 1
ATOM 2902 C C . THR B 1 18 ? 4.891 -24.828 -20.5 1 96.19 18 THR B C 1
ATOM 2904 O O . THR B 1 18 ? 5.699 -25.562 -21.062 1 96.19 18 THR B O 1
ATOM 2907 N N . PHE B 1 19 ? 3.686 -25.203 -20.359 1 98.38 19 PHE B N 1
ATOM 2908 C CA . PHE B 1 19 ? 3.086 -26.406 -20.922 1 98.38 19 PHE B CA 1
ATOM 2909 C C . PHE B 1 19 ? 2.172 -26.047 -22.094 1 98.38 19 PHE B C 1
ATOM 2911 O O . PHE B 1 19 ? 1.265 -25.219 -21.953 1 98.38 19 PHE B O 1
ATOM 2918 N N . GLY B 1 20 ? 2.326 -26.531 -23.172 1 96.94 20 GLY B N 1
ATOM 2919 C CA . GLY B 1 20 ? 1.46 -26.297 -24.312 1 96.94 20 GLY B CA 1
ATOM 2920 C C . GLY B 1 20 ? 2.039 -26.812 -25.625 1 96.94 20 GLY B C 1
ATOM 2921 O O . GLY B 1 20 ? 3.178 -27.297 -25.656 1 96.94 20 GLY B O 1
ATOM 2922 N N . PRO B 1 21 ? 1.318 -26.75 -26.625 1 95 21 PRO B N 1
ATOM 2923 C CA . PRO B 1 21 ? 1.698 -27.438 -27.875 1 95 21 PRO B CA 1
ATOM 2924 C C . PRO B 1 21 ? 2.703 -26.641 -28.703 1 95 21 PRO B C 1
ATOM 2926 O O . PRO B 1 21 ? 3.213 -27.141 -29.703 1 95 21 PRO B O 1
ATOM 2929 N N . SER B 1 22 ? 3.055 -25.453 -28.297 1 91.62 22 SER B N 1
ATOM 2930 C CA . SER B 1 22 ? 3.844 -24.578 -29.156 1 91.62 22 SER B CA 1
ATOM 2931 C C . SER B 1 22 ? 5.055 -24.016 -28.406 1 91.62 22 SER B C 1
ATOM 2933 O O . SER B 1 22 ? 4.906 -23.188 -27.516 1 91.62 22 SER B O 1
ATOM 2935 N N . SER B 1 23 ? 6.246 -24.391 -28.875 1 90.62 23 SER B N 1
ATOM 2936 C CA . SER B 1 23 ? 7.453 -23.812 -28.281 1 90.62 23 SER B CA 1
ATOM 2937 C C . SER B 1 23 ? 7.594 -22.344 -28.656 1 90.62 23 SER B C 1
ATOM 2939 O O . SER B 1 23 ? 8.117 -21.547 -27.875 1 90.62 23 SER B O 1
ATOM 2941 N N . GLU B 1 24 ? 7.133 -21.922 -29.797 1 88.69 24 GLU B N 1
ATOM 2942 C CA . GLU B 1 24 ? 7.223 -20.547 -30.281 1 88.69 24 GLU B CA 1
ATOM 2943 C C . GLU B 1 24 ? 6.43 -19.594 -29.391 1 88.69 24 GLU B C 1
ATOM 2945 O O . GLU B 1 24 ? 6.77 -18.406 -29.281 1 88.69 24 GLU B O 1
ATOM 2950 N N . ASP B 1 25 ? 5.457 -20.219 -28.719 1 90.56 25 ASP B N 1
ATOM 2951 C CA . ASP B 1 25 ? 4.617 -19.406 -27.844 1 90.56 25 ASP B CA 1
ATOM 2952 C C . ASP B 1 25 ? 5.082 -19.484 -26.391 1 90.56 25 ASP B C 1
ATOM 2954 O O . ASP B 1 25 ? 4.359 -19.094 -25.484 1 90.56 25 ASP B O 1
ATOM 2958 N N . GLY B 1 26 ? 6.27 -20.062 -26.172 1 89.31 26 GLY B N 1
ATOM 2959 C CA . GLY B 1 26 ? 6.879 -20 -24.859 1 89.31 26 GLY B CA 1
ATOM 2960 C C . GLY B 1 26 ? 6.836 -21.328 -24.125 1 89.31 26 GLY B C 1
ATOM 2961 O O . GLY B 1 26 ? 7.379 -21.469 -23.031 1 89.31 26 GLY B O 1
ATOM 2962 N N . ALA B 1 27 ? 6.254 -22.375 -24.719 1 95 27 ALA B N 1
ATOM 2963 C CA . ALA B 1 27 ? 6.145 -23.688 -24.062 1 95 27 ALA B CA 1
ATOM 2964 C C . ALA B 1 27 ? 7.492 -24.391 -24.031 1 95 27 ALA B C 1
ATOM 2966 O O . ALA B 1 27 ? 8.297 -24.266 -24.953 1 95 27 ALA B O 1
ATOM 2967 N N . ARG B 1 28 ? 7.684 -25.172 -23 1 95.44 28 ARG B N 1
ATOM 2968 C CA . ARG B 1 28 ? 8.891 -25.984 -22.859 1 95.44 28 ARG B CA 1
ATOM 2969 C C . ARG B 1 28 ? 8.539 -27.453 -22.75 1 95.44 28 ARG B C 1
ATOM 2971 O O . ARG B 1 28 ? 9.383 -28.312 -23.016 1 95.44 28 ARG B O 1
ATOM 2978 N N . ILE B 1 29 ? 7.402 -27.734 -22.281 1 97.19 29 ILE B N 1
ATOM 2979 C CA . ILE B 1 29 ? 6.82 -29.062 -22.328 1 97.19 29 ILE B CA 1
ATOM 2980 C C . ILE B 1 29 ? 5.715 -29.109 -23.375 1 97.19 29 ILE B C 1
ATOM 2982 O O . ILE B 1 29 ? 4.621 -28.578 -23.156 1 97.19 29 ILE B O 1
ATOM 2986 N N . THR B 1 30 ? 6.012 -29.781 -24.484 1 97.12 30 THR B N 1
ATOM 2987 C CA . THR B 1 30 ? 5.18 -29.516 -25.656 1 97.12 30 THR B CA 1
ATOM 2988 C C . THR B 1 30 ? 4.453 -30.766 -26.094 1 97.12 30 THR B C 1
ATOM 2990 O O . THR B 1 30 ? 3.727 -30.75 -27.094 1 97.12 30 THR B O 1
ATOM 2993 N N . ASP B 1 31 ? 4.668 -31.891 -25.422 1 97.5 31 ASP B N 1
ATOM 2994 C CA . ASP B 1 31 ? 3.951 -33.094 -25.797 1 97.5 31 ASP B CA 1
ATOM 2995 C C . ASP B 1 31 ? 3.166 -33.656 -24.609 1 97.5 31 ASP B C 1
ATOM 2997 O O . ASP B 1 31 ? 3.584 -33.531 -23.469 1 97.5 31 ASP B O 1
ATOM 3001 N N . LEU B 1 32 ? 2.072 -34.344 -24.953 1 98.12 32 LEU B N 1
ATOM 3002 C CA . LEU B 1 32 ? 1.099 -34.812 -23.969 1 98.12 32 LEU B CA 1
ATOM 3003 C C . LEU B 1 32 ? 1.708 -35.875 -23.062 1 98.12 32 LEU B C 1
ATOM 3005 O O . LEU B 1 32 ? 1.392 -35.938 -21.875 1 98.12 32 LEU B O 1
ATOM 3009 N N . ASP B 1 33 ? 2.543 -36.688 -23.641 1 98.31 33 ASP B N 1
ATOM 3010 C CA . ASP B 1 33 ? 3.164 -37.719 -22.844 1 98.31 33 ASP B CA 1
ATOM 3011 C C . ASP B 1 33 ? 3.992 -37.156 -21.703 1 98.31 33 ASP B C 1
ATOM 3013 O O . ASP B 1 33 ? 3.873 -37.562 -20.547 1 98.31 33 ASP B O 1
ATOM 3017 N N . THR B 1 34 ? 4.828 -36.188 -22.016 1 98.5 34 THR B N 1
ATOM 3018 C CA . THR B 1 34 ? 5.648 -35.531 -21 1 98.5 34 THR B CA 1
ATOM 3019 C C . THR B 1 34 ? 4.773 -34.781 -20 1 98.5 34 THR B C 1
ATOM 3021 O O . THR B 1 34 ? 5.051 -34.781 -18.797 1 98.5 34 THR B O 1
ATOM 3024 N N . PHE B 1 35 ? 3.768 -34.125 -20.5 1 98.75 35 PHE B N 1
ATOM 3025 C CA . PHE B 1 35 ? 2.818 -33.438 -19.625 1 98.75 35 PHE B CA 1
ATOM 3026 C C . PHE B 1 35 ? 2.201 -34.438 -18.641 1 98.75 35 PHE B C 1
ATOM 3028 O O . PHE B 1 35 ? 2.201 -34.188 -17.438 1 98.75 35 PHE B O 1
ATOM 3035 N N . ASN B 1 36 ? 1.742 -35.562 -19.125 1 98.75 36 ASN B N 1
ATOM 3036 C CA . ASN B 1 36 ? 1.137 -36.562 -18.281 1 98.75 36 ASN B CA 1
ATOM 3037 C C . ASN B 1 36 ? 2.133 -37.125 -17.266 1 98.75 36 ASN B C 1
ATOM 3039 O O . ASN B 1 36 ? 1.774 -37.375 -16.109 1 98.75 36 ASN B O 1
ATOM 3043 N N . LYS B 1 37 ? 3.361 -37.281 -17.672 1 98.75 37 LYS B N 1
ATOM 3044 C CA . LYS B 1 37 ? 4.398 -37.719 -16.75 1 98.75 37 LYS B CA 1
ATOM 3045 C C . LYS B 1 37 ? 4.582 -36.719 -15.609 1 98.75 37 LYS B C 1
ATOM 3047 O O . LYS B 1 37 ? 4.754 -37.125 -14.453 1 98.75 37 LYS B O 1
ATOM 3052 N N . ALA B 1 38 ? 4.594 -35.5 -15.953 1 98.81 38 ALA B N 1
ATOM 3053 C CA . ALA B 1 38 ? 4.711 -34.438 -14.945 1 98.81 38 ALA B CA 1
ATOM 3054 C C . ALA B 1 38 ? 3.543 -34.469 -13.961 1 98.81 38 ALA B C 1
ATOM 3056 O O . ALA B 1 38 ? 3.742 -34.406 -12.75 1 98.81 38 ALA B O 1
ATOM 3057 N N . LEU B 1 39 ? 2.34 -34.594 -14.469 1 98.88 39 LEU B N 1
ATOM 3058 C CA . LEU B 1 39 ? 1.154 -34.656 -13.625 1 98.88 39 LEU B CA 1
ATOM 3059 C C . LEU B 1 39 ? 1.165 -35.906 -12.75 1 98.88 39 LEU B C 1
ATOM 3061 O O . LEU B 1 39 ? 0.769 -35.844 -11.578 1 98.88 39 LEU B O 1
ATOM 3065 N N . ASP B 1 40 ? 1.61 -37 -13.352 1 98.75 40 ASP B N 1
ATOM 3066 C CA . ASP B 1 40 ? 1.723 -38.219 -12.578 1 98.75 40 ASP B CA 1
ATOM 3067 C C . ASP B 1 40 ? 2.668 -38.031 -11.391 1 98.75 40 ASP B C 1
ATOM 3069 O O . ASP B 1 40 ? 2.334 -38.406 -10.266 1 98.75 40 ASP B O 1
ATOM 3073 N N . LEU B 1 41 ? 3.785 -37.5 -11.672 1 98.75 41 LEU B N 1
ATOM 3074 C CA . LEU B 1 41 ? 4.762 -37.25 -10.617 1 98.75 41 LEU B CA 1
ATOM 3075 C C . LEU B 1 41 ? 4.191 -36.312 -9.562 1 98.75 41 LEU B C 1
ATOM 3077 O O . LEU B 1 41 ? 4.305 -36.562 -8.359 1 98.75 41 LEU B O 1
ATOM 3081 N N . PHE B 1 42 ? 3.652 -35.25 -9.984 1 98.62 42 PHE B N 1
ATOM 3082 C CA . PHE B 1 42 ? 3.08 -34.219 -9.125 1 98.62 42 PHE B CA 1
ATOM 3083 C C . PHE B 1 42 ? 2.049 -34.812 -8.172 1 98.62 42 PHE B C 1
ATOM 3085 O O . PHE B 1 42 ? 2.111 -34.594 -6.961 1 98.62 42 PHE B O 1
ATOM 3092 N N . GLN B 1 43 ? 1.14 -35.625 -8.695 1 98.44 43 GLN B N 1
ATOM 3093 C CA . GLN B 1 43 ? 0.068 -36.219 -7.91 1 98.44 43 GLN B CA 1
ATOM 3094 C C . GLN B 1 43 ? 0.6 -37.344 -7.027 1 98.44 43 GLN B C 1
ATOM 3096 O O . GLN B 1 43 ? 0.109 -37.562 -5.914 1 98.44 43 GLN B O 1
ATOM 3101 N N . ALA B 1 44 ? 1.581 -38.062 -7.523 1 98.06 44 ALA B N 1
ATOM 3102 C CA . ALA B 1 44 ? 2.189 -39.094 -6.715 1 98.06 44 ALA B CA 1
ATOM 3103 C C . ALA B 1 44 ? 2.809 -38.531 -5.441 1 98.06 44 ALA B C 1
ATOM 3105 O O . ALA B 1 44 ? 2.889 -39.219 -4.422 1 98.06 44 ALA B O 1
ATOM 3106 N N . ARG B 1 45 ? 3.219 -37.312 -5.512 1 97.12 45 ARG B N 1
ATOM 3107 C CA . ARG B 1 45 ? 3.84 -36.625 -4.371 1 97.12 45 ARG B CA 1
ATOM 3108 C C . ARG B 1 45 ? 2.787 -36.031 -3.453 1 97.12 45 ARG B C 1
ATOM 3110 O O . ARG B 1 45 ? 3.123 -35.406 -2.438 1 97.12 45 ARG B O 1
ATOM 3117 N N . GLY B 1 46 ? 1.537 -36.125 -3.803 1 96.75 46 GLY B N 1
ATOM 3118 C CA . GLY B 1 46 ? 0.455 -35.688 -2.932 1 96.75 46 GLY B CA 1
ATOM 3119 C C . GLY B 1 46 ? -0.104 -34.344 -3.299 1 96.75 46 GLY B C 1
ATOM 3120 O O . GLY B 1 46 ? -0.899 -33.75 -2.551 1 96.75 46 GLY B O 1
ATOM 3121 N N . TYR B 1 47 ? 0.315 -33.75 -4.406 1 97.88 47 TYR B N 1
ATOM 3122 C CA . TYR B 1 47 ? -0.182 -32.469 -4.863 1 97.88 47 TYR B CA 1
ATOM 3123 C C . TYR B 1 47 ? -1.204 -32.625 -5.98 1 97.88 47 TYR B C 1
ATOM 3125 O O . TYR B 1 47 ? -1.204 -33.656 -6.68 1 97.88 47 TYR B O 1
ATOM 3133 N N . SER B 1 48 ? -2.096 -31.609 -6.125 1 98.19 48 SER B N 1
ATOM 3134 C CA . SER B 1 48 ? -3.148 -31.828 -7.113 1 98.19 48 SER B CA 1
ATOM 3135 C C . SER B 1 48 ? -3.652 -30.5 -7.672 1 98.19 48 SER B C 1
ATOM 3137 O O . SER B 1 48 ? -4.582 -30.469 -8.484 1 98.19 48 SER B O 1
ATOM 3139 N N . GLU B 1 49 ? -3.1 -29.359 -7.281 1 98.75 49 GLU B N 1
ATOM 3140 C CA . GLU B 1 49 ? -3.568 -28.062 -7.762 1 98.75 49 GLU B CA 1
ATOM 3141 C C . GLU B 1 49 ? -2.721 -27.562 -8.93 1 98.75 49 GLU B C 1
ATOM 3143 O O . GLU B 1 49 ? -1.49 -27.578 -8.859 1 98.75 49 GLU B O 1
ATOM 3148 N N . VAL B 1 50 ? -3.408 -27.25 -10.055 1 98.94 50 VAL B N 1
ATOM 3149 C CA . VAL B 1 50 ? -2.723 -26.703 -11.227 1 98.94 50 VAL B CA 1
ATOM 3150 C C . VAL B 1 50 ? -3.303 -25.344 -11.586 1 98.94 50 VAL B C 1
ATOM 3152 O O . VAL B 1 50 ? -4.453 -25.047 -11.258 1 98.94 50 VAL B O 1
ATOM 3155 N N . ASP B 1 51 ? -2.488 -24.531 -12.203 1 98.94 51 ASP B N 1
ATOM 3156 C CA . ASP B 1 51 ? -2.852 -23.156 -12.531 1 98.94 51 ASP B CA 1
ATOM 3157 C C . ASP B 1 51 ? -2.588 -22.859 -14.008 1 98.94 51 ASP B C 1
ATOM 3159 O O . ASP B 1 51 ? -1.454 -22.984 -14.477 1 98.94 51 ASP B O 1
ATOM 3163 N N . THR B 1 52 ? -3.57 -22.594 -14.742 1 98.75 52 THR B N 1
ATOM 3164 C CA . THR B 1 52 ? -3.443 -22.172 -16.125 1 98.75 52 THR B CA 1
ATOM 3165 C C . THR B 1 52 ? -4.039 -20.781 -16.328 1 98.75 52 THR B C 1
ATOM 3167 O O . THR B 1 52 ? -4.242 -20.031 -15.359 1 98.75 52 THR B O 1
ATOM 3170 N N . ALA B 1 53 ? -4.102 -20.281 -17.547 1 98.62 53 ALA B N 1
ATOM 3171 C CA . ALA B 1 53 ? -4.699 -18.984 -17.906 1 98.62 53 ALA B CA 1
ATOM 3172 C C . ALA B 1 53 ? -5.035 -18.922 -19.391 1 98.62 53 ALA B C 1
ATOM 3174 O O . ALA B 1 53 ? -4.391 -19.594 -20.203 1 98.62 53 ALA B O 1
ATOM 3175 N N . ARG B 1 54 ? -5.957 -18.094 -19.703 1 97.31 54 ARG B N 1
ATOM 3176 C CA . ARG B 1 54 ? -6.398 -17.906 -21.078 1 97.31 54 ARG B CA 1
ATOM 3177 C C . ARG B 1 54 ? -5.234 -17.5 -21.969 1 97.31 54 ARG B C 1
ATOM 3179 O O . ARG B 1 54 ? -5.141 -17.953 -23.125 1 97.31 54 ARG B O 1
ATOM 3186 N N . ILE B 1 55 ? -4.316 -16.797 -21.438 1 96.44 55 ILE B N 1
ATOM 3187 C CA . ILE B 1 55 ? -3.291 -16.172 -22.266 1 96.44 55 ILE B CA 1
ATOM 3188 C C . ILE B 1 55 ? -2.127 -17.125 -22.469 1 96.44 55 ILE B C 1
ATOM 3190 O O . ILE B 1 55 ? -1.275 -16.906 -23.328 1 96.44 55 ILE B O 1
ATOM 3194 N N . TYR B 1 56 ? -2.039 -18.172 -21.766 1 97 56 TYR B N 1
ATOM 3195 C CA . TYR B 1 56 ? -0.836 -19 -21.766 1 97 56 TYR B CA 1
ATOM 3196 C C . TYR B 1 56 ? -0.667 -19.719 -23.094 1 97 56 TYR B C 1
ATOM 3198 O O . TYR B 1 56 ? -1.637 -20.234 -23.656 1 97 56 TYR B O 1
ATOM 3206 N N . VAL B 1 57 ? 0.604 -19.734 -23.547 1 96.38 57 VAL B N 1
ATOM 3207 C CA . VAL B 1 57 ? 1.07 -20.453 -24.734 1 96.38 57 VAL B CA 1
ATOM 3208 C C . VAL B 1 57 ? 0.178 -20.109 -25.922 1 96.38 57 VAL B C 1
ATOM 3210 O O . VAL B 1 57 ? -0.37 -21.016 -26.562 1 96.38 57 VAL B O 1
ATOM 3213 N N . GLY B 1 58 ? 0.002 -18.812 -26.141 1 94.81 58 GLY B N 1
ATOM 3214 C CA . GLY B 1 58 ? -0.816 -18.359 -27.266 1 94.81 58 GLY B CA 1
ATOM 3215 C C . GLY B 1 58 ? -2.27 -18.781 -27.141 1 94.81 58 GLY B C 1
ATOM 3216 O O . GLY B 1 58 ? -2.908 -19.109 -28.141 1 94.81 58 GLY B O 1
ATOM 3217 N N . ALA B 1 59 ? -2.775 -18.938 -25.984 1 96.69 59 ALA B N 1
ATOM 3218 C CA . ALA B 1 59 ? -4.164 -19.266 -25.688 1 96.69 59 ALA B CA 1
ATOM 3219 C C . ALA B 1 59 ? -4.453 -20.734 -25.938 1 96.69 59 ALA B C 1
ATOM 3221 O O . ALA B 1 59 ? -5.605 -21.125 -26.125 1 96.69 59 ALA B O 1
ATOM 3222 N N . LYS B 1 60 ? -3.422 -21.547 -25.953 1 97.75 60 LYS B N 1
ATOM 3223 C CA . LYS B 1 60 ? -3.617 -22.953 -26.297 1 97.75 60 LYS B CA 1
ATOM 3224 C C . LYS B 1 60 ? -3.41 -23.859 -25.094 1 97.75 60 LYS B C 1
ATOM 3226 O O . LYS B 1 60 ? -3.658 -25.062 -25.156 1 97.75 60 LYS B O 1
ATOM 3231 N N . GLN B 1 61 ? -2.996 -23.297 -24.016 1 98.5 61 GLN B N 1
ATOM 3232 C CA . GLN B 1 61 ? -2.646 -24.094 -22.859 1 98.5 61 GLN B CA 1
ATOM 3233 C C . GLN B 1 61 ? -3.881 -24.766 -22.266 1 98.5 61 GLN B C 1
ATOM 3235 O O . GLN B 1 61 ? -3.812 -25.922 -21.812 1 98.5 61 GLN B O 1
ATOM 3240 N N . GLU B 1 62 ? -5.008 -24.047 -22.156 1 98.81 62 GLU B N 1
ATOM 3241 C CA . GLU B 1 62 ? -6.219 -24.594 -21.562 1 98.81 62 GLU B CA 1
ATOM 3242 C C . GLU B 1 62 ? -6.684 -25.844 -22.297 1 98.81 62 GLU B C 1
ATOM 3244 O O . GLU B 1 62 ? -6.984 -26.859 -21.656 1 98.81 62 GLU B O 1
ATOM 3249 N N . ALA B 1 63 ? -6.734 -25.797 -23.625 1 98.69 63 ALA B N 1
ATOM 3250 C CA . ALA B 1 63 ? -7.113 -26.984 -24.406 1 98.69 63 ALA B CA 1
ATOM 3251 C C . ALA B 1 63 ? -6.133 -28.125 -24.172 1 98.69 63 ALA B C 1
ATOM 3253 O O . ALA B 1 63 ? -6.531 -29.297 -24.141 1 98.69 63 ALA B O 1
ATOM 3254 N N . PHE B 1 64 ? -4.855 -27.766 -24.062 1 98.75 64 PHE B N 1
ATOM 3255 C CA . PHE B 1 64 ? -3.816 -28.75 -23.781 1 98.75 64 PHE B CA 1
ATOM 3256 C C . PHE B 1 64 ? -4.066 -29.438 -22.453 1 98.75 64 PHE B C 1
ATOM 3258 O O . PHE B 1 64 ? -3.852 -30.656 -22.328 1 98.75 64 PHE B O 1
ATOM 3265 N N . THR B 1 65 ? -4.523 -28.719 -21.469 1 98.88 65 THR B N 1
ATOM 3266 C CA . THR B 1 65 ? -4.859 -29.25 -20.156 1 98.88 65 THR B CA 1
ATOM 3267 C C . THR B 1 65 ? -6.074 -30.172 -20.234 1 98.88 65 THR B C 1
ATOM 3269 O O . THR B 1 65 ? -6.137 -31.188 -19.531 1 98.88 65 THR B O 1
ATOM 3272 N N . LYS B 1 66 ? -7.086 -29.828 -21.062 1 98.81 66 LYS B N 1
ATOM 3273 C CA . LYS B 1 66 ? -8.203 -30.734 -21.328 1 98.81 66 LYS B CA 1
ATOM 3274 C C . LYS B 1 66 ? -7.707 -32.062 -21.891 1 98.81 66 LYS B C 1
ATOM 3276 O O . LYS B 1 66 ? -8.141 -33.125 -21.438 1 98.81 66 LYS B O 1
ATOM 3281 N N . GLU B 1 67 ? -6.805 -31.969 -22.812 1 98.62 67 GLU B N 1
ATOM 3282 C CA . GLU B 1 67 ? -6.25 -33.188 -23.422 1 98.62 67 GLU B CA 1
ATOM 3283 C C . GLU B 1 67 ? -5.539 -34.062 -22.391 1 98.62 67 GLU B C 1
ATOM 3285 O O . GLU B 1 67 ? -5.516 -35.281 -22.516 1 98.62 67 GLU B O 1
ATOM 3290 N N . ALA B 1 68 ? -5.012 -33.438 -21.406 1 98.62 68 ALA B N 1
ATOM 3291 C CA . ALA B 1 68 ? -4.324 -34.156 -20.344 1 98.62 68 ALA B CA 1
ATOM 3292 C C . ALA B 1 68 ? -5.32 -34.75 -19.359 1 98.62 68 ALA B C 1
ATOM 3294 O O . ALA B 1 68 ? -4.926 -35.375 -18.359 1 98.62 68 ALA B O 1
ATOM 3295 N N . ARG B 1 69 ? -6.602 -34.594 -19.562 1 98.5 69 ARG B N 1
ATOM 3296 C CA . ARG B 1 69 ? -7.699 -35.156 -18.797 1 98.5 69 ARG B CA 1
ATOM 3297 C C . ARG B 1 69 ? -7.645 -34.75 -17.344 1 98.5 69 ARG B C 1
ATOM 3299 O O . ARG B 1 69 ? -7.738 -35.562 -16.438 1 98.5 69 ARG B O 1
ATOM 3306 N N . TRP B 1 70 ? -7.449 -33.406 -17.156 1 98.69 70 TRP B N 1
ATOM 3307 C CA . TRP B 1 70 ? -7.266 -32.844 -15.82 1 98.69 70 TRP B CA 1
ATOM 3308 C C . TRP B 1 70 ? -8.43 -33.219 -14.914 1 98.69 70 TRP B C 1
ATOM 3310 O O . TRP B 1 70 ? -8.227 -33.531 -13.734 1 98.69 70 TRP B O 1
ATOM 3320 N N . LYS B 1 71 ? -9.664 -33.219 -15.453 1 98.06 71 LYS B N 1
ATOM 3321 C CA . LYS B 1 71 ? -10.844 -33.5 -14.648 1 98.06 71 LYS B CA 1
ATOM 3322 C C . LYS B 1 71 ? -10.859 -34.938 -14.18 1 98.06 71 LYS B C 1
ATOM 3324 O O . LYS B 1 71 ? -11.086 -35.219 -13 1 98.06 71 LYS B O 1
ATOM 3329 N N . GLU B 1 72 ? -10.641 -35.844 -15.055 1 98.19 72 GLU B N 1
ATOM 3330 C CA . GLU B 1 72 ? -10.602 -37.25 -14.734 1 98.19 72 GLU B CA 1
ATOM 3331 C C . GLU B 1 72 ? -9.484 -37.562 -13.742 1 98.19 72 GLU B C 1
ATOM 3333 O O . GLU B 1 72 ? -9.617 -38.469 -12.922 1 98.19 72 GLU B O 1
ATOM 3338 N N . ARG B 1 73 ? -8.422 -36.781 -13.789 1 98.19 73 ARG B N 1
ATOM 3339 C CA . ARG B 1 73 ? -7.281 -36.969 -12.898 1 98.19 73 ARG B CA 1
ATOM 3340 C C . ARG B 1 73 ? -7.605 -36.469 -11.492 1 98.19 73 ARG B C 1
ATOM 3342 O O . ARG B 1 73 ? -6.867 -36.75 -10.547 1 98.19 73 ARG B O 1
ATOM 3349 N N . GLY B 1 74 ? -8.711 -35.719 -11.367 1 98.44 74 GLY B N 1
ATOM 3350 C CA . GLY B 1 74 ? -9.086 -35.156 -10.078 1 98.44 74 GLY B CA 1
ATOM 3351 C C . GLY B 1 74 ? -8.273 -33.938 -9.703 1 98.44 74 GLY B C 1
ATOM 3352 O O . GLY B 1 74 ? -8.047 -33.688 -8.516 1 98.44 74 GLY B O 1
ATOM 3353 N N . LEU B 1 75 ? -7.766 -33.188 -10.602 1 98.75 75 LEU B N 1
ATOM 3354 C CA . LEU B 1 75 ? -6.992 -32 -10.32 1 98.75 75 LEU B CA 1
ATOM 3355 C C . LEU B 1 75 ? -7.91 -30.844 -9.945 1 98.75 75 LEU B C 1
ATOM 3357 O O . LEU B 1 75 ? -9.016 -30.719 -10.477 1 98.75 75 LEU B O 1
ATOM 3361 N N . THR B 1 76 ? -7.492 -30.031 -8.938 1 98.75 76 THR B N 1
ATOM 3362 C CA . THR B 1 76 ? -8.047 -28.703 -8.719 1 98.75 76 THR B CA 1
ATOM 3363 C C . THR B 1 76 ? -7.469 -27.703 -9.711 1 98.75 76 THR B C 1
ATOM 3365 O O . THR B 1 76 ? -6.25 -27.547 -9.805 1 98.75 76 THR B O 1
ATOM 3368 N N . LEU B 1 77 ? -8.289 -27.062 -10.461 1 98.81 77 LEU B N 1
ATOM 3369 C CA . LEU B 1 77 ? -7.785 -26.25 -11.562 1 98.81 77 LEU B CA 1
ATOM 3370 C C . LEU B 1 77 ? -8.164 -24.781 -11.375 1 98.81 77 LEU B C 1
ATOM 3372 O O . LEU B 1 77 ? -9.312 -24.469 -11.055 1 98.81 77 LEU B O 1
ATOM 3376 N N . ALA B 1 78 ? -7.164 -23.938 -11.484 1 98.94 78 ALA B N 1
ATOM 3377 C CA . ALA B 1 78 ? -7.352 -22.484 -11.586 1 98.94 78 ALA B CA 1
ATOM 3378 C C . ALA B 1 78 ? -7.09 -22 -13.008 1 98.94 78 ALA B C 1
ATOM 3380 O O . ALA B 1 78 ? -6.164 -22.469 -13.672 1 98.94 78 ALA B O 1
ATOM 3381 N N . THR B 1 79 ? -7.918 -21.156 -13.508 1 98.94 79 THR B N 1
ATOM 3382 C CA . THR B 1 79 ? -7.629 -20.406 -14.719 1 98.94 79 THR B CA 1
ATOM 3383 C C . THR B 1 79 ? -7.93 -18.922 -14.516 1 98.94 79 THR B C 1
ATOM 3385 O O . THR B 1 79 ? -8.156 -18.469 -13.383 1 98.94 79 THR B O 1
ATOM 3388 N N . LYS B 1 80 ? -7.711 -18.109 -15.539 1 98.88 80 LYS B N 1
ATOM 3389 C CA . LYS B 1 80 ? -7.816 -16.672 -15.398 1 98.88 80 LYS B CA 1
ATOM 3390 C C . LYS B 1 80 ? -8.555 -16.047 -16.578 1 98.88 80 LYS B C 1
ATOM 3392 O O . LYS B 1 80 ? -8.352 -16.453 -17.734 1 98.88 80 LYS B O 1
ATOM 3397 N N . VAL B 1 81 ? -9.305 -15.07 -16.219 1 98.75 81 VAL B N 1
ATOM 3398 C CA . VAL B 1 81 ? -9.883 -14.234 -17.266 1 98.75 81 VAL B CA 1
ATOM 3399 C C . VAL B 1 81 ? -8.773 -13.664 -18.141 1 98.75 81 VAL B C 1
ATOM 3401 O O . VAL B 1 81 ? -7.648 -13.461 -17.672 1 98.75 81 VAL B O 1
ATOM 3404 N N . GLN B 1 82 ? -9.141 -13.422 -19.359 1 97.75 82 GLN B N 1
ATOM 3405 C CA . GLN B 1 82 ? -8.172 -12.859 -20.297 1 97.75 82 GLN B CA 1
ATOM 3406 C C . GLN B 1 82 ? -7.391 -11.719 -19.656 1 97.75 82 GLN B C 1
ATOM 3408 O O . GLN B 1 82 ? -7.973 -10.82 -19.047 1 97.75 82 GLN B O 1
ATOM 3413 N N . TYR B 1 83 ? -6.055 -11.828 -19.812 1 97.88 83 TYR B N 1
ATOM 3414 C CA . TYR B 1 83 ? -5.184 -10.766 -19.344 1 97.88 83 TYR B CA 1
ATOM 3415 C C . TYR B 1 83 ? -5.508 -9.438 -20.016 1 97.88 83 TYR B C 1
ATOM 3417 O O . TYR B 1 83 ? -5.465 -9.336 -21.25 1 97.88 83 TYR B O 1
ATOM 3425 N N . PRO B 1 84 ? -5.848 -8.391 -19.297 1 97.81 84 PRO B N 1
ATOM 3426 C CA . PRO B 1 84 ? -6.176 -7.117 -19.938 1 97.81 84 PRO B CA 1
ATOM 3427 C C . PRO B 1 84 ? -4.941 -6.371 -20.438 1 97.81 84 PRO B C 1
ATOM 3429 O O . PRO B 1 84 ? -4.215 -5.777 -19.641 1 97.81 84 PRO B O 1
ATOM 3432 N N . PHE B 1 85 ? -4.75 -6.324 -21.734 1 95.31 85 PHE B N 1
ATOM 3433 C CA . PHE B 1 85 ? -3.623 -5.629 -22.344 1 95.31 85 PHE B CA 1
ATOM 3434 C C . PHE B 1 85 ? -3.963 -4.168 -22.609 1 95.31 85 PHE B C 1
ATOM 3436 O O . PHE B 1 85 ? -3.072 -3.318 -22.672 1 95.31 85 PHE B O 1
ATOM 3443 N N . ALA B 1 86 ? -5.219 -3.951 -22.812 1 95.75 86 ALA B N 1
ATOM 3444 C CA . ALA B 1 86 ? -5.695 -2.6 -23.109 1 95.75 86 ALA B CA 1
ATOM 3445 C C . ALA B 1 86 ? -6.844 -2.215 -22.172 1 95.75 86 ALA B C 1
ATOM 3447 O O . ALA B 1 86 ? -7.57 -3.082 -21.688 1 95.75 86 ALA B O 1
ATOM 3448 N N . PRO B 1 87 ? -6.98 -0.86 -21.984 1 96.38 87 PRO B N 1
ATOM 3449 C CA . PRO B 1 87 ? -8.156 -0.429 -21.234 1 96.38 87 PRO B CA 1
ATOM 3450 C C . PRO B 1 87 ? -9.461 -0.954 -21.812 1 96.38 87 PRO B C 1
ATOM 3452 O O . PRO B 1 87 ? -9.648 -0.93 -23.031 1 96.38 87 PRO B O 1
ATOM 3455 N N . GLY B 1 88 ? -10.234 -1.512 -20.969 1 97.38 88 GLY B N 1
ATOM 3456 C CA . GLY B 1 88 ? -11.531 -1.97 -21.438 1 97.38 88 GLY B CA 1
ATOM 3457 C C . GLY B 1 88 ? -11.586 -3.467 -21.672 1 97.38 88 GLY B C 1
ATOM 3458 O O . GLY B 1 88 ? -12.648 -4.012 -21.984 1 97.38 88 GLY B O 1
ATOM 3459 N N . ASP B 1 89 ? -10.578 -4.176 -21.391 1 98 89 ASP B N 1
ATOM 3460 C CA . ASP B 1 89 ? -10.531 -5.609 -21.672 1 98 89 ASP B CA 1
ATOM 3461 C C . ASP B 1 89 ? -11.266 -6.406 -20.609 1 98 89 ASP B C 1
ATOM 3463 O O . ASP B 1 89 ? -11.531 -7.598 -20.781 1 98 89 ASP B O 1
ATOM 3467 N N . ASN B 1 90 ? -11.656 -5.801 -19.438 1 98.44 90 ASN B N 1
ATOM 3468 C CA . ASN B 1 90 ? -12.445 -6.473 -18.422 1 98.44 90 ASN B CA 1
ATOM 3469 C C . ASN B 1 90 ? -13.852 -5.883 -18.312 1 98.44 90 ASN B C 1
ATOM 3471 O O . ASN B 1 90 ? -14.43 -5.828 -17.234 1 98.44 90 ASN B O 1
ATOM 3475 N N . THR B 1 91 ? -14.328 -5.305 -19.453 1 98.62 91 THR B N 1
ATOM 3476 C CA . THR B 1 91 ? -15.742 -4.973 -19.469 1 98.62 91 THR B CA 1
ATOM 3477 C C . THR B 1 91 ? -16.594 -6.227 -19.266 1 98.62 91 THR B C 1
ATOM 3479 O O . THR B 1 91 ? -16.109 -7.344 -19.469 1 98.62 91 THR B O 1
ATOM 3482 N N . ALA B 1 92 ? -17.797 -6.012 -18.875 1 98.69 92 ALA B N 1
ATOM 3483 C CA . ALA B 1 92 ? -18.688 -7.117 -18.5 1 98.69 92 ALA B CA 1
ATOM 3484 C C . ALA B 1 92 ? -18.766 -8.148 -19.625 1 98.69 92 ALA B C 1
ATOM 3486 O O . ALA B 1 92 ? -18.609 -9.344 -19.391 1 98.69 92 ALA B O 1
ATOM 3487 N N . ASP B 1 93 ? -18.984 -7.723 -20.812 1 98.69 93 ASP B N 1
ATOM 3488 C CA . ASP B 1 93 ? -19.172 -8.617 -21.938 1 98.69 93 ASP B CA 1
ATOM 3489 C C . ASP B 1 93 ? -17.891 -9.383 -22.266 1 98.69 93 ASP B C 1
ATOM 3491 O O . ASP B 1 93 ? -17.938 -10.578 -22.578 1 98.69 93 ASP B O 1
ATOM 3495 N N . LYS B 1 94 ? -16.797 -8.766 -22.141 1 98.75 94 LYS B N 1
ATOM 3496 C CA . LYS B 1 94 ? -15.523 -9.391 -22.5 1 98.75 94 LYS B CA 1
ATOM 3497 C C . LYS B 1 94 ? -15.102 -10.414 -21.453 1 98.75 94 LYS B C 1
ATOM 3499 O O . LYS B 1 94 ? -14.523 -11.453 -21.781 1 98.75 94 LYS B O 1
ATOM 3504 N N . VAL B 1 95 ? -15.391 -10.086 -20.219 1 98.75 95 VAL B N 1
ATOM 3505 C CA . VAL B 1 95 ? -15.109 -11.039 -19.141 1 98.75 95 VAL B CA 1
ATOM 3506 C C . VAL B 1 95 ? -15.93 -12.312 -19.344 1 98.75 95 VAL B C 1
ATOM 3508 O O . VAL B 1 95 ? -15.391 -13.422 -19.281 1 98.75 95 VAL B O 1
ATOM 3511 N N . ILE B 1 96 ? -17.203 -12.133 -19.625 1 98.75 96 ILE B N 1
ATOM 3512 C CA . ILE B 1 96 ? -18.094 -13.273 -19.844 1 98.75 96 ILE B CA 1
ATOM 3513 C C . ILE B 1 96 ? -17.609 -14.094 -21.031 1 98.75 96 ILE B C 1
ATOM 3515 O O . ILE B 1 96 ? -17.5 -15.32 -20.953 1 98.75 96 ILE B O 1
ATOM 3519 N N . ALA B 1 97 ? -17.25 -13.406 -22.094 1 98.75 97 ALA B N 1
ATOM 3520 C CA . ALA B 1 97 ? -16.781 -14.086 -23.281 1 98.75 97 ALA B CA 1
ATOM 3521 C C . ALA B 1 97 ? -15.5 -14.859 -23 1 98.75 97 ALA B C 1
ATOM 3523 O O . ALA B 1 97 ? -15.328 -15.992 -23.469 1 98.75 97 ALA B O 1
ATOM 3524 N N . SER B 1 98 ? -14.617 -14.25 -22.297 1 98.81 98 SER B N 1
ATOM 3525 C CA . SER B 1 98 ? -13.359 -14.898 -21.938 1 98.81 98 SER B CA 1
ATOM 3526 C C . SER B 1 98 ? -13.602 -16.172 -21.141 1 98.81 98 SER B C 1
ATOM 3528 O O . SER B 1 98 ? -13.016 -17.219 -21.438 1 98.81 98 SER B O 1
ATOM 3530 N N . VAL B 1 99 ? -14.445 -16.094 -20.141 1 98.81 99 VAL B N 1
ATOM 3531 C CA . VAL B 1 99 ? -14.711 -17.234 -19.266 1 98.81 99 VAL B CA 1
ATOM 3532 C C . VAL B 1 99 ? -15.383 -18.359 -20.047 1 98.81 99 VAL B C 1
ATOM 3534 O O . VAL B 1 99 ? -15.023 -19.531 -19.906 1 98.81 99 VAL B O 1
ATOM 3537 N N . GLU B 1 100 ? -16.312 -17.969 -20.922 1 98.75 100 GLU B N 1
ATOM 3538 C CA . GLU B 1 100 ? -16.969 -18.984 -21.75 1 98.75 100 GLU B CA 1
ATOM 3539 C C . GLU B 1 100 ? -15.969 -19.703 -22.641 1 98.75 100 GLU B C 1
ATOM 3541 O O . GLU B 1 100 ? -16.031 -20.922 -22.812 1 98.75 100 GLU B O 1
ATOM 3546 N N . THR B 1 101 ? -15.078 -18.984 -23.188 1 98.88 101 THR B N 1
ATOM 3547 C CA . THR B 1 101 ? -14.031 -19.594 -24.016 1 98.88 101 THR B CA 1
ATOM 3548 C C . THR B 1 101 ? -13.172 -20.547 -23.188 1 98.88 101 THR B C 1
ATOM 3550 O O . THR B 1 101 ? -12.898 -21.672 -23.609 1 98.88 101 THR B O 1
ATOM 3553 N N . SER B 1 1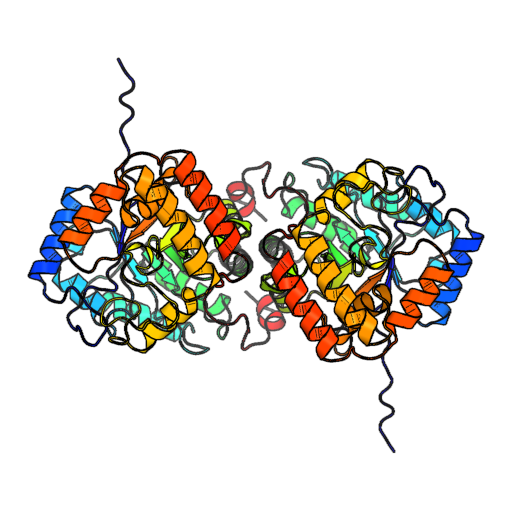02 ? -12.75 -20.094 -22 1 98.88 102 SER B N 1
ATOM 3554 C CA . SER B 1 102 ? -11.93 -20.922 -21.109 1 98.88 102 SER B CA 1
ATOM 3555 C C . SER B 1 102 ? -12.633 -22.219 -20.766 1 98.88 102 SER B C 1
ATOM 3557 O O . SER B 1 102 ? -12.023 -23.297 -20.797 1 98.88 102 SER B O 1
ATOM 3559 N N . LEU B 1 103 ? -13.914 -22.109 -20.422 1 98.88 103 LEU B N 1
ATOM 3560 C CA . LEU B 1 103 ? -14.68 -23.297 -20.047 1 98.88 103 LEU B CA 1
ATOM 3561 C C . LEU B 1 103 ? -14.781 -24.266 -21.219 1 98.88 103 LEU B C 1
ATOM 3563 O O . LEU B 1 103 ? -14.625 -25.469 -21.031 1 98.88 103 LEU B O 1
ATOM 3567 N N . ARG B 1 104 ? -15.055 -23.734 -22.375 1 98.81 104 ARG B N 1
ATOM 3568 C CA . ARG B 1 104 ? -15.117 -24.578 -23.578 1 98.81 104 ARG B CA 1
ATOM 3569 C C . ARG B 1 104 ? -13.781 -25.266 -23.828 1 98.81 104 ARG B C 1
ATOM 3571 O O . ARG B 1 104 ? -13.734 -26.469 -24.047 1 98.81 104 ARG B O 1
ATOM 3578 N N . GLU B 1 105 ? -12.711 -24.516 -23.781 1 98.75 105 GLU B N 1
ATOM 3579 C CA . GLU B 1 105 ? -11.383 -25.047 -24.078 1 98.75 105 GLU B CA 1
ATOM 3580 C C . GLU B 1 105 ? -10.945 -26.062 -23.016 1 98.75 105 GLU B C 1
ATOM 3582 O O . GLU B 1 105 ? -10.242 -27.031 -23.328 1 98.75 105 GLU B O 1
ATOM 3587 N N . LEU B 1 106 ? -11.328 -25.859 -21.781 1 98.88 106 LEU B N 1
ATOM 3588 C CA . LEU B 1 106 ? -10.977 -26.75 -20.672 1 98.88 106 LEU B CA 1
ATOM 3589 C C . LEU B 1 106 ? -11.891 -27.969 -20.641 1 98.88 106 LEU B C 1
ATOM 3591 O O . LEU B 1 106 ? -11.617 -28.938 -19.938 1 98.88 106 LEU B O 1
ATOM 3595 N N . GLY B 1 107 ? -13 -27.922 -21.422 1 98.62 107 GLY B N 1
ATOM 3596 C CA . GLY B 1 107 ? -13.945 -29.016 -21.469 1 98.62 107 GLY B CA 1
ATOM 3597 C C . GLY B 1 107 ? -14.727 -29.203 -20.188 1 98.62 107 GLY B C 1
ATOM 3598 O O . GLY B 1 107 ? -14.852 -30.312 -19.672 1 98.62 107 GLY B O 1
ATOM 3599 N N . THR B 1 108 ? -15.211 -28.094 -19.656 1 98.75 108 THR B N 1
ATOM 3600 C CA . THR B 1 108 ? -15.953 -28.141 -18.391 1 98.75 108 THR B CA 1
ATOM 3601 C C . THR B 1 108 ? -16.969 -27 -18.328 1 98.75 108 THR B C 1
ATOM 3603 O O . THR B 1 108 ? -16.953 -26.094 -19.156 1 98.75 108 THR B O 1
ATOM 3606 N N . ASP B 1 109 ? -17.891 -27.078 -17.391 1 98.56 109 ASP B N 1
ATOM 3607 C CA . ASP B 1 109 ? -18.859 -26 -17.156 1 98.56 109 ASP B CA 1
ATOM 3608 C C . ASP B 1 109 ? -18.484 -25.203 -15.906 1 98.56 109 ASP B C 1
ATOM 3610 O O . ASP B 1 109 ? -19.125 -24.188 -15.602 1 98.56 109 ASP B O 1
ATOM 3614 N N . CYS B 1 110 ? -17.453 -25.672 -15.188 1 98.81 110 CYS B N 1
ATOM 3615 C CA . CYS B 1 110 ? -17.109 -25.047 -13.922 1 98.81 110 CYS B CA 1
ATOM 3616 C C . CYS B 1 110 ? -15.633 -25.281 -13.578 1 98.81 110 CYS B C 1
ATOM 3618 O O . CYS B 1 110 ? -15.141 -26.406 -13.695 1 98.81 110 CYS B O 1
ATOM 3620 N N . VAL B 1 111 ? -14.977 -24.234 -13.211 1 98.88 111 VAL B N 1
ATOM 3621 C CA . VAL B 1 111 ? -13.609 -24.406 -12.727 1 98.88 111 VAL B CA 1
ATOM 3622 C C . VAL B 1 111 ? -13.562 -24.156 -11.219 1 98.88 111 VAL B C 1
ATOM 3624 O O . VAL B 1 111 ? -14.469 -23.547 -10.656 1 98.88 111 VAL B O 1
ATOM 3627 N N . ASP B 1 112 ? -12.531 -24.641 -10.555 1 98.88 112 ASP B N 1
ATOM 3628 C CA . ASP B 1 112 ? -12.414 -24.516 -9.109 1 98.88 112 ASP B CA 1
ATOM 3629 C C . ASP B 1 112 ? -12.094 -23.078 -8.703 1 98.88 112 ASP B C 1
ATOM 3631 O O . ASP B 1 112 ? -12.648 -22.578 -7.727 1 98.88 112 ASP B O 1
ATOM 3635 N N . ILE B 1 113 ? -11.195 -22.469 -9.406 1 98.94 113 ILE B N 1
ATOM 3636 C CA . ILE B 1 113 ? -10.758 -21.109 -9.117 1 98.94 113 ILE B CA 1
ATOM 3637 C C . ILE B 1 113 ? -10.711 -20.297 -10.406 1 98.94 113 ILE B C 1
ATOM 3639 O O . ILE B 1 113 ? -10.156 -20.734 -11.414 1 98.94 113 ILE B O 1
ATOM 3643 N N . LEU B 1 114 ? -11.305 -19.172 -10.406 1 98.94 114 LEU B N 1
ATOM 3644 C CA . LEU B 1 114 ? -11.227 -18.219 -11.508 1 98.94 114 LEU B CA 1
ATOM 3645 C C . LEU B 1 114 ? -10.633 -16.891 -11.031 1 98.94 114 LEU B C 1
ATOM 3647 O O . LEU B 1 114 ? -11.164 -16.266 -10.109 1 98.94 114 LEU B O 1
ATOM 3651 N N . TYR B 1 115 ? -9.539 -16.484 -11.711 1 98.94 115 TYR B N 1
ATOM 3652 C CA . TYR B 1 115 ? -8.859 -15.25 -11.328 1 98.94 115 TYR B CA 1
ATOM 3653 C C . TYR B 1 115 ? -9.227 -14.117 -12.281 1 98.94 115 TYR B C 1
ATOM 3655 O O . TYR B 1 115 ? -9.328 -14.328 -13.492 1 98.94 115 TYR B O 1
ATOM 3663 N N . LEU B 1 116 ? -9.383 -12.922 -11.711 1 98.94 116 LEU B N 1
ATOM 3664 C CA . LEU B 1 116 ? -9.016 -11.758 -12.508 1 98.94 116 LEU B CA 1
ATOM 3665 C C . LEU B 1 116 ? -7.496 -11.625 -12.602 1 98.94 116 LEU B C 1
ATOM 3667 O O . LEU B 1 116 ? -6.82 -11.445 -11.586 1 98.94 116 LEU B O 1
ATOM 3671 N N . HIS B 1 117 ? -6.941 -11.734 -13.766 1 98.75 117 HIS B N 1
ATOM 3672 C CA . HIS B 1 117 ? -5.516 -11.914 -14.008 1 98.75 117 HIS B CA 1
ATOM 3673 C C . HIS B 1 117 ? -4.727 -10.672 -13.609 1 98.75 117 HIS B C 1
ATOM 3675 O O . HIS B 1 117 ? -3.6 -10.773 -13.117 1 98.75 117 HIS B O 1
ATOM 3681 N N . LYS B 1 118 ? -5.18 -9.555 -13.82 1 97.94 118 LYS B N 1
ATOM 3682 C CA . LYS B 1 118 ? -4.715 -8.242 -13.398 1 97.94 118 LYS B CA 1
ATOM 3683 C C . LYS B 1 118 ? -5.848 -7.219 -13.422 1 97.94 118 LYS B C 1
ATOM 3685 O O . LYS B 1 118 ? -6.867 -7.434 -14.086 1 97.94 118 LYS B O 1
ATOM 3690 N N . PRO B 1 119 ? -5.73 -6.121 -12.695 1 97.94 119 PRO B N 1
ATOM 3691 C CA . PRO B 1 119 ? -6.789 -5.113 -12.805 1 97.94 119 PRO B CA 1
ATOM 3692 C C . PRO B 1 119 ? -6.809 -4.426 -14.164 1 97.94 119 PRO B C 1
ATOM 3694 O O . PRO B 1 119 ? -5.754 -4.16 -14.742 1 97.94 119 PRO B O 1
ATOM 3697 N N . ASP B 1 120 ? -8 -4.27 -14.719 1 98.25 120 ASP B N 1
ATOM 3698 C CA . ASP B 1 120 ? -8.219 -3.355 -15.836 1 98.25 120 ASP B CA 1
ATOM 3699 C C . ASP B 1 120 ? -8.641 -1.976 -15.336 1 98.25 120 ASP B C 1
ATOM 3701 O O . ASP B 1 120 ? -9.82 -1.757 -15.031 1 98.25 120 ASP B O 1
ATOM 3705 N N . ARG B 1 121 ? -7.777 -1.021 -15.32 1 98 121 ARG B N 1
ATOM 3706 C CA . ARG B 1 121 ? -8.031 0.297 -14.742 1 98 121 ARG B CA 1
ATOM 3707 C C . ARG B 1 121 ? -8.688 1.221 -15.766 1 98 121 ARG B C 1
ATOM 3709 O O . ARG B 1 121 ? -8.844 2.418 -15.516 1 98 121 ARG B O 1
ATOM 3716 N N . GLY B 1 122 ? -9.039 0.663 -16.891 1 97.81 122 GLY B N 1
ATOM 3717 C CA . GLY B 1 122 ? -9.891 1.337 -17.859 1 97.81 122 GLY B CA 1
ATOM 3718 C C . GLY B 1 122 ? -11.359 0.973 -17.719 1 97.81 122 GLY B C 1
ATOM 3719 O O . GLY B 1 122 ? -12.211 1.544 -18.406 1 97.81 122 GLY B O 1
ATOM 3720 N N . THR B 1 123 ? -11.695 0.024 -16.938 1 98 123 THR B N 1
ATOM 3721 C CA . THR B 1 123 ? -13.047 -0.42 -16.625 1 98 123 THR B CA 1
ATOM 3722 C C . THR B 1 123 ? -13.336 -0.273 -15.141 1 98 123 THR B C 1
ATOM 3724 O O . THR B 1 123 ? -12.594 -0.783 -14.297 1 98 123 THR B O 1
ATOM 3727 N N . PRO B 1 124 ? -14.438 0.507 -14.828 1 97.69 124 PRO B N 1
ATOM 3728 C CA . PRO B 1 124 ? -14.773 0.548 -13.398 1 97.69 124 PRO B CA 1
ATOM 3729 C C . PRO B 1 124 ? -14.859 -0.842 -12.773 1 97.69 124 PRO B C 1
ATOM 3731 O O . PRO B 1 124 ? -15.445 -1.754 -13.367 1 97.69 124 PRO B O 1
ATOM 3734 N N . PHE B 1 125 ? -14.273 -1.076 -11.578 1 98.31 125 PHE B N 1
ATOM 3735 C CA . PHE B 1 125 ? -14.219 -2.391 -10.945 1 98.31 125 PHE B CA 1
ATOM 3736 C C . PHE B 1 125 ? -15.617 -2.955 -10.742 1 98.31 125 PHE B C 1
ATOM 3738 O O . PHE B 1 125 ? -15.82 -4.168 -10.82 1 98.31 125 PHE B O 1
ATOM 3745 N N . GLN B 1 126 ? -16.594 -2.074 -10.508 1 98 126 GLN B N 1
ATOM 3746 C CA . GLN B 1 126 ? -17.969 -2.494 -10.266 1 98 126 GLN B CA 1
ATOM 3747 C C . GLN B 1 126 ? -18.516 -3.297 -11.445 1 98 126 GLN B C 1
ATOM 3749 O O . GLN B 1 126 ? -19.203 -4.297 -11.25 1 98 126 GLN B O 1
ATOM 3754 N N . GLU B 1 127 ? -18.203 -2.807 -12.578 1 98.12 127 GLU B N 1
ATOM 3755 C CA . GLU B 1 127 ? -18.688 -3.482 -13.773 1 98.12 127 GLU B CA 1
ATOM 3756 C C . GLU B 1 127 ? -18.109 -4.887 -13.891 1 98.12 127 GLU B C 1
ATOM 3758 O O . GLU B 1 127 ? -18.828 -5.855 -14.102 1 98.12 127 GLU B O 1
ATOM 3763 N N . THR B 1 128 ? -16.828 -5.012 -13.75 1 98.81 128 THR B N 1
ATOM 3764 C CA . THR B 1 128 ? -16.125 -6.293 -13.836 1 98.81 128 THR B CA 1
ATOM 3765 C C . THR B 1 128 ? -16.594 -7.238 -12.734 1 98.81 128 THR B C 1
ATOM 3767 O O . THR B 1 128 ? -16.891 -8.406 -12.992 1 98.81 128 THR B O 1
ATOM 3770 N N . LEU B 1 129 ? -16.719 -6.711 -11.547 1 98.88 129 LEU B N 1
ATOM 3771 C CA . LEU B 1 129 ? -17.062 -7.531 -10.391 1 98.88 129 LEU B CA 1
ATOM 3772 C C . LEU B 1 129 ? -18.5 -8.023 -10.484 1 98.88 129 LEU B C 1
ATOM 3774 O O . LEU B 1 129 ? -18.797 -9.141 -10.07 1 98.88 129 LEU B O 1
ATOM 3778 N N . GLU B 1 130 ? -19.391 -7.215 -10.984 1 98.81 130 GLU B N 1
ATOM 3779 C CA . GLU B 1 130 ? -20.766 -7.656 -11.195 1 98.81 130 GLU B CA 1
ATOM 3780 C C . GLU B 1 130 ? -20.828 -8.812 -12.18 1 98.81 130 GLU B C 1
ATOM 3782 O O . GLU B 1 130 ? -21.562 -9.781 -11.969 1 98.81 130 GLU B O 1
ATOM 3787 N N . ALA B 1 131 ? -20.062 -8.68 -13.234 1 98.88 131 ALA B N 1
ATOM 3788 C CA . ALA B 1 131 ? -20 -9.766 -14.219 1 98.88 131 ALA B CA 1
ATOM 3789 C C . ALA B 1 131 ? -19.469 -11.047 -13.578 1 98.88 131 ALA B C 1
ATOM 3791 O O . ALA B 1 131 ? -19.984 -12.133 -13.828 1 98.88 131 ALA B O 1
ATOM 3792 N N . MET B 1 132 ? -18.469 -10.953 -12.727 1 98.94 132 MET B N 1
ATOM 3793 C CA . MET B 1 132 ? -17.906 -12.109 -12.047 1 98.94 132 MET B CA 1
ATOM 3794 C C . MET B 1 132 ? -18.938 -12.75 -11.117 1 98.94 132 MET B C 1
ATOM 3796 O O . MET B 1 132 ? -19.016 -13.969 -11.016 1 98.94 132 MET B O 1
ATOM 3800 N N . ASP B 1 133 ? -19.656 -11.906 -10.438 1 98.88 133 ASP B N 1
ATOM 3801 C CA . ASP B 1 133 ? -20.688 -12.43 -9.547 1 98.88 133 ASP B CA 1
ATOM 3802 C C . ASP B 1 133 ? -21.75 -13.203 -10.328 1 98.88 133 ASP B C 1
ATOM 3804 O O . ASP B 1 133 ? -22.219 -14.25 -9.875 1 98.88 133 ASP B O 1
ATOM 3808 N N . LYS B 1 134 ? -22.172 -12.633 -11.469 1 98.81 134 LYS B N 1
ATOM 3809 C CA . LYS B 1 134 ? -23.125 -13.328 -12.32 1 98.81 134 LYS B CA 1
ATOM 3810 C C . LYS B 1 134 ? -22.594 -14.695 -12.742 1 98.81 134 LYS B C 1
ATOM 3812 O O . LYS B 1 134 ? -23.328 -15.688 -12.711 1 98.81 134 LYS B O 1
ATOM 3817 N N . LEU B 1 135 ? -21.391 -14.758 -13.125 1 98.94 135 LEU B N 1
ATOM 3818 C CA . LEU B 1 135 ? -20.75 -16.016 -13.516 1 98.94 135 LEU B CA 1
ATOM 3819 C C . LEU B 1 135 ? -20.719 -16.984 -12.344 1 98.94 135 LEU B C 1
ATOM 3821 O O . LEU B 1 135 ? -20.938 -18.188 -12.523 1 98.94 135 LEU B O 1
ATOM 3825 N N . HIS B 1 136 ? -20.406 -16.5 -11.156 1 98.94 136 HIS B N 1
ATOM 3826 C CA . HIS B 1 136 ? -20.375 -17.344 -9.953 1 98.94 136 HIS B CA 1
ATOM 3827 C C . HIS B 1 136 ? -21.75 -17.922 -9.656 1 98.94 136 HIS B C 1
ATOM 3829 O O . HIS B 1 136 ? -21.875 -19.125 -9.406 1 98.94 136 HIS B O 1
ATOM 3835 N N . LYS B 1 137 ? -22.734 -17.094 -9.688 1 98.81 137 LYS B N 1
ATOM 3836 C CA . LYS B 1 137 ? -24.109 -17.516 -9.414 1 98.81 137 LYS B CA 1
ATOM 3837 C C . LYS B 1 137 ? -24.594 -18.531 -10.461 1 98.81 137 LYS B C 1
ATOM 3839 O O . LYS B 1 137 ? -25.406 -19.406 -10.164 1 98.81 137 LYS B O 1
ATOM 3844 N N . ALA B 1 138 ? -24.062 -18.375 -11.641 1 98.81 138 ALA B N 1
ATOM 3845 C CA . ALA B 1 138 ? -24.391 -19.297 -12.719 1 98.81 138 ALA B CA 1
ATOM 3846 C C . ALA B 1 138 ? -23.594 -20.609 -12.57 1 98.81 138 ALA B C 1
ATOM 3848 O O . ALA B 1 138 ? -23.734 -21.516 -13.383 1 98.81 138 ALA B O 1
ATOM 3849 N N . GLY B 1 139 ? -22.672 -20.703 -11.625 1 98.81 139 GLY B N 1
ATOM 3850 C CA . GLY B 1 139 ? -21.953 -21.938 -11.32 1 98.81 139 GLY B CA 1
ATOM 3851 C C . GLY B 1 139 ? -20.719 -22.141 -12.18 1 98.81 139 GLY B C 1
ATOM 3852 O O . GLY B 1 139 ? -20.25 -23.266 -12.359 1 98.81 139 GLY B O 1
ATOM 3853 N N . LYS B 1 140 ? -20.203 -21.047 -12.734 1 98.88 140 LYS B N 1
ATOM 3854 C CA . LYS B 1 140 ? -19.109 -21.172 -13.688 1 98.88 140 LYS B CA 1
ATOM 3855 C C . LYS B 1 140 ? -17.766 -21.359 -12.961 1 98.88 140 LYS B C 1
ATOM 3857 O O . LYS B 1 140 ? -16.781 -21.781 -13.562 1 98.88 140 LYS B O 1
ATOM 3862 N N . PHE B 1 141 ? -17.719 -21.016 -11.734 1 98.94 141 PHE B N 1
ATOM 3863 C CA . PHE B 1 141 ? -16.531 -21.234 -10.914 1 98.94 141 PHE B CA 1
ATOM 3864 C C . PHE B 1 141 ? -16.906 -21.312 -9.438 1 98.94 141 PHE B C 1
ATOM 3866 O O . PHE B 1 141 ? -17.984 -20.875 -9.039 1 98.94 141 PHE B O 1
ATOM 3873 N N . VAL B 1 142 ? -15.992 -21.891 -8.656 1 98.88 142 VAL B N 1
ATOM 3874 C CA . VAL B 1 142 ? -16.266 -22.109 -7.234 1 98.88 142 VAL B CA 1
ATOM 3875 C C . VAL B 1 142 ? -15.703 -20.938 -6.418 1 98.88 142 VAL B C 1
ATOM 3877 O O . VAL B 1 142 ? -16.406 -20.344 -5.613 1 98.88 142 VAL B O 1
ATOM 3880 N N . ARG B 1 143 ? -14.43 -20.562 -6.617 1 98.88 143 ARG B N 1
ATOM 3881 C CA . ARG B 1 143 ? -13.773 -19.5 -5.859 1 98.88 143 ARG B CA 1
ATOM 3882 C C . ARG B 1 143 ? -13.289 -18.391 -6.781 1 98.88 143 ARG B C 1
ATOM 3884 O O . ARG B 1 143 ? -12.773 -18.656 -7.867 1 98.88 143 ARG B O 1
ATOM 3891 N N . LEU B 1 144 ? -13.398 -17.172 -6.312 1 98.94 144 LEU B N 1
ATOM 3892 C CA . LEU B 1 144 ? -12.883 -16.016 -7.027 1 98.94 144 LEU B CA 1
ATOM 3893 C C . LEU B 1 144 ? -11.5 -15.633 -6.512 1 98.94 144 LEU B C 1
ATOM 3895 O O . LEU B 1 144 ? -11.289 -15.516 -5.301 1 98.94 144 LEU B O 1
ATOM 3899 N N . GLY B 1 145 ? -10.523 -15.516 -7.406 1 98.94 145 GLY B N 1
ATOM 3900 C CA . GLY B 1 145 ? -9.211 -14.969 -7.098 1 98.94 145 GLY B CA 1
ATOM 3901 C C . GLY B 1 145 ? -8.914 -13.672 -7.824 1 98.94 145 GLY B C 1
ATOM 3902 O O . GLY B 1 145 ? -9.523 -13.383 -8.859 1 98.94 145 GLY B O 1
ATOM 3903 N N . ILE B 1 146 ? -8.055 -12.891 -7.262 1 98.94 146 ILE B N 1
ATOM 3904 C CA . ILE B 1 146 ? -7.527 -11.711 -7.941 1 98.94 146 ILE B CA 1
ATOM 3905 C C . ILE B 1 146 ? -6 -11.734 -7.91 1 98.94 146 ILE B C 1
ATOM 3907 O O . ILE B 1 146 ? -5.402 -12.281 -6.984 1 98.94 146 ILE B O 1
ATOM 3911 N N . SER B 1 147 ? -5.422 -11.18 -8.953 1 98.75 147 SER B N 1
ATOM 3912 C CA . SER B 1 147 ? -3.967 -11.18 -9.086 1 98.75 147 SER B CA 1
ATOM 3913 C C . SER B 1 147 ? -3.451 -9.789 -9.461 1 98.75 147 SER B C 1
ATOM 3915 O O . SER B 1 147 ? -4.074 -9.086 -10.25 1 98.75 147 SER B O 1
ATOM 3917 N N . ASN B 1 148 ? -2.385 -9.336 -8.844 1 98.5 148 ASN B N 1
ATOM 3918 C CA . ASN B 1 148 ? -1.571 -8.211 -9.281 1 98.5 148 ASN B CA 1
ATOM 3919 C C . ASN B 1 148 ? -2.273 -6.883 -9.039 1 98.5 148 ASN B C 1
ATOM 3921 O O . ASN B 1 148 ? -2.018 -5.898 -9.734 1 98.5 148 ASN B O 1
ATOM 3925 N N . PHE B 1 149 ? -3.223 -6.848 -8.109 1 98.69 149 PHE B N 1
ATOM 3926 C CA . PHE B 1 149 ? -3.846 -5.625 -7.621 1 98.69 149 PHE B CA 1
ATOM 3927 C C . PHE B 1 149 ? -2.984 -4.965 -6.551 1 98.69 149 PHE B C 1
ATOM 3929 O O . PHE B 1 149 ? -2.213 -5.641 -5.863 1 98.69 149 PHE B O 1
ATOM 3936 N N . THR B 1 150 ? -3.098 -3.631 -6.422 1 98.44 150 THR B N 1
ATOM 3937 C CA . THR B 1 150 ? -2.516 -2.971 -5.258 1 98.44 150 THR B CA 1
ATOM 3938 C C . THR B 1 150 ? -3.318 -3.289 -3.998 1 98.44 150 THR B C 1
ATOM 3940 O O . THR B 1 150 ? -4.461 -3.746 -4.082 1 98.44 150 THR B O 1
ATOM 3943 N N . ALA B 1 151 ? -2.654 -3.062 -2.842 1 98.5 151 ALA B N 1
ATOM 3944 C CA . ALA B 1 151 ? -3.324 -3.322 -1.569 1 98.5 151 ALA B CA 1
ATOM 3945 C C . ALA B 1 151 ? -4.605 -2.506 -1.448 1 98.5 151 ALA B C 1
ATOM 3947 O O . ALA B 1 151 ? -5.633 -3.014 -0.989 1 98.5 151 ALA B O 1
ATOM 3948 N N . TYR B 1 152 ? -4.57 -1.181 -1.856 1 98.62 152 TYR B N 1
ATOM 3949 C CA . TYR B 1 152 ? -5.77 -0.363 -1.71 1 98.62 152 TYR B CA 1
ATOM 3950 C C . TYR B 1 152 ? -6.855 -0.806 -2.684 1 98.62 152 TYR B C 1
ATOM 3952 O O . TYR B 1 152 ? -8.047 -0.719 -2.377 1 98.62 152 TYR B O 1
ATOM 3960 N N . GLU B 1 153 ? -6.473 -1.353 -3.863 1 98.75 153 GLU B N 1
ATOM 3961 C CA . GLU B 1 153 ? -7.465 -1.892 -4.793 1 98.75 153 GLU B CA 1
ATOM 3962 C C . GLU B 1 153 ? -8.102 -3.166 -4.242 1 98.75 153 GLU B C 1
ATOM 3964 O O . GLU B 1 153 ? -9.289 -3.41 -4.445 1 98.75 153 GLU B O 1
ATOM 3969 N N . VAL B 1 154 ? -7.262 -3.979 -3.562 1 98.88 154 VAL B N 1
ATOM 3970 C CA . VAL B 1 154 ? -7.805 -5.168 -2.916 1 98.88 154 VAL B CA 1
ATOM 3971 C C . VAL B 1 154 ? -8.875 -4.766 -1.908 1 98.88 154 VAL B C 1
ATOM 3973 O O . VAL B 1 154 ? -9.969 -5.34 -1.892 1 98.88 154 VAL B O 1
ATOM 3976 N N . ALA B 1 155 ? -8.594 -3.752 -1.088 1 98.75 155 ALA B N 1
ATOM 3977 C CA . ALA B 1 155 ? -9.562 -3.268 -0.108 1 98.75 155 ALA B CA 1
ATOM 3978 C C . ALA B 1 155 ? -10.836 -2.783 -0.792 1 98.75 155 ALA B C 1
ATOM 3980 O O . ALA B 1 155 ? -11.945 -3.131 -0.373 1 98.75 155 ALA B O 1
ATOM 3981 N N . GLU B 1 156 ? -10.688 -2.021 -1.825 1 98.62 156 GLU B N 1
ATOM 3982 C CA . GLU B 1 156 ? -11.844 -1.494 -2.553 1 98.62 156 GLU B CA 1
ATOM 3983 C C . GLU B 1 156 ? -12.695 -2.621 -3.129 1 98.62 156 GLU B C 1
ATOM 3985 O O . GLU B 1 156 ? -13.914 -2.619 -2.977 1 98.62 156 GLU B O 1
ATOM 3990 N N . VAL B 1 157 ? -12.023 -3.574 -3.791 1 98.81 157 VAL B N 1
ATOM 3991 C CA . VAL B 1 157 ? -12.711 -4.703 -4.414 1 98.81 157 VAL B CA 1
ATOM 3992 C C . VAL B 1 157 ? -13.5 -5.477 -3.359 1 98.81 157 VAL B C 1
ATOM 3994 O O . VAL B 1 157 ? -14.672 -5.789 -3.559 1 98.81 157 VAL B O 1
ATOM 3997 N N . MET B 1 158 ? -12.898 -5.762 -2.229 1 98.75 158 MET B N 1
ATOM 3998 C CA . MET B 1 158 ? -13.539 -6.516 -1.153 1 98.75 158 MET B CA 1
ATOM 3999 C C . MET B 1 158 ? -14.781 -5.785 -0.64 1 98.75 158 MET B C 1
ATOM 4001 O O . MET B 1 158 ? -15.828 -6.398 -0.435 1 98.75 158 MET B O 1
ATOM 4005 N N . MET B 1 159 ? -14.633 -4.488 -0.48 1 98.44 159 MET B N 1
ATOM 4006 C CA . MET B 1 159 ? -15.742 -3.707 0.069 1 98.44 159 MET B CA 1
ATOM 4007 C C . MET B 1 159 ? -16.859 -3.568 -0.949 1 98.44 159 MET B C 1
ATOM 4009 O O . MET B 1 159 ? -18.047 -3.619 -0.588 1 98.44 159 MET B O 1
ATOM 4013 N N . ILE B 1 160 ? -16.547 -3.379 -2.25 1 98.44 160 ILE B N 1
ATOM 4014 C CA . ILE B 1 160 ? -17.562 -3.342 -3.301 1 98.44 160 ILE B CA 1
ATOM 4015 C C . ILE B 1 160 ? -18.359 -4.641 -3.293 1 98.44 160 ILE B C 1
ATOM 4017 O O . ILE B 1 160 ? -19.594 -4.617 -3.312 1 98.44 160 ILE B O 1
ATOM 4021 N N . CYS B 1 161 ? -17.656 -5.762 -3.26 1 98.69 161 CYS B N 1
ATOM 4022 C CA . CYS B 1 161 ? -18.328 -7.055 -3.262 1 98.69 161 CYS B CA 1
ATOM 4023 C C . CYS B 1 161 ? -19.188 -7.227 -2.016 1 98.69 161 CYS B C 1
ATOM 4025 O O . CYS B 1 161 ? -20.328 -7.691 -2.102 1 98.69 161 CYS B O 1
ATOM 4027 N N . LYS B 1 162 ? -18.641 -6.84 -0.868 1 98.25 162 LYS B N 1
ATOM 4028 C CA . LYS B 1 162 ? -19.375 -6.938 0.396 1 98.25 162 LYS B CA 1
ATOM 4029 C C . LYS B 1 162 ? -20.703 -6.211 0.318 1 98.25 162 LYS B C 1
ATOM 4031 O O . LYS B 1 162 ? -21.766 -6.812 0.544 1 98.25 162 LYS B O 1
ATOM 4036 N N . TYR B 1 163 ? -20.688 -4.98 -0.06 1 97.44 163 TYR B N 1
ATOM 4037 C CA . TYR B 1 163 ? -21.844 -4.113 0.098 1 97.44 163 TYR B CA 1
ATOM 4038 C C . TYR B 1 163 ? -22.859 -4.34 -1.024 1 97.44 163 TYR B C 1
ATOM 4040 O O . TYR B 1 163 ? -24 -3.908 -0.93 1 97.44 163 TYR B O 1
ATOM 4048 N N . ASN B 1 164 ? -22.438 -5.023 -2.082 1 97.44 164 ASN B N 1
ATOM 4049 C CA . ASN B 1 164 ? -23.375 -5.359 -3.152 1 97.44 164 ASN B CA 1
ATOM 4050 C C . ASN B 1 164 ? -23.797 -6.82 -3.086 1 97.44 164 ASN B C 1
ATOM 4052 O O . ASN B 1 164 ? -24.516 -7.305 -3.967 1 97.44 164 ASN B O 1
ATOM 4056 N N . ASN B 1 165 ? -23.312 -7.523 -2.021 1 97.56 165 ASN B N 1
ATOM 4057 C CA . ASN B 1 165 ? -23.609 -8.938 -1.816 1 97.56 165 ASN B CA 1
ATOM 4058 C C . ASN B 1 165 ? -23.156 -9.781 -3.01 1 97.56 165 ASN B C 1
ATOM 4060 O O . ASN B 1 165 ? -23.938 -10.586 -3.529 1 97.56 165 ASN B O 1
ATOM 4064 N N . TRP B 1 166 ? -21.984 -9.492 -3.514 1 98.69 166 TRP B N 1
ATOM 4065 C CA . TRP B 1 166 ? -21.359 -10.25 -4.598 1 98.69 166 TRP B CA 1
ATOM 4066 C C . TRP B 1 166 ? -20.312 -11.211 -4.055 1 98.69 166 TRP B C 1
ATOM 4068 O O . TRP B 1 166 ? -19.906 -11.109 -2.896 1 98.69 166 TRP B O 1
ATOM 4078 N N . VAL B 1 167 ? -20 -12.234 -4.887 1 98.81 167 VAL B N 1
ATOM 4079 C CA . VAL B 1 167 ? -18.922 -13.148 -4.512 1 98.81 167 VAL B CA 1
ATOM 4080 C C . VAL B 1 167 ? -17.656 -12.367 -4.219 1 98.81 167 VAL B C 1
ATOM 4082 O O . VAL B 1 167 ? -17.266 -11.484 -4.988 1 98.81 167 VAL B O 1
ATOM 4085 N N . ARG B 1 168 ? -17.047 -12.539 -3.057 1 98.62 168 ARG B N 1
ATOM 4086 C CA . ARG B 1 168 ? -15.805 -11.875 -2.664 1 98.62 168 ARG B CA 1
ATOM 4087 C C . ARG B 1 168 ? -14.594 -12.711 -3.057 1 98.62 168 ARG B C 1
ATOM 4089 O O . ARG B 1 168 ? -14.609 -13.938 -2.924 1 98.62 168 ARG B O 1
ATOM 4096 N N . PRO B 1 169 ? -13.531 -12.039 -3.516 1 98.88 169 PRO B N 1
ATOM 4097 C CA . PRO B 1 169 ? -12.281 -12.789 -3.693 1 98.88 169 PRO B CA 1
ATOM 4098 C C . PRO B 1 169 ? -11.836 -13.508 -2.418 1 98.88 169 PRO B C 1
ATOM 4100 O O . PRO B 1 169 ? -11.977 -12.961 -1.32 1 98.88 169 PRO B O 1
ATOM 4103 N N . SER B 1 170 ? -11.32 -14.703 -2.598 1 98.81 170 SER B N 1
ATOM 4104 C CA . SER B 1 170 ? -10.828 -15.453 -1.443 1 98.81 170 SER B CA 1
ATOM 4105 C C . SER B 1 170 ? -9.359 -15.812 -1.607 1 98.81 170 SER B C 1
ATOM 4107 O O . SER B 1 170 ? -8.75 -16.391 -0.704 1 98.81 170 SER B O 1
ATOM 4109 N N . ILE B 1 171 ? -8.734 -15.492 -2.752 1 98.88 171 ILE B N 1
ATOM 4110 C CA . ILE B 1 171 ? -7.332 -15.789 -3.025 1 98.88 171 ILE B CA 1
ATOM 4111 C C . ILE B 1 171 ? -6.676 -14.609 -3.73 1 98.88 171 ILE B C 1
ATOM 4113 O O . ILE B 1 171 ? -7.277 -13.992 -4.617 1 98.88 171 ILE B O 1
ATOM 4117 N N . PHE B 1 172 ? -5.535 -14.266 -3.312 1 98.94 172 PHE B N 1
ATOM 4118 C CA . PHE B 1 172 ? -4.68 -13.312 -4.008 1 98.94 172 PHE B CA 1
ATOM 4119 C C . PHE B 1 172 ? -3.434 -13.992 -4.555 1 98.94 172 PHE B C 1
ATOM 4121 O O . PHE B 1 172 ? -2.715 -14.672 -3.816 1 98.94 172 PHE B O 1
ATOM 4128 N N . GLN B 1 173 ? -3.188 -13.875 -5.848 1 98.94 173 GLN B N 1
ATOM 4129 C CA . GLN B 1 173 ? -1.973 -14.391 -6.469 1 98.94 173 GLN B CA 1
ATOM 4130 C C . GLN B 1 173 ? -0.992 -13.266 -6.781 1 98.94 173 GLN B C 1
ATOM 4132 O O . GLN B 1 173 ? -1.325 -12.328 -7.504 1 98.94 173 GLN B O 1
ATOM 4137 N N . GLY B 1 174 ? 0.172 -13.305 -6.16 1 98.56 174 GLY B N 1
ATOM 4138 C CA . GLY B 1 174 ? 1.098 -12.188 -6.293 1 98.56 174 GLY B CA 1
ATOM 4139 C C . GLY B 1 174 ? 2.541 -12.625 -6.449 1 98.56 174 GLY B C 1
ATOM 4140 O O . GLY B 1 174 ? 2.875 -13.781 -6.18 1 98.56 174 GLY B O 1
ATOM 4141 N N . MET B 1 175 ? 3.438 -11.688 -6.887 1 98.06 175 MET B N 1
ATOM 4142 C CA . MET B 1 175 ? 4.875 -11.898 -7.051 1 98.06 175 MET B CA 1
ATOM 4143 C C . MET B 1 175 ? 5.582 -11.859 -5.699 1 98.06 175 MET B C 1
ATOM 4145 O O . MET B 1 175 ? 5.414 -10.914 -4.93 1 98.06 175 MET B O 1
ATOM 4149 N N . TYR B 1 176 ? 6.336 -12.844 -5.398 1 98.38 176 TYR B N 1
ATOM 4150 C CA . TYR B 1 176 ? 7.004 -12.891 -4.102 1 98.38 176 TYR B CA 1
ATOM 4151 C C . TYR B 1 176 ? 8.141 -13.898 -4.109 1 98.38 176 TYR B C 1
ATOM 4153 O O . TYR B 1 176 ? 7.98 -15.023 -4.586 1 98.38 176 TYR B O 1
ATOM 4161 N N . ASN B 1 177 ? 9.273 -13.531 -3.684 1 98.25 177 ASN B N 1
ATOM 4162 C CA . ASN B 1 177 ? 10.43 -14.391 -3.447 1 98.25 177 ASN B CA 1
ATOM 4163 C C . ASN B 1 177 ? 11.43 -13.742 -2.496 1 98.25 177 ASN B C 1
ATOM 4165 O O . ASN B 1 177 ? 11.195 -12.641 -1.993 1 98.25 177 ASN B O 1
ATOM 4169 N N . CYS B 1 178 ? 12.578 -14.375 -2.258 1 98 178 CYS B N 1
ATOM 4170 C CA . CYS B 1 178 ? 13.477 -13.992 -1.175 1 98 178 CYS B CA 1
ATOM 4171 C C . CYS B 1 178 ? 14.18 -12.68 -1.492 1 98 178 CYS B C 1
ATOM 4173 O O . CYS B 1 178 ? 14.742 -12.047 -0.601 1 98 178 CYS B O 1
ATOM 4175 N N . ILE B 1 179 ? 14.125 -12.195 -2.797 1 96.56 179 ILE B N 1
ATOM 4176 C CA . ILE B 1 179 ? 14.805 -10.938 -3.109 1 96.56 179 ILE B CA 1
ATOM 4177 C C . ILE B 1 179 ? 13.797 -9.938 -3.672 1 96.56 179 ILE B C 1
ATOM 4179 O O . ILE B 1 179 ? 14.188 -8.906 -4.227 1 96.56 179 ILE B O 1
ATOM 4183 N N . THR B 1 180 ? 12.547 -10.266 -3.688 1 96.81 180 THR B N 1
ATOM 4184 C CA . THR B 1 180 ? 11.422 -9.414 -4.055 1 96.81 180 THR B CA 1
ATOM 4185 C C . THR B 1 180 ? 10.281 -9.562 -3.051 1 96.81 180 THR B C 1
ATOM 4187 O O . THR B 1 180 ? 9.422 -10.43 -3.205 1 96.81 180 THR B O 1
ATOM 4190 N N . ARG B 1 181 ? 10.258 -8.695 -2.062 1 97.19 181 ARG B N 1
ATOM 4191 C CA . ARG B 1 181 ? 9.398 -8.914 -0.907 1 97.19 181 ARG B CA 1
ATOM 4192 C C . ARG B 1 181 ? 8.469 -7.727 -0.685 1 97.19 181 ARG B C 1
ATOM 4194 O O . ARG B 1 181 ? 7.992 -7.504 0.431 1 97.19 181 ARG B O 1
ATOM 4201 N N . ASN B 1 182 ? 8.18 -6.93 -1.755 1 95.25 182 ASN B N 1
ATOM 4202 C CA . ASN B 1 182 ? 7.402 -5.695 -1.655 1 95.25 182 ASN B CA 1
ATOM 4203 C C . ASN B 1 182 ? 5.996 -5.961 -1.129 1 95.25 182 ASN B C 1
ATOM 4205 O O . ASN B 1 182 ? 5.375 -5.078 -0.534 1 95.25 182 ASN B O 1
ATOM 4209 N N . ILE B 1 183 ? 5.441 -7.117 -1.275 1 97.44 183 ILE B N 1
ATOM 4210 C CA . ILE B 1 183 ? 4.062 -7.398 -0.897 1 97.44 183 ILE B CA 1
ATOM 4211 C C . ILE B 1 183 ? 3.965 -7.562 0.618 1 97.44 183 ILE B C 1
ATOM 4213 O O . ILE B 1 183 ? 2.867 -7.586 1.178 1 97.44 183 ILE B O 1
ATOM 4217 N N . GLU B 1 184 ? 5.066 -7.738 1.345 1 95.94 184 GLU B N 1
ATOM 4218 C CA . GLU B 1 184 ? 5.07 -8.016 2.777 1 95.94 184 GLU B CA 1
ATOM 4219 C C . GLU B 1 184 ? 4.484 -6.852 3.57 1 95.94 184 GLU B C 1
ATOM 4221 O O . GLU B 1 184 ? 3.793 -7.062 4.57 1 95.94 184 GLU B O 1
ATOM 4226 N N . ALA B 1 185 ? 4.719 -5.652 3.129 1 87.5 185 ALA B N 1
ATOM 4227 C CA . ALA B 1 185 ? 4.383 -4.453 3.891 1 87.5 185 ALA B CA 1
ATOM 4228 C C . ALA B 1 185 ? 2.873 -4.281 4.012 1 87.5 185 ALA B C 1
ATOM 4230 O O . ALA B 1 185 ? 2.281 -4.629 5.035 1 87.5 185 ALA B O 1
ATOM 4231 N N . GLU B 1 186 ? 2.129 -3.902 3.01 1 94.94 186 GLU B N 1
ATOM 4232 C CA . GLU B 1 186 ? 0.708 -3.578 3.104 1 94.94 186 GLU B CA 1
ATOM 4233 C C . GLU B 1 186 ? -0.154 -4.719 2.566 1 94.94 186 GLU B C 1
ATOM 4235 O O . GLU B 1 186 ? -1.158 -5.086 3.182 1 94.94 186 GLU B O 1
ATOM 4240 N N . LEU B 1 187 ? 0.312 -5.406 1.531 1 98.12 187 LEU B N 1
ATOM 4241 C CA . LEU B 1 187 ? -0.56 -6.348 0.835 1 98.12 187 LEU B CA 1
ATOM 4242 C C . LEU B 1 187 ? -0.793 -7.598 1.676 1 98.12 187 LEU B C 1
ATOM 4244 O O . LEU B 1 187 ? -1.923 -8.086 1.775 1 98.12 187 LEU B O 1
ATOM 4248 N N . PHE B 1 188 ? 0.245 -8.195 2.293 1 98.12 188 PHE B N 1
ATOM 4249 C CA . PHE B 1 188 ? 0.073 -9.352 3.158 1 98.12 188 PHE B CA 1
ATOM 4250 C C . PHE B 1 188 ? -0.953 -9.07 4.25 1 98.12 188 PHE B C 1
ATOM 4252 O O . PHE B 1 188 ? -1.866 -9.867 4.477 1 98.12 188 PHE B O 1
ATOM 4259 N N . THR B 1 189 ? -0.806 -7.91 4.883 1 97.25 189 THR B N 1
ATOM 4260 C CA . THR B 1 189 ? -1.702 -7.543 5.973 1 97.25 189 THR B CA 1
ATOM 4261 C C . THR B 1 189 ? -3.125 -7.344 5.461 1 97.25 189 THR B C 1
ATOM 4263 O O . THR B 1 189 ? -4.086 -7.812 6.074 1 97.25 189 THR B O 1
ATOM 4266 N N . ALA B 1 190 ? -3.271 -6.66 4.34 1 98.12 190 ALA B N 1
ATOM 4267 C CA . ALA B 1 190 ? -4.59 -6.457 3.746 1 98.12 190 ALA B CA 1
ATOM 4268 C C . ALA B 1 190 ? -5.262 -7.789 3.426 1 98.12 190 ALA B C 1
ATOM 4270 O O . ALA B 1 190 ? -6.434 -7.992 3.748 1 98.12 190 ALA B O 1
ATOM 4271 N N . CYS B 1 191 ? -4.48 -8.688 2.82 1 98.44 191 CYS B N 1
ATOM 4272 C CA . CYS B 1 191 ? -5.039 -9.992 2.473 1 98.44 191 CYS B CA 1
ATOM 4273 C C . CYS B 1 191 ? -5.523 -10.727 3.715 1 98.44 191 CYS B C 1
ATOM 4275 O O . CYS B 1 191 ? -6.625 -11.281 3.725 1 98.44 191 CYS B O 1
ATOM 4277 N N . ARG B 1 192 ? -4.723 -10.719 4.766 1 97.31 192 ARG B N 1
ATOM 4278 C CA . ARG B 1 192 ? -5.121 -11.359 6.016 1 97.31 192 ARG B CA 1
ATOM 4279 C C . ARG B 1 192 ? -6.371 -10.711 6.594 1 97.31 192 ARG B C 1
ATOM 4281 O O . ARG B 1 192 ? -7.297 -11.398 7.016 1 97.31 192 ARG B O 1
ATOM 4288 N N . ARG B 1 193 ? -6.359 -9.414 6.547 1 97.31 193 ARG B N 1
ATOM 4289 C CA . ARG B 1 193 ? -7.477 -8.656 7.098 1 97.31 193 ARG B CA 1
ATOM 4290 C C . ARG B 1 193 ? -8.781 -9.023 6.402 1 97.31 193 ARG B C 1
ATOM 4292 O O . ARG B 1 193 ? -9.82 -9.156 7.051 1 97.31 193 ARG B O 1
ATOM 4299 N N . TYR B 1 194 ? -8.758 -9.25 5.121 1 98.12 194 TYR B N 1
ATOM 4300 C CA . TYR B 1 194 ? -9.984 -9.453 4.348 1 98.12 194 TYR B CA 1
ATOM 4301 C C . TYR B 1 194 ? -10.227 -10.93 4.09 1 98.12 194 TYR B C 1
ATOM 4303 O O . TYR B 1 194 ? -11.18 -11.297 3.391 1 98.12 194 TYR B O 1
ATOM 4311 N N . GLY B 1 195 ? -9.328 -11.836 4.586 1 97.12 195 GLY B N 1
ATOM 4312 C CA . GLY B 1 195 ? -9.57 -13.273 4.566 1 97.12 195 GLY B CA 1
ATOM 4313 C C . GLY B 1 195 ? -9.133 -13.93 3.275 1 97.12 195 GLY B C 1
ATOM 4314 O O . GLY B 1 195 ? -9.711 -14.93 2.855 1 97.12 195 GLY B O 1
ATOM 4315 N N . LEU B 1 196 ? -8.172 -13.344 2.592 1 98.56 196 LEU B N 1
ATOM 4316 C CA . LEU B 1 196 ? -7.68 -13.945 1.354 1 98.56 196 LEU B CA 1
ATOM 4317 C C . LEU B 1 196 ? -6.484 -14.852 1.627 1 98.56 196 LEU B C 1
ATOM 4319 O O . LEU B 1 196 ? -5.586 -14.492 2.389 1 98.56 196 LEU B O 1
ATOM 4323 N N . ASP B 1 197 ? -6.488 -16.031 1.017 1 98.56 197 ASP B N 1
ATOM 4324 C CA . ASP B 1 197 ? -5.25 -16.797 0.909 1 98.56 197 ASP B CA 1
ATOM 4325 C C . ASP B 1 197 ? -4.27 -16.109 -0.049 1 98.56 197 ASP B C 1
ATOM 4327 O O . ASP B 1 197 ? -4.68 -15.469 -1.014 1 98.56 197 ASP B O 1
ATOM 4331 N N . ILE B 1 198 ? -3.025 -16.297 0.25 1 98.81 198 ILE B N 1
ATOM 4332 C CA . ILE B 1 198 ? -2.004 -15.719 -0.615 1 98.81 198 ILE B CA 1
ATOM 4333 C C . ILE B 1 198 ? -1.266 -16.828 -1.358 1 98.81 198 ILE B C 1
ATOM 4335 O O . ILE B 1 198 ? -0.712 -17.734 -0.736 1 98.81 198 ILE B O 1
ATOM 4339 N N . VAL B 1 199 ? -1.353 -16.781 -2.637 1 98.81 199 VAL B N 1
ATOM 4340 C CA . VAL B 1 199 ? -0.61 -17.656 -3.537 1 98.81 199 VAL B CA 1
ATOM 4341 C C . VAL B 1 199 ? 0.454 -16.859 -4.281 1 98.81 199 VAL B C 1
ATOM 4343 O O . VAL B 1 199 ? 0.154 -15.82 -4.879 1 98.81 199 VAL B O 1
ATOM 4346 N N . VAL B 1 200 ? 1.712 -17.344 -4.215 1 98.81 200 VAL B N 1
ATOM 4347 C CA . VAL B 1 200 ? 2.756 -16.516 -4.793 1 98.81 200 VAL B CA 1
ATOM 4348 C C . VAL B 1 200 ? 3.365 -17.203 -6.008 1 98.81 200 VAL B C 1
ATOM 4350 O O . VAL B 1 200 ? 3.484 -18.438 -6.031 1 98.81 200 VAL B O 1
ATOM 4353 N N . TYR B 1 201 ? 3.744 -16.391 -7 1 98.44 201 TYR B N 1
ATOM 4354 C CA . TYR B 1 201 ? 4.484 -16.875 -8.156 1 98.44 201 TYR B CA 1
ATOM 4355 C C . TYR B 1 201 ? 5.895 -16.297 -8.188 1 98.44 201 TYR B C 1
ATOM 4357 O O . TYR B 1 201 ? 6.219 -15.398 -7.41 1 98.44 201 TYR B O 1
ATOM 4365 N N . ASN B 1 202 ? 6.785 -16.875 -9.023 1 97.44 202 ASN B N 1
ATOM 4366 C CA . ASN B 1 202 ? 8.188 -16.516 -9.18 1 97.44 202 ASN B CA 1
ATOM 4367 C C . ASN B 1 202 ? 8.984 -16.797 -7.906 1 97.44 202 ASN B C 1
ATOM 4369 O O . ASN B 1 202 ? 9.758 -15.945 -7.457 1 97.44 202 ASN B O 1
ATOM 4373 N N . PRO B 1 203 ? 8.828 -17.922 -7.344 1 97.94 203 PRO B N 1
ATOM 4374 C CA . PRO B 1 203 ? 9.633 -18.188 -6.148 1 97.94 203 PRO B CA 1
ATOM 4375 C C . PRO B 1 203 ? 11.133 -18.234 -6.445 1 97.94 203 PRO B C 1
ATOM 4377 O O . PRO B 1 203 ? 11.945 -18.078 -5.535 1 97.94 203 PRO B O 1
ATOM 4380 N N . LEU B 1 204 ? 11.508 -18.453 -7.742 1 97.06 204 LEU B N 1
ATOM 4381 C CA . LEU B 1 204 ? 12.906 -18.516 -8.148 1 97.06 204 LEU B CA 1
ATOM 4382 C C . LEU B 1 204 ? 13.312 -17.234 -8.891 1 97.06 204 LEU B C 1
ATOM 4384 O O . LEU B 1 204 ? 14.297 -17.234 -9.633 1 97.06 204 LEU B O 1
ATOM 4388 N N . ALA B 1 205 ? 12.531 -16.219 -8.797 1 95.19 205 ALA B N 1
ATOM 4389 C CA . ALA B 1 205 ? 12.773 -14.945 -9.453 1 95.19 205 ALA B CA 1
ATOM 4390 C C . ALA B 1 205 ? 12.945 -15.117 -10.961 1 95.19 205 ALA B C 1
ATOM 4392 O O . ALA B 1 205 ? 13.922 -14.641 -11.539 1 95.19 205 ALA B O 1
ATOM 4393 N N . GLY B 1 206 ? 12 -15.852 -11.539 1 91.19 206 GLY B N 1
ATOM 4394 C CA . GLY B 1 206 ? 11.992 -16.047 -12.977 1 91.19 206 GLY B CA 1
ATOM 4395 C C . GLY B 1 206 ? 13.102 -16.969 -13.461 1 91.19 206 GLY B C 1
ATOM 4396 O O . GLY B 1 206 ? 13.406 -17 -14.648 1 91.19 206 GLY B O 1
ATOM 4397 N N . GLY B 1 207 ? 13.852 -17.547 -12.523 1 91.19 207 GLY B N 1
ATOM 4398 C CA . GLY B 1 207 ? 14.969 -18.406 -12.891 1 91.19 207 GLY B CA 1
ATOM 4399 C C . GLY B 1 207 ? 16.328 -17.812 -12.57 1 91.19 207 GLY B C 1
ATOM 4400 O O . GLY B 1 207 ? 17.359 -18.438 -12.805 1 91.19 207 GLY B O 1
ATOM 4401 N N . LEU B 1 208 ? 16.344 -16.688 -12.008 1 91.19 208 LEU B N 1
ATOM 4402 C CA . LEU B 1 208 ? 17.609 -16.047 -11.641 1 91.19 208 LEU B CA 1
ATOM 4403 C C . LEU B 1 208 ? 18.391 -16.922 -10.672 1 91.19 208 LEU B C 1
ATOM 4405 O O . LEU B 1 208 ? 19.625 -16.938 -10.711 1 91.19 208 LEU B O 1
ATOM 4409 N N . PHE B 1 209 ? 17.781 -17.656 -9.883 1 93.25 209 PHE B N 1
ATOM 4410 C CA . PHE B 1 209 ? 18.438 -18.484 -8.867 1 93.25 209 PHE B CA 1
ATOM 4411 C C . PHE B 1 209 ? 19 -19.75 -9.484 1 93.25 209 PHE B C 1
ATOM 4413 O O . PHE B 1 209 ? 19.672 -20.531 -8.812 1 93.25 209 PHE B O 1
ATOM 4420 N N . SER B 1 210 ? 18.734 -19.953 -10.734 1 88.06 210 SER B N 1
ATOM 4421 C CA . SER B 1 210 ? 19.344 -21.094 -11.422 1 88.06 210 SER B CA 1
ATOM 4422 C C . SER B 1 210 ? 20.859 -20.891 -11.57 1 88.06 210 SER B C 1
ATOM 4424 O O . SER B 1 210 ? 21.594 -21.844 -11.812 1 88.06 210 SER B O 1
ATOM 4426 N N . GLY B 1 211 ? 21.281 -19.609 -11.547 1 84.69 211 GLY B N 1
ATOM 4427 C CA . GLY B 1 211 ? 22.703 -19.297 -11.664 1 84.69 211 GLY B CA 1
ATOM 4428 C C . GLY B 1 211 ? 23.156 -19.156 -13.109 1 84.69 211 GLY B C 1
ATOM 4429 O O . GLY B 1 211 ? 24.312 -18.812 -13.367 1 84.69 211 GLY B O 1
ATOM 4430 N N . LYS B 1 212 ? 22.234 -19.297 -13.969 1 81.75 212 LYS B N 1
ATOM 4431 C CA . LYS B 1 212 ? 22.594 -19.25 -15.383 1 81.75 212 LYS B CA 1
ATOM 4432 C C . LYS B 1 212 ? 22.75 -17.812 -15.867 1 81.75 212 LYS B C 1
ATOM 4434 O O . LYS B 1 212 ? 23.422 -17.562 -16.875 1 81.75 212 LYS B O 1
ATOM 4439 N N . ILE B 1 213 ? 22.078 -16.891 -15.281 1 83.81 213 ILE B N 1
ATOM 4440 C CA . ILE B 1 213 ? 22.125 -15.492 -15.656 1 83.81 213 ILE B CA 1
ATOM 4441 C C . ILE B 1 213 ? 23.047 -14.727 -14.711 1 83.81 213 ILE B C 1
ATOM 4443 O O . ILE B 1 213 ? 22.812 -14.688 -13.5 1 83.81 213 ILE B O 1
ATOM 4447 N N . LYS B 1 214 ? 24.016 -14.078 -15.32 1 79.56 214 LYS B N 1
ATOM 4448 C CA . LYS B 1 214 ? 25.094 -13.578 -14.469 1 79.56 214 LYS B CA 1
ATOM 4449 C C . LYS B 1 214 ? 25.125 -12.055 -14.445 1 79.56 214 LYS B C 1
ATOM 4451 O O . LYS B 1 214 ? 25.797 -11.453 -13.602 1 79.56 214 LYS B O 1
ATOM 4456 N N . SER B 1 215 ? 24.438 -11.484 -15.453 1 80.88 215 SER B N 1
ATOM 4457 C CA . SER B 1 215 ? 24.469 -10.023 -15.453 1 80.88 215 SER B CA 1
ATOM 4458 C C . SER B 1 215 ? 23.234 -9.453 -16.156 1 80.88 215 SER B C 1
ATOM 4460 O O . SER B 1 215 ? 22.547 -10.172 -16.891 1 80.88 215 SER B O 1
ATOM 4462 N N . HIS B 1 216 ? 22.984 -8.164 -15.93 1 81.31 216 HIS B N 1
ATOM 4463 C CA . HIS B 1 216 ? 21.812 -7.484 -16.469 1 81.31 216 HIS B CA 1
ATOM 4464 C C . HIS B 1 216 ? 21.984 -7.219 -17.969 1 81.31 216 HIS B C 1
ATOM 4466 O O . HIS B 1 216 ? 21 -6.887 -18.656 1 81.31 216 HIS B O 1
ATOM 4472 N N . ASP B 1 217 ? 23.141 -7.391 -18.484 1 81.69 217 ASP B N 1
ATOM 4473 C CA . ASP B 1 217 ? 23.391 -7.129 -19.891 1 81.69 217 ASP B CA 1
ATOM 4474 C C . ASP B 1 217 ? 23.266 -8.406 -20.719 1 81.69 217 ASP B C 1
ATOM 4476 O O . ASP B 1 217 ? 23.344 -8.367 -21.953 1 81.69 217 ASP B O 1
ATOM 4480 N N . MET B 1 218 ? 23 -9.477 -20.062 1 81.56 218 MET B N 1
ATOM 4481 C CA . MET B 1 218 ? 22.906 -10.773 -20.719 1 81.56 218 MET B CA 1
ATOM 4482 C C . MET B 1 218 ? 21.484 -11.062 -21.156 1 81.56 218 MET B C 1
ATOM 4484 O O . MET B 1 218 ? 20.531 -10.828 -20.406 1 81.56 218 MET B O 1
ATOM 4488 N N . ILE B 1 219 ? 21.328 -11.5 -22.453 1 82.94 219 ILE B N 1
ATOM 4489 C CA . ILE B 1 219 ? 20.078 -12.086 -22.906 1 82.94 219 ILE B CA 1
ATOM 4490 C C . ILE B 1 219 ? 20.266 -13.586 -23.125 1 82.94 219 ILE B C 1
ATOM 4492 O O . ILE B 1 219 ? 20.938 -14.008 -24.062 1 82.94 219 ILE B O 1
ATOM 4496 N N . PRO B 1 220 ? 19.672 -14.367 -22.25 1 85.69 220 PRO B N 1
ATOM 4497 C CA . PRO B 1 220 ? 19.891 -15.812 -22.391 1 85.69 220 PRO B CA 1
ATOM 4498 C C . PRO B 1 220 ? 19.203 -16.391 -23.625 1 85.69 220 PRO B C 1
ATOM 4500 O O . PRO B 1 220 ? 18.25 -15.797 -24.156 1 85.69 220 PRO B O 1
ATOM 4503 N N . GLU B 1 221 ? 19.656 -17.562 -23.984 1 81.38 221 GLU B N 1
ATOM 4504 C CA . GLU B 1 221 ? 19.156 -18.203 -25.203 1 81.38 221 GLU B CA 1
ATOM 4505 C C . GLU B 1 221 ? 17.844 -18.938 -24.922 1 81.38 221 GLU B C 1
ATOM 4507 O O . GLU B 1 221 ? 17.078 -19.219 -25.859 1 81.38 221 GLU B O 1
ATOM 4512 N N . SER B 1 222 ? 17.688 -19.234 -23.719 1 81.06 222 SER B N 1
ATOM 4513 C CA . SER B 1 222 ? 16.5 -20 -23.359 1 81.06 222 SER B CA 1
ATOM 4514 C C . SER B 1 222 ? 15.969 -19.578 -21.984 1 81.06 222 SER B C 1
ATOM 4516 O O . SER B 1 222 ? 16.609 -18.797 -21.281 1 81.06 222 SER B O 1
ATOM 4518 N N . GLY B 1 223 ? 14.703 -20.047 -21.766 1 80.94 223 GLY B N 1
ATOM 4519 C CA . GLY B 1 223 ? 14.133 -19.734 -20.469 1 80.94 223 GLY B CA 1
ATOM 4520 C C . GLY B 1 223 ? 13.281 -18.484 -20.484 1 80.94 223 GLY B C 1
ATOM 4521 O O . GLY B 1 223 ? 13.055 -17.891 -21.547 1 80.94 223 GLY B O 1
ATOM 4522 N N . ARG B 1 224 ? 12.859 -18.062 -19.406 1 84.31 224 ARG B N 1
ATOM 4523 C CA . ARG B 1 224 ? 11.867 -17 -19.266 1 84.31 224 ARG B CA 1
ATOM 4524 C C . ARG B 1 224 ? 12.445 -15.648 -19.641 1 84.31 224 ARG B C 1
ATOM 4526 O O . ARG B 1 224 ? 11.703 -14.727 -19.984 1 84.31 224 ARG B O 1
ATOM 4533 N N . PHE B 1 225 ? 13.703 -15.477 -19.547 1 85.19 225 PHE B N 1
ATOM 4534 C CA . PHE B 1 225 ? 14.352 -14.195 -19.797 1 85.19 225 PHE B CA 1
ATOM 4535 C C . PHE B 1 225 ? 14.758 -14.078 -21.266 1 85.19 225 PHE B C 1
ATOM 4537 O O . PHE B 1 225 ? 15.219 -13.023 -21.703 1 85.19 225 PHE B O 1
ATOM 4544 N N . SER B 1 226 ? 14.594 -15.164 -21.984 1 85.75 226 SER B N 1
ATOM 4545 C CA . SER B 1 226 ? 15.055 -15.188 -23.375 1 85.75 226 SER B CA 1
ATOM 4546 C C . SER B 1 226 ? 14.062 -14.477 -24.297 1 85.75 226 SER B C 1
ATOM 4548 O O . SER B 1 226 ? 12.969 -14.102 -23.875 1 85.75 226 SER B O 1
ATOM 4550 N N . ASP B 1 227 ? 14.398 -14.375 -25.547 1 83.81 227 ASP B N 1
ATOM 4551 C CA . ASP B 1 227 ? 13.531 -13.703 -26.516 1 83.81 227 ASP B CA 1
ATOM 4552 C C . ASP B 1 227 ? 12.75 -14.719 -27.344 1 83.81 227 ASP B C 1
ATOM 4554 O O . ASP B 1 227 ? 12.273 -14.406 -28.438 1 83.81 227 ASP B O 1
ATOM 4558 N N . VAL B 1 228 ? 12.82 -16.031 -26.859 1 78.56 228 VAL B N 1
ATOM 4559 C CA . VAL B 1 228 ? 11.945 -17 -27.5 1 78.56 228 VAL B CA 1
ATOM 4560 C C . VAL B 1 228 ? 10.516 -16.469 -27.547 1 78.56 228 VAL B C 1
ATOM 4562 O O . VAL B 1 228 ? 9.875 -16.484 -28.609 1 78.56 228 VAL B O 1
ATOM 4565 N N . SER B 1 229 ? 10.031 -16.047 -26.5 1 74.44 229 SER B N 1
ATOM 4566 C CA . SER B 1 229 ? 8.875 -15.156 -26.422 1 74.44 229 SER B CA 1
ATOM 4567 C C . SER B 1 229 ? 9.289 -13.727 -26.094 1 74.44 229 SER B C 1
ATOM 4569 O O . SER B 1 229 ? 9.578 -13.422 -24.922 1 74.44 229 SER B O 1
ATOM 4571 N N . SER B 1 230 ? 9.281 -12.938 -27.078 1 76.62 230 SER B N 1
ATOM 4572 C CA . SER B 1 230 ? 9.914 -11.633 -26.953 1 76.62 230 SER B CA 1
ATOM 4573 C C . SER B 1 230 ? 9.234 -10.789 -25.875 1 76.62 230 SER B C 1
ATOM 4575 O O . SER B 1 230 ? 9.898 -10.164 -25.047 1 76.62 230 SER B O 1
ATOM 4577 N N . ALA B 1 231 ? 7.965 -10.836 -25.906 1 78.75 231 ALA B N 1
ATOM 4578 C CA . ALA B 1 231 ? 7.234 -10.008 -24.953 1 78.75 231 ALA B CA 1
ATOM 4579 C C . ALA B 1 231 ? 7.461 -10.492 -23.516 1 78.75 231 ALA B C 1
ATOM 4581 O O . ALA B 1 231 ? 7.688 -9.695 -22.609 1 78.75 231 ALA B O 1
ATOM 4582 N N . GLN B 1 232 ? 7.449 -11.727 -23.406 1 82.94 232 GLN B N 1
ATOM 4583 C CA . GLN B 1 232 ? 7.645 -12.32 -22.094 1 82.94 232 GLN B CA 1
ATOM 4584 C C . GLN B 1 232 ? 9.062 -12.062 -21.578 1 82.94 232 GLN B C 1
ATOM 4586 O O . GLN B 1 232 ? 9.242 -11.641 -20.438 1 82.94 232 GLN B O 1
ATOM 4591 N N . GLY B 1 233 ? 10.016 -12.297 -22.422 1 85.62 233 GLY B N 1
ATOM 4592 C CA . GLY B 1 233 ? 11.398 -12.094 -22.047 1 85.62 233 GLY B CA 1
ATOM 4593 C C . GLY B 1 233 ? 11.695 -10.664 -21.625 1 85.62 233 GLY B C 1
ATOM 4594 O O . GLY B 1 233 ? 12.328 -10.438 -20.594 1 85.62 233 GLY B O 1
ATOM 4595 N N . ALA B 1 234 ? 11.203 -9.773 -22.391 1 86.5 234 ALA B N 1
ATOM 4596 C CA . ALA B 1 234 ? 11.414 -8.359 -22.094 1 86.5 234 ALA B CA 1
ATOM 4597 C C . ALA B 1 234 ? 10.773 -7.973 -20.766 1 86.5 234 ALA B C 1
ATOM 4599 O O . ALA B 1 234 ? 11.367 -7.234 -19.969 1 86.5 234 ALA B O 1
ATOM 4600 N N . ASN B 1 235 ? 9.609 -8.484 -20.5 1 86.94 235 ASN B N 1
ATOM 4601 C CA . ASN B 1 235 ? 8.906 -8.172 -19.266 1 86.94 235 ASN B CA 1
ATOM 4602 C C . ASN B 1 235 ? 9.641 -8.727 -18.047 1 86.94 235 ASN B C 1
ATOM 4604 O O . ASN B 1 235 ? 9.742 -8.055 -17.016 1 86.94 235 ASN B O 1
ATOM 4608 N N . TYR B 1 236 ? 10.172 -9.836 -18.172 1 89.44 236 TYR B N 1
ATOM 4609 C CA . TYR B 1 236 ? 10.891 -10.453 -17.062 1 89.44 236 TYR B CA 1
ATOM 4610 C C . TYR B 1 236 ? 12.211 -9.734 -16.797 1 89.44 236 TYR B C 1
ATOM 4612 O O . TYR B 1 236 ? 12.609 -9.562 -15.648 1 89.44 236 TYR B O 1
ATOM 4620 N N . ARG B 1 237 ? 12.906 -9.375 -17.828 1 89.06 237 ARG B N 1
ATOM 4621 C CA . ARG B 1 237 ? 14.141 -8.625 -17.656 1 89.06 237 ARG B CA 1
ATOM 4622 C C . ARG B 1 237 ? 13.883 -7.273 -17 1 89.06 237 ARG B C 1
ATOM 4624 O O . ARG B 1 237 ? 14.625 -6.855 -16.109 1 89.06 237 ARG B O 1
ATOM 4631 N N . LYS B 1 238 ? 12.844 -6.703 -17.453 1 87.69 238 LYS B N 1
ATOM 4632 C CA . LYS B 1 238 ? 12.453 -5.441 -16.812 1 87.69 238 LYS B CA 1
ATOM 4633 C C . LYS B 1 238 ? 12.188 -5.629 -15.328 1 87.69 238 LYS B C 1
ATOM 4635 O O . LYS B 1 238 ? 12.5 -4.75 -14.523 1 87.69 238 LYS B O 1
ATOM 4640 N N . ARG B 1 239 ? 11.727 -6.723 -14.945 1 89.5 239 ARG B N 1
ATOM 4641 C CA . ARG B 1 239 ? 11.344 -7.031 -13.57 1 89.5 239 ARG B CA 1
ATOM 4642 C C . ARG B 1 239 ? 12.57 -7.309 -12.711 1 89.5 239 ARG B C 1
ATOM 4644 O O . ARG B 1 239 ? 12.648 -6.848 -11.57 1 89.5 239 ARG B O 1
ATOM 4651 N N . TYR B 1 240 ? 13.602 -7.953 -13.289 1 91.38 240 TYR B N 1
ATOM 4652 C CA . TYR B 1 240 ? 14.602 -8.523 -12.383 1 91.38 240 TYR B CA 1
ATOM 4653 C C . TYR B 1 240 ? 16 -8.031 -12.742 1 91.38 240 TYR B C 1
ATOM 4655 O O . TYR B 1 240 ? 16.922 -8.125 -11.93 1 91.38 240 TYR B O 1
ATOM 4663 N N . PHE B 1 241 ? 16.203 -7.602 -13.945 1 90 241 PHE B N 1
ATOM 4664 C CA . PHE B 1 241 ? 17.562 -7.266 -14.383 1 90 241 PHE B CA 1
ATOM 4665 C C . PHE B 1 241 ? 17.969 -5.887 -13.883 1 90 241 PHE B C 1
ATOM 4667 O O . PHE B 1 241 ? 17.984 -4.922 -14.648 1 90 241 PHE B O 1
ATOM 4674 N N . ARG B 1 242 ? 18.375 -5.91 -12.711 1 89.69 242 ARG B N 1
ATOM 4675 C CA . ARG B 1 242 ? 18.875 -4.707 -12.055 1 89.69 242 ARG B CA 1
ATOM 4676 C C . ARG B 1 242 ? 20.219 -4.961 -11.398 1 89.69 242 ARG B C 1
ATOM 4678 O O . ARG B 1 242 ? 20.5 -6.078 -10.961 1 89.69 242 ARG B O 1
ATOM 4685 N N . GLU B 1 243 ? 21 -3.877 -11.297 1 88.5 243 GLU B N 1
ATOM 4686 C CA . GLU B 1 243 ? 22.312 -4.023 -10.68 1 88.5 243 GLU B CA 1
ATOM 4687 C C . GLU B 1 243 ? 22.203 -4.496 -9.227 1 88.5 243 GLU B C 1
ATOM 4689 O O . GLU B 1 243 ? 22.938 -5.375 -8.797 1 88.5 243 GLU B O 1
ATOM 4694 N N . SER B 1 244 ? 21.25 -3.924 -8.555 1 90.88 244 SER B N 1
ATOM 4695 C CA . SER B 1 244 ? 21.062 -4.277 -7.156 1 90.88 244 SER B CA 1
ATOM 4696 C C . SER B 1 244 ? 20.625 -5.734 -7.008 1 90.88 244 SER B C 1
ATOM 4698 O O . SER B 1 244 ? 21.031 -6.41 -6.055 1 90.88 244 SER B O 1
ATOM 4700 N N . THR B 1 245 ? 19.875 -6.23 -7.984 1 92.88 245 THR B N 1
ATOM 4701 C CA . THR B 1 245 ? 19.438 -7.621 -7.965 1 92.88 245 THR B CA 1
ATOM 4702 C C . THR B 1 245 ? 20.641 -8.57 -8.078 1 92.88 245 THR B C 1
ATOM 4704 O O . THR B 1 245 ? 20.75 -9.523 -7.312 1 92.88 245 THR B O 1
ATOM 4707 N N . PHE B 1 246 ? 21.547 -8.297 -8.953 1 93.19 246 PHE B N 1
ATOM 4708 C CA . PHE B 1 246 ? 22.703 -9.164 -9.172 1 93.19 246 PHE B CA 1
ATOM 4709 C C . PHE B 1 246 ? 23.672 -9.07 -8.008 1 93.19 246 PHE B C 1
ATOM 4711 O O . PHE B 1 246 ? 24.281 -10.07 -7.617 1 93.19 246 PHE B O 1
ATOM 4718 N N . LYS B 1 247 ? 23.781 -7.859 -7.469 1 93 247 LYS B N 1
ATOM 4719 C CA . LYS B 1 247 ? 24.578 -7.723 -6.254 1 93 247 LYS B CA 1
ATOM 4720 C C . LYS B 1 247 ? 24 -8.555 -5.117 1 93 247 LYS B C 1
ATOM 4722 O O . LYS B 1 247 ? 24.734 -9.211 -4.383 1 93 247 LYS B O 1
ATOM 4727 N N . ALA B 1 248 ? 22.703 -8.516 -4.984 1 94.38 248 ALA B N 1
ATOM 4728 C CA . ALA B 1 248 ? 22.016 -9.305 -3.969 1 94.38 248 ALA B CA 1
ATOM 4729 C C . ALA B 1 248 ? 22.25 -10.797 -4.176 1 94.38 248 ALA B C 1
ATOM 4731 O O . ALA B 1 248 ? 22.578 -11.516 -3.227 1 94.38 248 ALA B O 1
ATOM 4732 N N . ILE B 1 249 ? 22.156 -11.234 -5.383 1 94.25 249 ILE B N 1
ATOM 4733 C CA . ILE B 1 249 ? 22.328 -12.648 -5.715 1 94.25 249 ILE B CA 1
ATOM 4734 C C . ILE B 1 249 ? 23.766 -13.078 -5.414 1 94.25 249 ILE B C 1
ATOM 4736 O O . ILE B 1 249 ? 23.984 -14.156 -4.859 1 94.25 249 ILE B O 1
ATOM 4740 N N . GLN B 1 250 ? 24.688 -12.234 -5.777 1 93.56 250 GLN B N 1
ATOM 4741 C CA . GLN B 1 250 ? 26.094 -12.539 -5.531 1 93.56 250 GLN B CA 1
ATOM 4742 C C . GLN B 1 250 ? 26.375 -12.68 -4.039 1 93.56 250 GLN B C 1
ATOM 4744 O O . GLN B 1 250 ? 27.109 -13.586 -3.627 1 93.56 250 GLN B O 1
ATOM 4749 N N . LEU B 1 251 ? 25.797 -11.844 -3.303 1 94.94 251 LEU B N 1
ATOM 4750 C CA . LEU B 1 251 ? 25.938 -11.922 -1.854 1 94.94 251 LEU B CA 1
ATOM 4751 C C . LEU B 1 251 ? 25.438 -13.266 -1.331 1 94.94 251 LEU B C 1
ATOM 4753 O O . LEU B 1 251 ? 26.125 -13.922 -0.544 1 94.94 251 LEU B O 1
ATOM 4757 N N . VAL B 1 252 ? 24.312 -13.68 -1.759 1 96.12 252 VAL B N 1
ATOM 4758 C CA . VAL B 1 252 ? 23.703 -14.922 -1.3 1 96.12 252 VAL B CA 1
ATOM 4759 C C . VAL B 1 252 ? 24.547 -16.109 -1.754 1 96.12 252 VAL B C 1
ATOM 4761 O O . VAL B 1 252 ? 24.781 -17.047 -0.981 1 96.12 252 VAL B O 1
ATOM 4764 N N . GLU B 1 253 ? 25.016 -16.062 -2.977 1 94.81 253 GLU B N 1
ATOM 4765 C CA . GLU B 1 253 ? 25.797 -17.156 -3.543 1 94.81 253 GLU B CA 1
ATOM 4766 C C . GLU B 1 253 ? 27.031 -17.453 -2.693 1 94.81 253 GLU B C 1
ATOM 4768 O O . GLU B 1 253 ? 27.375 -18.609 -2.455 1 94.81 253 GLU B O 1
ATOM 4773 N N . GLY B 1 254 ? 27.656 -16.438 -2.246 1 93.75 254 GLY B N 1
ATOM 4774 C CA . GLY B 1 254 ? 28.859 -16.594 -1.433 1 93.75 254 GLY B CA 1
ATOM 4775 C C . GLY B 1 254 ? 28.594 -17.344 -0.136 1 93.75 254 GLY B C 1
ATOM 4776 O O . GLY B 1 254 ? 29.422 -18.141 0.296 1 93.75 254 GLY B O 1
ATOM 4777 N N . VAL B 1 255 ? 27.5 -17.156 0.448 1 96.44 255 VAL B N 1
ATOM 4778 C CA . VAL B 1 255 ? 27.172 -17.766 1.73 1 96.44 255 VAL B CA 1
ATOM 4779 C C . VAL B 1 255 ? 26.625 -19.188 1.507 1 96.44 255 VAL B C 1
ATOM 4781 O O . VAL B 1 255 ? 26.984 -20.109 2.232 1 96.44 255 VAL B O 1
ATOM 4784 N N . VAL B 1 256 ? 25.812 -19.344 0.522 1 96.06 256 VAL B N 1
ATOM 4785 C CA . VAL B 1 256 ? 25.125 -20.594 0.221 1 96.06 256 VAL B CA 1
ATOM 4786 C C . VAL B 1 256 ? 26.156 -21.672 -0.103 1 96.06 256 VAL B C 1
ATOM 4788 O O . VAL B 1 256 ? 26.016 -22.828 0.32 1 96.06 256 VAL B O 1
ATOM 4791 N N . GLU B 1 257 ? 27.188 -21.328 -0.757 1 94.31 257 GLU B N 1
ATOM 4792 C CA . GLU B 1 257 ? 28.25 -22.25 -1.142 1 94.31 257 GLU B CA 1
ATOM 4793 C C . GLU B 1 257 ? 28.922 -22.859 0.085 1 94.31 257 GLU B C 1
ATOM 4795 O O . GLU B 1 257 ? 29.266 -24.047 0.089 1 94.31 257 GLU B O 1
ATOM 4800 N N . LYS B 1 258 ? 29.016 -22.109 1.063 1 96 258 LYS B N 1
ATOM 4801 C CA . LYS B 1 258 ? 29.672 -22.562 2.293 1 96 258 LYS B CA 1
ATOM 4802 C C . LYS B 1 258 ? 28.844 -23.625 2.998 1 96 258 LYS B C 1
ATOM 4804 O O . LYS B 1 258 ? 29.375 -24.406 3.789 1 96 258 LYS B O 1
ATOM 4809 N N . HIS B 1 259 ? 27.625 -23.688 2.76 1 97.06 259 HIS B N 1
ATOM 4810 C CA . HIS B 1 259 ? 26.719 -24.609 3.439 1 97.06 259 HIS B CA 1
ATOM 4811 C C . HIS B 1 259 ? 26.359 -25.781 2.543 1 97.06 259 HIS B C 1
ATOM 4813 O O . HIS B 1 259 ? 25.469 -26.562 2.871 1 97.06 259 HIS B O 1
ATOM 4819 N N . ASN B 1 260 ? 26.984 -25.891 1.357 1 95.88 260 ASN B N 1
ATOM 4820 C CA . ASN B 1 260 ? 26.75 -26.953 0.388 1 95.88 260 ASN B CA 1
ATOM 4821 C C . ASN B 1 260 ? 25.281 -26.984 -0.056 1 95.88 260 ASN B C 1
ATOM 4823 O O . ASN B 1 260 ? 24.672 -28.062 -0.114 1 95.88 260 ASN B O 1
ATOM 4827 N N . LEU B 1 261 ? 24.719 -25.844 -0.182 1 97.31 261 LEU B N 1
ATOM 4828 C CA . LEU B 1 261 ? 23.375 -25.672 -0.707 1 97.31 261 LEU B CA 1
ATOM 4829 C C . LEU B 1 261 ? 23.406 -25.141 -2.135 1 97.31 261 LEU B C 1
ATOM 4831 O O . LEU B 1 261 ? 24.391 -24.531 -2.549 1 97.31 261 LEU B O 1
ATOM 4835 N N . THR B 1 262 ? 22.391 -25.453 -2.885 1 96.94 262 THR B N 1
ATOM 4836 C CA . THR B 1 262 ? 22.219 -24.812 -4.18 1 96.94 262 THR B CA 1
ATOM 4837 C C . THR B 1 262 ? 21.344 -23.562 -4.055 1 96.94 262 THR B C 1
ATOM 4839 O O . THR B 1 262 ? 20.562 -23.438 -3.107 1 96.94 262 THR B O 1
ATOM 4842 N N . MET B 1 263 ? 21.531 -22.688 -5.051 1 97.06 263 MET B N 1
ATOM 4843 C CA . MET B 1 263 ? 20.734 -21.469 -5.055 1 97.06 263 MET B CA 1
ATOM 4844 C C . MET B 1 263 ? 19.25 -21.781 -5.191 1 97.06 263 MET B C 1
ATOM 4846 O O . MET B 1 263 ? 18.406 -21.141 -4.543 1 97.06 263 MET B O 1
ATOM 4850 N N . ILE B 1 264 ? 18.891 -22.75 -5.992 1 97.62 264 ILE B N 1
ATOM 4851 C CA . ILE B 1 264 ? 17.5 -23.156 -6.199 1 97.62 264 ILE B CA 1
ATOM 4852 C C . ILE B 1 264 ? 16.922 -23.688 -4.895 1 97.62 264 ILE B C 1
ATOM 4854 O O . ILE B 1 264 ? 15.844 -23.266 -4.465 1 97.62 264 ILE B O 1
ATOM 4858 N N . GLU B 1 265 ? 17.625 -24.594 -4.336 1 97.88 265 GLU B N 1
ATOM 4859 C CA . GLU B 1 265 ? 17.188 -25.156 -3.062 1 97.88 265 GLU B CA 1
ATOM 4860 C C . GLU B 1 265 ? 17 -24.062 -2.012 1 97.88 265 GLU B C 1
ATOM 4862 O O . GLU B 1 265 ? 16.016 -24.062 -1.263 1 97.88 265 GLU B O 1
ATOM 4867 N N . THR B 1 266 ? 17.922 -23.125 -1.963 1 98.44 266 THR B N 1
ATOM 4868 C CA . THR B 1 266 ? 17.906 -22.031 -1.004 1 98.44 266 THR B CA 1
ATOM 4869 C C . THR B 1 266 ? 16.641 -21.172 -1.191 1 98.44 266 THR B C 1
ATOM 4871 O O . THR B 1 266 ? 15.938 -20.891 -0.228 1 98.44 266 THR B O 1
ATOM 4874 N N . ALA B 1 267 ? 16.359 -20.812 -2.396 1 98.5 267 ALA B N 1
ATOM 4875 C CA . ALA B 1 267 ? 15.195 -19.984 -2.691 1 98.5 267 ALA B CA 1
ATOM 4876 C C . ALA B 1 267 ? 13.898 -20.688 -2.307 1 98.5 267 ALA B C 1
ATOM 4878 O O . ALA B 1 267 ? 13.016 -20.094 -1.686 1 98.5 267 ALA B O 1
ATOM 4879 N N . LEU B 1 268 ? 13.758 -21.922 -2.633 1 98.56 268 LEU B N 1
ATOM 4880 C CA . LEU B 1 268 ? 12.523 -22.656 -2.41 1 98.56 268 LEU B CA 1
ATOM 4881 C C . LEU B 1 268 ? 12.32 -22.953 -0.928 1 98.56 268 LEU B C 1
ATOM 4883 O O . LEU B 1 268 ? 11.211 -22.828 -0.412 1 98.56 268 LEU B O 1
ATOM 4887 N N . ARG B 1 269 ? 13.367 -23.328 -0.229 1 98.19 269 ARG B N 1
ATOM 4888 C CA . ARG B 1 269 ? 13.258 -23.547 1.209 1 98.19 269 ARG B CA 1
ATOM 4889 C C . ARG B 1 269 ? 12.93 -22.25 1.939 1 98.19 269 ARG B C 1
ATOM 4891 O O . ARG B 1 269 ? 12.203 -22.25 2.936 1 98.19 269 ARG B O 1
ATOM 4898 N N . TRP B 1 270 ? 13.492 -21.156 1.479 1 98.75 270 TRP B N 1
ATOM 4899 C CA . TRP B 1 270 ? 13.18 -19.859 2.088 1 98.75 270 TRP B CA 1
ATOM 4900 C C . TRP B 1 270 ? 11.688 -19.562 2.018 1 98.75 270 TRP B C 1
ATOM 4902 O O . TRP B 1 270 ? 11.086 -19.156 3.008 1 98.75 270 TRP B O 1
ATOM 4912 N N . VAL B 1 271 ? 11.102 -19.766 0.857 1 98.44 271 VAL B N 1
ATOM 4913 C CA . VAL B 1 271 ? 9.695 -19.422 0.662 1 98.44 271 VAL B CA 1
ATOM 4914 C C . VAL B 1 271 ? 8.82 -20.266 1.594 1 98.44 271 VAL B C 1
ATOM 4916 O O . VAL B 1 271 ? 7.855 -19.766 2.164 1 98.44 271 VAL B O 1
ATOM 4919 N N . VAL B 1 272 ? 9.164 -21.5 1.837 1 97.94 272 VAL B N 1
ATOM 4920 C CA . VAL B 1 272 ? 8.359 -22.422 2.65 1 97.94 272 VAL B CA 1
ATOM 4921 C C . VAL B 1 272 ? 8.531 -22.078 4.129 1 97.94 272 VAL B C 1
ATOM 4923 O O . VAL B 1 272 ? 7.547 -22.031 4.875 1 97.94 272 VAL B O 1
ATOM 4926 N N . HIS B 1 273 ? 9.805 -21.766 4.527 1 97.88 273 HIS B N 1
ATOM 4927 C CA . HIS B 1 273 ? 10.086 -21.828 5.957 1 97.88 273 HIS B CA 1
ATOM 4928 C C . HIS B 1 273 ? 10.336 -20.438 6.527 1 97.88 273 HIS B C 1
ATOM 4930 O O . HIS B 1 273 ? 10.227 -20.219 7.734 1 97.88 273 HIS B O 1
ATOM 4936 N N . HIS B 1 274 ? 10.742 -19.5 5.703 1 98.19 274 HIS B N 1
ATOM 4937 C CA . HIS B 1 274 ? 11.273 -18.266 6.246 1 98.19 274 HIS B CA 1
ATOM 4938 C C . HIS B 1 274 ? 10.516 -17.047 5.703 1 98.19 274 HIS B C 1
ATOM 4940 O O . HIS B 1 274 ? 10.719 -15.93 6.16 1 98.19 274 HIS B O 1
ATOM 4946 N N . SER B 1 275 ? 9.656 -17.266 4.711 1 98.19 275 SER B N 1
ATOM 4947 C CA . SER B 1 275 ? 8.82 -16.188 4.195 1 98.19 275 SER B CA 1
ATOM 4948 C C . SER B 1 275 ? 7.703 -15.844 5.176 1 98.19 275 SER B C 1
ATOM 4950 O O . SER B 1 275 ? 7.605 -16.438 6.25 1 98.19 275 SER B O 1
ATOM 4952 N N . LYS B 1 276 ? 6.828 -14.859 4.793 1 97.69 276 LYS B N 1
ATOM 4953 C CA . LYS B 1 276 ? 5.691 -14.453 5.621 1 97.69 276 LYS B CA 1
ATOM 4954 C C . LYS B 1 276 ? 4.438 -15.234 5.242 1 97.69 276 LYS B C 1
ATOM 4956 O O . LYS B 1 276 ? 3.348 -14.953 5.75 1 97.69 276 LYS B O 1
ATOM 4961 N N . LEU B 1 277 ? 4.566 -16.234 4.352 1 98.31 277 LEU B N 1
ATOM 4962 C CA . LEU B 1 277 ? 3.438 -17.078 3.957 1 98.31 277 LEU B CA 1
ATOM 4963 C C . LEU B 1 277 ? 3.039 -18.016 5.082 1 98.31 277 LEU B C 1
ATOM 4965 O O . LEU B 1 277 ? 3.9 -18.531 5.809 1 98.31 277 LEU B O 1
ATOM 4969 N N . LYS B 1 278 ? 1.775 -18.25 5.188 1 97.12 278 LYS B N 1
ATOM 4970 C CA . LYS B 1 278 ? 1.264 -19.266 6.109 1 97.12 278 LYS B CA 1
ATOM 4971 C C . LYS B 1 278 ? 1.17 -20.625 5.426 1 97.12 278 LYS B C 1
ATOM 4973 O O . LYS B 1 278 ? 0.073 -21.094 5.125 1 97.12 278 LYS B O 1
ATOM 4978 N N . ILE B 1 279 ? 2.275 -21.281 5.27 1 95.44 279 ILE B N 1
ATOM 4979 C CA . ILE B 1 279 ? 2.369 -22.547 4.566 1 95.44 279 ILE B CA 1
ATOM 4980 C C . ILE B 1 279 ? 2.07 -23.703 5.527 1 95.44 279 ILE B C 1
ATOM 4982 O O . ILE B 1 279 ? 1.347 -24.641 5.184 1 95.44 279 ILE B O 1
ATOM 4986 N N . LYS B 1 280 ? 2.496 -23.625 6.746 1 88.38 280 LYS B N 1
ATOM 4987 C CA . LYS B 1 280 ? 2.381 -24.703 7.719 1 88.38 280 LYS B CA 1
ATOM 4988 C C . LYS B 1 280 ? 1.162 -24.516 8.617 1 88.38 280 LYS B C 1
ATOM 4990 O O . LYS B 1 280 ? 0.61 -25.469 9.141 1 88.38 280 LYS B O 1
ATOM 4995 N N . ASP B 1 281 ? 0.708 -23.297 8.781 1 91.44 281 ASP B N 1
ATOM 4996 C CA . ASP B 1 281 ? -0.379 -23 9.711 1 91.44 281 ASP B CA 1
ATOM 4997 C C . ASP B 1 281 ? -1.489 -22.203 9.016 1 91.44 281 ASP B C 1
ATOM 4999 O O . ASP B 1 281 ? -2.166 -21.391 9.648 1 91.44 281 ASP B O 1
ATOM 5003 N N . GLY B 1 282 ? -1.55 -22.344 7.754 1 94.38 282 GLY B N 1
ATOM 5004 C CA . GLY B 1 282 ? -2.568 -21.656 6.973 1 94.38 282 GLY B CA 1
ATOM 5005 C C . GLY B 1 282 ? -2.771 -22.266 5.598 1 94.38 282 GLY B C 1
ATOM 5006 O O . GLY B 1 282 ? -2.486 -23.438 5.383 1 94.38 282 GLY B O 1
ATOM 5007 N N . ASN B 1 283 ? -3.355 -21.484 4.637 1 96.62 283 ASN B N 1
ATOM 5008 C CA . ASN B 1 283 ? -3.762 -22 3.336 1 96.62 283 ASN B CA 1
ATOM 5009 C C . ASN B 1 283 ? -3.01 -21.312 2.199 1 96.62 283 ASN B C 1
ATOM 5011 O O . ASN B 1 283 ? -3.443 -21.359 1.046 1 96.62 283 ASN B O 1
ATOM 5015 N N . ASP B 1 284 ? -1.933 -20.609 2.535 1 98.62 284 ASP B N 1
ATOM 5016 C CA . ASP B 1 284 ? -1.154 -19.953 1.487 1 98.62 284 ASP B CA 1
ATOM 5017 C C . ASP B 1 284 ? -0.45 -20.984 0.605 1 98.62 284 ASP B C 1
ATOM 5019 O O . ASP B 1 284 ? -0.27 -22.125 1.007 1 98.62 284 ASP B O 1
ATOM 5023 N N . GLY B 1 285 ? -0.105 -20.609 -0.63 1 98.62 285 GLY B N 1
ATOM 5024 C CA . GLY B 1 285 ? 0.455 -21.562 -1.57 1 98.62 285 GLY B CA 1
ATOM 5025 C C . GLY B 1 285 ? 1.585 -20.984 -2.404 1 98.62 285 GLY B C 1
ATOM 5026 O O . GLY B 1 285 ? 1.76 -19.766 -2.469 1 98.62 285 GLY B O 1
ATOM 5027 N N . ILE B 1 286 ? 2.354 -21.859 -2.955 1 98.75 286 ILE B N 1
ATOM 5028 C CA . ILE B 1 286 ? 3.502 -21.531 -3.791 1 98.75 286 ILE B CA 1
ATOM 5029 C C . ILE B 1 286 ? 3.289 -22.078 -5.199 1 98.75 286 ILE B C 1
ATOM 5031 O O . ILE B 1 286 ? 3.102 -23.281 -5.383 1 98.75 286 ILE B O 1
ATOM 5035 N N . LEU B 1 287 ? 3.27 -21.188 -6.156 1 98.75 287 LEU B N 1
ATOM 5036 C CA . LEU B 1 287 ? 3.156 -21.562 -7.562 1 98.75 287 LEU B CA 1
ATOM 5037 C C . LEU B 1 287 ? 4.531 -21.781 -8.18 1 98.75 287 LEU B C 1
ATOM 5039 O O . LEU B 1 287 ? 5.391 -20.906 -8.125 1 98.75 287 LEU B O 1
ATOM 5043 N N . ILE B 1 288 ? 4.746 -22.969 -8.719 1 98.19 288 ILE B N 1
ATOM 5044 C CA . ILE B 1 288 ? 6.039 -23.25 -9.328 1 98.19 288 ILE B CA 1
ATOM 5045 C C . ILE B 1 288 ? 5.859 -23.547 -10.812 1 98.19 288 ILE B C 1
ATOM 5047 O O . ILE B 1 288 ? 4.859 -24.156 -11.219 1 98.19 288 ILE B O 1
ATOM 5051 N N . GLY B 1 289 ? 6.75 -23.047 -11.594 1 96.12 289 GLY B N 1
ATOM 5052 C CA . GLY B 1 289 ? 6.871 -23.375 -13 1 96.12 289 GLY B CA 1
ATOM 5053 C C . GLY B 1 289 ? 8.094 -24.219 -13.312 1 96.12 289 GLY B C 1
ATOM 5054 O O . GLY B 1 289 ? 9.133 -24.078 -12.664 1 96.12 289 GLY B O 1
ATOM 5055 N N . VAL B 1 290 ? 7.941 -25.094 -14.344 1 96.44 290 VAL B N 1
ATOM 5056 C CA . VAL B 1 290 ? 9.047 -25.984 -14.688 1 96.44 290 VAL B CA 1
ATOM 5057 C C . VAL B 1 290 ? 9.18 -26.094 -16.203 1 96.44 290 VAL B C 1
ATOM 5059 O O . VAL B 1 290 ? 8.211 -25.859 -16.938 1 96.44 290 VAL B O 1
ATOM 5062 N N . SER B 1 291 ? 10.352 -26.469 -16.531 1 94.44 291 SER B N 1
ATOM 5063 C CA . SER B 1 291 ? 10.602 -26.656 -17.953 1 94.44 291 SER B CA 1
ATOM 5064 C C . SER B 1 291 ? 10.828 -28.125 -18.281 1 94.44 291 SER B C 1
ATOM 5066 O O . SER B 1 291 ? 10.992 -28.5 -19.438 1 94.44 291 SER B O 1
ATOM 5068 N N . SER B 1 292 ? 10.906 -29 -17.297 1 96.5 292 SER B N 1
ATOM 5069 C CA . SER B 1 292 ? 11.094 -30.438 -17.469 1 96.5 292 SER B CA 1
ATOM 5070 C C . SER B 1 292 ? 10.555 -31.203 -16.266 1 96.5 292 SER B C 1
ATOM 5072 O O . SER B 1 292 ? 10.312 -30.625 -15.203 1 96.5 292 SER B O 1
ATOM 5074 N N . VAL B 1 293 ? 10.312 -32.5 -16.5 1 98.25 293 VAL B N 1
ATOM 5075 C CA . VAL B 1 293 ? 9.844 -33.344 -15.414 1 98.25 293 VAL B CA 1
ATOM 5076 C C . VAL B 1 293 ? 10.922 -33.469 -14.336 1 98.25 293 VAL B C 1
ATOM 5078 O O . VAL B 1 293 ? 10.609 -33.5 -13.141 1 98.25 293 VAL B O 1
ATOM 5081 N N . GLU B 1 294 ? 12.156 -33.5 -14.742 1 97.94 294 GLU B N 1
ATOM 5082 C CA . GLU B 1 294 ? 13.273 -33.531 -13.805 1 97.94 294 GLU B CA 1
ATOM 5083 C C . GLU B 1 294 ? 13.297 -32.312 -12.906 1 97.94 294 GLU B C 1
ATOM 5085 O O . GLU B 1 294 ? 13.523 -32.406 -11.703 1 97.94 294 GLU B O 1
ATOM 5090 N N . GLN B 1 295 ? 13.094 -31.172 -13.492 1 96.62 295 GLN B N 1
ATOM 5091 C CA . GLN B 1 295 ? 13.047 -29.938 -12.719 1 96.62 295 GLN B CA 1
ATOM 5092 C C . GLN B 1 295 ? 11.898 -29.969 -11.711 1 96.62 295 GLN B C 1
ATOM 5094 O O . GLN B 1 295 ? 12.031 -29.469 -10.594 1 96.62 295 GLN B O 1
ATOM 5099 N N . LEU B 1 296 ? 10.75 -30.5 -12.156 1 98.5 296 LEU B N 1
ATOM 5100 C CA . LEU B 1 296 ? 9.625 -30.656 -11.242 1 98.5 296 LEU B CA 1
ATOM 5101 C C . LEU B 1 296 ? 10.016 -31.484 -10.031 1 98.5 296 LEU B C 1
ATOM 5103 O O . LEU B 1 296 ? 9.766 -31.078 -8.891 1 98.5 296 LEU B O 1
ATOM 5107 N N . GLU B 1 297 ? 10.594 -32.594 -10.32 1 98.38 297 GLU B N 1
ATOM 5108 C CA . GLU B 1 297 ? 11.008 -33.5 -9.234 1 98.38 297 GLU B CA 1
ATOM 5109 C C . GLU B 1 297 ? 11.992 -32.781 -8.297 1 98.38 297 GLU B C 1
ATOM 5111 O O . GLU B 1 297 ? 11.836 -32.844 -7.074 1 98.38 297 GLU B O 1
ATOM 5116 N N . ASP B 1 298 ? 12.961 -32.125 -8.867 1 97.88 298 ASP B N 1
ATOM 5117 C CA . ASP B 1 298 ? 13.977 -31.453 -8.086 1 97.88 298 ASP B CA 1
ATOM 5118 C C . ASP B 1 298 ? 13.352 -30.344 -7.234 1 97.88 298 ASP B C 1
ATOM 5120 O O . ASP B 1 298 ? 13.703 -30.188 -6.062 1 97.88 298 ASP B O 1
ATOM 5124 N N . ASN B 1 299 ? 12.492 -29.547 -7.844 1 98.12 299 ASN B N 1
ATOM 5125 C CA . ASN B 1 299 ? 11.828 -28.484 -7.113 1 98.12 299 ASN B CA 1
ATOM 5126 C C . ASN B 1 299 ? 11 -29.031 -5.953 1 98.12 299 ASN B C 1
ATOM 5128 O O . ASN B 1 299 ? 11.031 -28.484 -4.848 1 98.12 299 ASN B O 1
ATOM 5132 N N . LEU B 1 300 ? 10.242 -30.078 -6.207 1 98.38 300 LEU B N 1
ATOM 5133 C CA . LEU B 1 300 ? 9.438 -30.688 -5.152 1 98.38 300 LEU B CA 1
ATOM 5134 C C . LEU B 1 300 ? 10.32 -31.203 -4.023 1 98.38 300 LEU B C 1
ATOM 5136 O O . LEU B 1 300 ? 10 -31.031 -2.846 1 98.38 300 LEU B O 1
ATOM 5140 N N . ASN B 1 301 ? 11.438 -31.891 -4.406 1 98.12 301 ASN B N 1
ATOM 5141 C CA . ASN B 1 301 ? 12.398 -32.312 -3.393 1 98.12 301 ASN B CA 1
ATOM 5142 C C . ASN B 1 301 ? 12.82 -31.172 -2.49 1 98.12 301 ASN B C 1
ATOM 5144 O O . ASN B 1 301 ? 12.836 -31.312 -1.265 1 98.12 301 ASN B O 1
ATOM 5148 N N . ASN B 1 302 ? 13.125 -30.078 -3.055 1 97.88 302 ASN B N 1
ATOM 5149 C CA . ASN B 1 302 ? 13.617 -28.938 -2.305 1 97.88 302 ASN B CA 1
ATOM 5150 C C . ASN B 1 302 ? 12.523 -28.312 -1.455 1 97.88 302 ASN B C 1
ATOM 5152 O O . ASN B 1 302 ? 12.766 -27.906 -0.317 1 97.88 302 ASN B O 1
ATOM 5156 N N . LEU B 1 303 ? 11.312 -28.203 -2.016 1 98 303 LEU B N 1
ATOM 5157 C CA . LEU B 1 303 ? 10.18 -27.609 -1.305 1 98 303 LEU B CA 1
ATOM 5158 C C . LEU B 1 303 ? 9.828 -28.438 -0.075 1 98 303 LEU B C 1
ATOM 5160 O O . LEU B 1 303 ? 9.273 -27.922 0.894 1 98 303 LEU B O 1
ATOM 5164 N N . GLU B 1 304 ? 10.156 -29.688 -0.067 1 97.06 304 GLU B N 1
ATOM 5165 C CA . GLU B 1 304 ? 9.797 -30.609 1 1 97.06 304 GLU B CA 1
ATOM 5166 C C . GLU B 1 304 ? 10.898 -30.719 2.045 1 97.06 304 GLU B C 1
ATOM 5168 O O . GLU B 1 304 ? 10.734 -31.391 3.068 1 97.06 304 GLU B O 1
ATOM 5173 N N . LYS B 1 305 ? 12.023 -30.031 1.856 1 96.75 305 LYS B N 1
ATOM 5174 C CA . LYS B 1 305 ? 13.125 -30.047 2.818 1 96.75 305 LYS B CA 1
ATOM 5175 C C . LYS B 1 305 ? 12.828 -29.125 4.004 1 96.75 305 LYS B C 1
ATOM 5177 O O . LYS B 1 305 ? 11.805 -28.438 4.016 1 96.75 305 LYS B O 1
ATOM 5182 N N . GLY B 1 306 ? 13.734 -29.156 5 1 96.62 306 GLY B N 1
ATOM 5183 C CA . GLY B 1 306 ? 13.57 -28.375 6.223 1 96.62 306 GLY B CA 1
ATOM 5184 C C . GLY B 1 306 ? 14.094 -26.953 6.102 1 96.62 306 GLY B C 1
ATOM 5185 O O . GLY B 1 306 ? 14.445 -26.516 5.012 1 96.62 306 GLY B O 1
ATOM 5186 N N . PRO B 1 307 ? 14.133 -26.219 7.191 1 98 307 PRO B N 1
ATOM 5187 C CA . PRO B 1 307 ? 14.539 -24.812 7.18 1 98 307 PRO B CA 1
ATOM 5188 C C . PRO B 1 307 ? 16.016 -24.625 6.832 1 98 307 PRO B C 1
ATOM 5190 O O . PRO B 1 307 ? 16.781 -25.594 6.852 1 98 307 PRO B O 1
ATOM 5193 N N . LEU B 1 308 ? 16.359 -23.453 6.48 1 98.62 308 LEU B N 1
ATOM 5194 C CA . LEU B 1 308 ? 17.734 -23.062 6.137 1 98.62 308 LEU B CA 1
ATOM 5195 C C . LEU B 1 308 ? 18.531 -22.734 7.387 1 98.62 308 LEU B C 1
ATOM 5197 O O . LEU B 1 308 ? 17.969 -22.391 8.422 1 98.62 308 LEU B O 1
ATOM 5201 N N . PRO B 1 309 ? 19.875 -22.828 7.266 1 98.31 309 PRO B N 1
ATOM 5202 C CA . PRO B 1 309 ? 20.703 -22.328 8.352 1 98.31 309 PRO B CA 1
ATOM 5203 C C . PRO B 1 309 ? 20.531 -20.828 8.578 1 98.31 309 PRO B C 1
ATOM 5205 O O . PRO B 1 309 ? 20.344 -20.062 7.617 1 98.31 309 PRO B O 1
ATOM 5208 N N . ASP B 1 310 ? 20.797 -20.406 9.812 1 98.19 310 ASP B N 1
ATOM 5209 C CA . ASP B 1 310 ? 20.562 -19.016 10.211 1 98.19 310 ASP B CA 1
ATOM 5210 C C . ASP B 1 310 ? 21.438 -18.062 9.383 1 98.19 310 ASP B C 1
ATOM 5212 O O . ASP B 1 310 ? 20.984 -16.984 9.008 1 98.19 310 ASP B O 1
ATOM 5216 N N . GLU B 1 311 ? 22.625 -18.5 9.156 1 98.31 311 GLU B N 1
ATOM 5217 C CA . GLU B 1 311 ? 23.547 -17.656 8.398 1 98.31 311 GLU B CA 1
ATOM 5218 C C . GLU B 1 311 ? 23.016 -17.391 6.992 1 98.31 311 GLU B C 1
ATOM 5220 O O . GLU B 1 311 ? 23.156 -16.281 6.465 1 98.31 311 GLU B O 1
ATOM 5225 N N . VAL B 1 312 ? 22.406 -18.422 6.398 1 98.56 312 VAL B N 1
ATOM 5226 C CA . VAL B 1 312 ? 21.859 -18.312 5.051 1 98.56 312 VAL B CA 1
ATOM 5227 C C . VAL B 1 312 ? 20.641 -17.391 5.07 1 98.56 312 VAL B C 1
ATOM 5229 O O . VAL B 1 312 ? 20.484 -16.547 4.195 1 98.56 312 VAL B O 1
ATOM 5232 N N . VAL B 1 313 ? 19.797 -17.547 6.07 1 98.69 313 VAL B N 1
ATOM 5233 C CA . VAL B 1 313 ? 18.609 -16.703 6.211 1 98.69 313 VAL B CA 1
ATOM 5234 C C . VAL B 1 313 ? 19.031 -15.242 6.355 1 98.69 313 VAL B C 1
ATOM 5236 O O . VAL B 1 313 ? 18.453 -14.352 5.723 1 98.69 313 VAL B O 1
ATOM 5239 N N . LYS B 1 314 ? 20.062 -14.992 7.133 1 98.44 314 LYS B N 1
ATOM 5240 C CA . LYS B 1 314 ? 20.578 -13.633 7.316 1 98.44 314 LYS B CA 1
ATOM 5241 C C . LYS B 1 314 ? 21.078 -13.055 6 1 98.44 314 LYS B C 1
ATOM 5243 O O . LYS B 1 314 ? 20.859 -11.883 5.699 1 98.44 314 LYS B O 1
ATOM 5248 N N . ALA B 1 315 ? 21.828 -13.867 5.242 1 98.25 315 ALA B N 1
ATOM 5249 C CA . ALA B 1 315 ? 22.328 -13.43 3.941 1 98.25 315 ALA B CA 1
ATOM 5250 C C . ALA B 1 315 ? 21.172 -13.039 3.014 1 98.25 315 ALA B C 1
ATOM 5252 O O . ALA B 1 315 ? 21.281 -12.07 2.254 1 98.25 315 ALA B O 1
ATOM 5253 N N . LEU B 1 316 ? 20.109 -13.789 3.064 1 98.62 316 LEU B N 1
ATOM 5254 C CA . LEU B 1 316 ? 18.938 -13.492 2.242 1 98.62 316 LEU B CA 1
ATOM 5255 C C . LEU B 1 316 ? 18.266 -12.203 2.695 1 98.62 316 LEU B C 1
ATOM 5257 O O . LEU B 1 316 ? 17.781 -11.422 1.869 1 98.62 316 LEU B O 1
ATOM 5261 N N . ASP B 1 317 ? 18.219 -11.945 4.004 1 97.88 317 ASP B N 1
ATOM 5262 C CA . ASP B 1 317 ? 17.703 -10.68 4.516 1 97.88 317 ASP B CA 1
ATOM 5263 C C . ASP B 1 317 ? 18.531 -9.5 4.031 1 97.88 317 ASP B C 1
ATOM 5265 O O . ASP B 1 317 ? 18 -8.477 3.617 1 97.88 317 ASP B O 1
ATOM 5269 N N . ASP B 1 318 ? 19.844 -9.664 4.09 1 97 318 ASP B N 1
ATOM 5270 C CA . ASP B 1 318 ? 20.75 -8.633 3.602 1 97 318 ASP B CA 1
ATOM 5271 C C . ASP B 1 318 ? 20.578 -8.406 2.102 1 97 318 ASP B C 1
ATOM 5273 O O . ASP B 1 318 ? 20.609 -7.266 1.631 1 97 318 ASP B O 1
ATOM 5277 N N . ALA B 1 319 ? 20.406 -9.484 1.408 1 97.12 319 ALA B N 1
ATOM 5278 C CA . ALA B 1 319 ? 20.188 -9.406 -0.034 1 97.12 319 ALA B CA 1
ATOM 5279 C C . ALA B 1 319 ? 18.938 -8.594 -0.357 1 97.12 319 ALA B C 1
ATOM 5281 O O . ALA B 1 319 ? 18.938 -7.766 -1.27 1 97.12 319 ALA B O 1
ATOM 5282 N N . TRP B 1 320 ? 17.875 -8.828 0.374 1 96.88 320 TRP B N 1
ATOM 5283 C CA . TRP B 1 320 ? 16.641 -8.078 0.172 1 96.88 320 TRP B CA 1
ATOM 5284 C C . TRP B 1 320 ? 16.859 -6.59 0.438 1 96.88 320 TRP B C 1
ATOM 5286 O O . TRP B 1 320 ? 16.359 -5.738 -0.304 1 96.88 320 TRP B O 1
ATOM 5296 N N . GLN B 1 321 ? 17.641 -6.227 1.436 1 94.12 321 GLN B N 1
ATOM 5297 C CA . GLN B 1 321 ? 17.922 -4.828 1.738 1 94.12 321 GLN B CA 1
ATOM 5298 C C . GLN B 1 321 ? 18.656 -4.152 0.579 1 94.12 321 GLN B C 1
ATOM 5300 O O . GLN B 1 321 ? 18.438 -2.969 0.307 1 94.12 321 GLN B O 1
ATOM 5305 N N . ILE B 1 322 ? 19.406 -4.938 -0.118 1 93.38 322 ILE B N 1
ATOM 5306 C CA . ILE B 1 322 ? 20.188 -4.422 -1.236 1 93.38 322 ILE B CA 1
ATOM 5307 C C . ILE B 1 322 ? 19.281 -4.18 -2.436 1 93.38 322 ILE B C 1
ATOM 5309 O O . ILE B 1 322 ? 19.391 -3.152 -3.109 1 93.38 322 ILE B O 1
ATOM 5313 N N . SER B 1 323 ? 18.359 -5.105 -2.672 1 94.38 323 SER B N 1
ATOM 5314 C CA . SER B 1 323 ? 17.547 -5.039 -3.885 1 94.38 323 SER B CA 1
ATOM 5315 C C . SER B 1 323 ? 16.297 -4.207 -3.668 1 94.38 323 SER B C 1
ATOM 5317 O O . SER B 1 323 ? 15.625 -3.822 -4.629 1 94.38 323 SER B O 1
ATOM 5319 N N . LYS B 1 324 ? 15.992 -3.814 -2.5 1 93.31 324 LYS B N 1
ATOM 5320 C CA . LYS B 1 324 ? 14.688 -3.293 -2.09 1 93.31 324 LYS B CA 1
ATOM 5321 C C . LYS B 1 324 ? 14.383 -1.968 -2.783 1 93.31 324 LYS B C 1
ATOM 5323 O O . LYS B 1 324 ? 13.289 -1.777 -3.316 1 93.31 324 LYS B O 1
ATOM 5328 N N . ALA B 1 325 ? 15.367 -1.113 -2.873 1 89.38 325 ALA B N 1
ATOM 5329 C CA . ALA B 1 325 ? 15.141 0.251 -3.344 1 89.38 325 ALA B CA 1
ATOM 5330 C C . ALA B 1 325 ? 14.766 0.266 -4.824 1 89.38 325 ALA B C 1
ATOM 5332 O O . ALA B 1 325 ? 14.023 1.146 -5.273 1 89.38 325 ALA B O 1
ATOM 5333 N N . ASP B 1 326 ? 15.219 -0.751 -5.535 1 89.12 326 ASP B N 1
ATOM 5334 C CA . ASP B 1 326 ? 15.008 -0.777 -6.98 1 89.12 326 ASP B CA 1
ATOM 5335 C C . ASP B 1 326 ? 14.094 -1.936 -7.379 1 89.12 326 ASP B C 1
ATOM 5337 O O . ASP B 1 326 ? 13.977 -2.262 -8.562 1 89.12 326 ASP B O 1
ATOM 5341 N N . SER B 1 327 ? 13.531 -2.543 -6.465 1 91.88 327 SER B N 1
ATOM 5342 C CA . SER B 1 327 ? 12.695 -3.709 -6.73 1 91.88 327 SER B CA 1
ATOM 5343 C C . SER B 1 327 ? 11.422 -3.316 -7.477 1 91.88 327 SER B C 1
ATOM 5345 O O . SER B 1 327 ? 10.906 -2.211 -7.297 1 91.88 327 SER B O 1
ATOM 5347 N N . ALA B 1 328 ? 10.961 -4.219 -8.312 1 91.75 328 ALA B N 1
ATOM 5348 C CA . ALA B 1 328 ? 9.766 -3.984 -9.133 1 91.75 328 ALA B CA 1
ATOM 5349 C C . ALA B 1 328 ? 8.523 -3.846 -8.258 1 91.75 328 ALA B C 1
ATOM 5351 O O . ALA B 1 328 ? 8.422 -4.48 -7.203 1 91.75 328 ALA B O 1
ATOM 5352 N N . ASN B 1 329 ? 7.57 -3.012 -8.773 1 92.69 329 ASN B N 1
ATOM 5353 C CA . ASN B 1 329 ? 6.258 -2.979 -8.141 1 92.69 329 ASN B CA 1
ATOM 5354 C C . ASN B 1 329 ? 5.586 -4.348 -8.172 1 92.69 329 ASN B C 1
ATOM 5356 O O . ASN B 1 329 ? 5.734 -5.094 -9.141 1 92.69 329 ASN B O 1
ATOM 5360 N N . TYR B 1 330 ? 4.859 -4.617 -7.121 1 95.69 330 TYR B N 1
ATOM 5361 C CA . TYR B 1 330 ? 4.258 -5.945 -7.078 1 95.69 330 TYR B CA 1
ATOM 5362 C C . TYR B 1 330 ? 2.953 -5.977 -7.867 1 95.69 330 TYR B C 1
ATOM 5364 O O . TYR B 1 330 ? 2.424 -7.051 -8.164 1 95.69 330 TYR B O 1
ATOM 5372 N N . TRP B 1 331 ? 2.344 -4.816 -8.227 1 97.38 331 TRP B N 1
ATOM 5373 C CA . TRP B 1 331 ? 1.15 -4.785 -9.062 1 97.38 331 TRP B CA 1
ATOM 5374 C C . TRP B 1 331 ? 1.524 -4.652 -10.539 1 97.38 331 TRP B C 1
ATOM 5376 O O . TRP B 1 331 ? 2.65 -4.273 -10.867 1 97.38 331 TRP B O 1
ATOM 5386 N N . HIS B 1 332 ? 0.584 -5.035 -11.391 1 96.69 332 HIS B N 1
ATOM 5387 C CA . HIS B 1 332 ? 0.804 -4.926 -12.828 1 96.69 332 HIS B CA 1
ATOM 5388 C C . HIS B 1 332 ? 0.152 -3.666 -13.391 1 96.69 332 HIS B C 1
ATOM 5390 O O . HIS B 1 332 ? -0.939 -3.283 -12.969 1 96.69 332 HIS B O 1
ATOM 5396 N N . GLY B 1 333 ? 0.903 -3.035 -14.352 1 93.44 333 GLY B N 1
ATOM 5397 C CA . GLY B 1 333 ? 0.372 -1.882 -15.062 1 93.44 333 GLY B CA 1
ATOM 5398 C C . GLY B 1 333 ? 0.565 -0.578 -14.312 1 93.44 333 GLY B C 1
ATOM 5399 O O . GLY B 1 333 ? 0.988 -0.579 -13.156 1 93.44 333 GLY B O 1
ATOM 5400 N N . ASP B 1 334 ? 0.213 0.477 -14.969 1 93.56 334 ASP B N 1
ATOM 5401 C CA . ASP B 1 334 ? 0.287 1.799 -14.352 1 93.56 334 ASP B CA 1
ATOM 5402 C C . ASP B 1 334 ? -0.961 2.086 -13.523 1 93.56 334 ASP B C 1
ATOM 5404 O O . ASP B 1 334 ? -2.055 1.623 -13.852 1 93.56 334 ASP B O 1
ATOM 5408 N N . LEU B 1 335 ? -0.747 2.812 -12.469 1 95.81 335 LEU B N 1
ATOM 5409 C CA . LEU B 1 335 ? -1.874 3.223 -11.641 1 95.81 335 LEU B CA 1
ATOM 5410 C C . LEU B 1 335 ? -2.535 4.477 -12.195 1 95.81 335 LEU B C 1
ATOM 5412 O O . LEU B 1 335 ? -2.475 5.543 -11.578 1 95.81 335 LEU B O 1
ATOM 5416 N N . ASP B 1 336 ? -3.09 4.293 -13.289 1 93.56 336 ASP B N 1
ATOM 5417 C CA . ASP B 1 336 ? -3.809 5.328 -14.031 1 93.56 336 ASP B CA 1
ATOM 5418 C C . ASP B 1 336 ? -5.188 4.84 -14.461 1 93.56 336 ASP B C 1
ATOM 5420 O O . ASP B 1 336 ? -5.309 3.82 -15.141 1 93.56 336 ASP B O 1
ATOM 5424 N N . TYR B 1 337 ? -6.172 5.562 -14.031 1 95.06 337 TYR B N 1
ATOM 5425 C CA . TYR B 1 337 ? -7.543 5.141 -14.297 1 95.06 337 TYR B CA 1
ATOM 5426 C C . TYR B 1 337 ? -8.117 5.867 -15.508 1 95.06 337 TYR B C 1
ATOM 5428 O O . TYR B 1 337 ? -8.125 7.098 -15.555 1 95.06 337 TYR B O 1
ATOM 5436 N N . GLY B 1 338 ? -8.539 5.25 -16.5 1 92.56 338 GLY B N 1
ATOM 5437 C CA . GLY B 1 338 ? -9 5.766 -17.781 1 92.56 338 GLY B CA 1
ATOM 5438 C C . GLY B 1 338 ? -10.398 6.352 -17.703 1 92.56 338 GLY B C 1
ATOM 5439 O O . GLY B 1 338 ? -11.07 6.5 -18.734 1 92.56 338 GLY B O 1
ATOM 5440 N N . TYR B 1 339 ? -10.938 6.535 -16.547 1 94.06 339 TYR B N 1
ATOM 5441 C CA . TYR B 1 339 ? -12.25 7.117 -16.281 1 94.06 339 TYR B CA 1
ATOM 5442 C C . TYR B 1 339 ? -12.219 8.016 -15.055 1 94.06 339 TYR B C 1
ATOM 5444 O O . TYR B 1 339 ? -11.172 8.164 -14.414 1 94.06 339 TYR B O 1
ATOM 5452 N N . ASP B 1 340 ? -13.352 8.742 -14.789 1 94.19 340 ASP B N 1
ATOM 5453 C CA . ASP B 1 340 ? -13.477 9.555 -13.578 1 94.19 340 ASP B CA 1
ATOM 5454 C C . ASP B 1 340 ? -13.766 8.68 -12.359 1 94.19 340 ASP B C 1
ATOM 5456 O O . ASP B 1 340 ? -14.922 8.312 -12.117 1 94.19 340 ASP B O 1
ATOM 5460 N N . PRO B 1 341 ? -12.711 8.344 -11.602 1 93.44 341 PRO B N 1
ATOM 5461 C CA . PRO B 1 341 ? -12.93 7.395 -10.508 1 93.44 341 PRO B CA 1
ATOM 5462 C C . PRO B 1 341 ? -13.922 7.906 -9.469 1 93.44 341 PRO B C 1
ATOM 5464 O O . PRO B 1 341 ? -14.742 7.137 -8.961 1 93.44 341 PRO B O 1
ATOM 5467 N N . LYS B 1 342 ? -13.906 9.18 -9.188 1 92.94 342 LYS B N 1
ATOM 5468 C CA . LYS B 1 342 ? -14.812 9.742 -8.188 1 92.94 342 LYS B CA 1
ATOM 5469 C C . LYS B 1 342 ? -16.266 9.617 -8.641 1 92.94 342 LYS B C 1
ATOM 5471 O O . LYS B 1 342 ? -17.141 9.273 -7.844 1 92.94 342 LYS B O 1
ATOM 5476 N N . GLY B 1 343 ? -16.422 9.953 -9.859 1 93 343 GLY B N 1
ATOM 5477 C CA . GLY B 1 343 ? -17.781 9.852 -10.398 1 93 343 GLY B CA 1
ATOM 5478 C C . GLY B 1 343 ? -18.328 8.445 -10.352 1 93 343 GLY B C 1
ATOM 5479 O O . GLY B 1 343 ? -19.484 8.242 -9.969 1 93 343 GLY B O 1
ATOM 5480 N N . VAL B 1 344 ? -17.5 7.441 -10.625 1 94.19 344 VAL B N 1
ATOM 5481 C CA . VAL B 1 344 ? -17.953 6.055 -10.711 1 94.19 344 VAL B CA 1
ATOM 5482 C C . VAL B 1 344 ? -18.156 5.5 -9.305 1 94.19 344 VAL B C 1
ATOM 5484 O O . VAL B 1 344 ? -19.078 4.695 -9.078 1 94.19 344 VAL B O 1
ATOM 5487 N N . LEU B 1 345 ? -17.406 5.953 -8.336 1 95.56 345 LEU B N 1
ATOM 5488 C CA . LEU B 1 345 ? -17.453 5.383 -6.996 1 95.56 345 LEU B CA 1
ATOM 5489 C C . LEU B 1 345 ? -18.484 6.098 -6.137 1 95.56 345 LEU B C 1
ATOM 5491 O O . LEU B 1 345 ? -19.156 5.465 -5.316 1 95.56 345 LEU B O 1
ATOM 5495 N N . PHE B 1 346 ? -18.625 7.402 -6.328 1 95.25 346 PHE B N 1
ATOM 5496 C CA . PHE B 1 346 ? -19.344 8.164 -5.32 1 95.25 346 PHE B CA 1
ATOM 5497 C C . PHE B 1 346 ? -20.5 8.93 -5.949 1 95.25 346 PHE B C 1
ATOM 5499 O O . PHE B 1 346 ? -21.266 9.602 -5.25 1 95.25 346 PHE B O 1
ATOM 5506 N N . GLY B 1 347 ? -20.594 8.844 -7.281 1 92.69 347 GLY B N 1
ATOM 5507 C CA . GLY B 1 347 ? -21.719 9.5 -7.938 1 92.69 347 GLY B CA 1
ATOM 5508 C C . GLY B 1 347 ? -23.047 8.859 -7.605 1 92.69 347 GLY B C 1
ATOM 5509 O O . GLY B 1 347 ? -23.094 7.793 -6.988 1 92.69 347 GLY B O 1
ATOM 5510 N N . PRO B 1 348 ? -24.141 9.539 -7.992 1 89.69 348 PRO B N 1
ATOM 5511 C CA . PRO B 1 348 ? -25.469 8.984 -7.742 1 89.69 348 PRO B CA 1
ATOM 5512 C C . PRO B 1 348 ? -25.672 7.605 -8.375 1 89.69 348 PRO B C 1
ATOM 5514 O O . PRO B 1 348 ? -25.344 7.41 -9.547 1 89.69 348 PRO B O 1
ATOM 5517 N N . GLY B 1 349 ? -26.047 6.637 -7.57 1 86.75 349 GLY B N 1
ATOM 5518 C CA . GLY B 1 349 ? -26.359 5.309 -8.086 1 86.75 349 GLY B CA 1
ATOM 5519 C C . GLY B 1 349 ? -25.125 4.426 -8.211 1 86.75 349 GLY B C 1
ATOM 5520 O O . GLY B 1 349 ? -25.219 3.277 -8.656 1 86.75 349 GLY B O 1
ATOM 5521 N N . ALA B 1 350 ? -24.078 4.945 -7.797 1 90.19 350 ALA B N 1
ATOM 5522 C CA . ALA B 1 350 ? -22.844 4.184 -7.891 1 90.19 350 ALA B CA 1
ATOM 5523 C C . ALA B 1 350 ? -22.891 2.936 -7.012 1 90.19 350 ALA B C 1
ATOM 5525 O O . ALA B 1 350 ? -23.297 3.004 -5.852 1 90.19 350 ALA B O 1
ATOM 5526 N N . LYS B 1 351 ? -22.531 1.846 -7.602 1 88.38 351 LYS B N 1
ATOM 5527 C CA . LYS B 1 351 ? -22.469 0.578 -6.879 1 88.38 351 LYS B CA 1
ATOM 5528 C C . LYS B 1 351 ? -21.141 0.425 -6.156 1 88.38 351 LYS B C 1
ATOM 5530 O O . LYS B 1 351 ? -20.125 0.999 -6.574 1 88.38 351 LYS B O 1
#

Sequence (702 aa):
MPLIVQNVNPRIILGLMTFGPSSEDGARITDLDTFNKALDLFQARGYSEVDTARIYVGAKQEAFTKEARWKERGLTLATKVQYPFAPGDNTADKVIASVETSLRELGTDCVDILYLHKPDRGTPFQETLEAMDKLHKAGKFVRLGISNFTAYEVAEVMMICKYNNWVRPSIFQGMYNCITRNIEAELFTACRRYGLDIVVYNPLAGGLFSGKIKSHDMIPESGRFSDVSSAQGANYRKRYFRESTFKAIQLVEGVVEKHNLTMIETALRWVVHHSKLKIKDGNDGILIGVSSVEQLEDNLNNLEKGPLPDEVVKALDDAWQISKADSANYWHGDLDYGYDPKGVLFGPGAKMPLIVQNVNPRIILGLMTFGPSSEDGARITDLDTFNKALDLFQARGYSEVDTARIYVGAKQEAFTKEARWKERGLTLATKVQYPFAPGDNTADKVIASVETSLRELGTDCVDILYLHKPDRGTPFQETLEAMDKLHKAGKFVRLGISNFTAYEVAEVMMICKYNNWVRPSIFQGMYNCITRNIEAELFTACRRYGLDIVVYNPLAGGLFSGKIKSHDMIPESGRFSDVSSAQGANYRKRYFRESTFKAIQLVEGVVEKHNLTMIETALRWVVHHSKLKIKDGNDGILIGVSSVEQLEDNLNNLEKGPLPDEVVKALDDAWQISKADSANYWHGDLDYGYDPKGVLFGPGAK

Nearest PDB structures (foldseek):
  2c91-assembly5_E  TM=9.307E-01  e=1.180E-31  Mus musculus
  1gve-assembly1_A  TM=9.182E-01  e=1.845E-31  Rattus norvegicus
  2bp1-assembly2_C  TM=9.244E-01  e=5.968E-31  Homo sapiens
  2clp-assembly2_C  TM=9.250E-01  e=1.381E-30  Homo sapiens
  2bp1-assembly2_D  TM=9.149E-01  e=9.871E-31  Homo sapiens

Foldseek 3Di:
DPPPPPQPAFFAEEECLQEEQDVLLPHLHRDLVQVLLLCVVCVVLPYAEYEEECPGSNSGRLLSQLVNVSVVVVHQYEYEFDQDPDAPCLALVNSVVRLVVSCVSNVHQEHAEYEHAADRLNDDLLRNQVSVQVSVVVRRYNAYEYEQDDLVVLVVQLVSCVVVVGHHHAEYEWADWLQFHVCVPRNVVSNVVSNHAYEYEPLVLQCVLVVPDQALVDADCDGQLHVSPPVRNVVSSLQQHDPLNNVLSVLLVVQCVVVVHGSLLLSLLCCQAPHPHPRRNDRHYYYDYDSGSVVSVVSSVSNPDHHDDPSSSVSSVVSNVSNVVPGDDTHDDDPDRSDDNCCQCPNPPRD/DPPPPPQPAFFAEEECLQEEQDVLLPHLHRDLVQVLLLCVVCVVLPYAEYEEECPGSNSGRLLSQLVNVSVVVVHQYEYEFPQDPDAPCLALVNSVVRLVVSCVSNVHQEHAEYEHAADRLNDDLLRNQVSVQVSVVVRRYNAYEYEQDDLVVLVVQLVSCVVVVGHHHAEYEWADWLQFHVCVPRNVVSNVVSNHAYEYECLVLQCVLVVPDQALVDADCDGQLHVSPPVRNVVSSLQQHDPLNNVLSVLLVVQCVVVVHGSLLLSLLCVQAPHPHPRRPDRHYYYDYDSGSVVSVVSSVSNPDHHDDPSSSVSSVVSNVSNVVPGDDTHDDDPDRSDDNCCQCPNPPRD

InterPro domains:
  IPR020471 Aldo-keto reductase [PR00069] (42-66)
  IPR020471 Aldo-keto reductase [PR00069] (101-119)
  IPR020471 Aldo-keto reductase [PR00069] (132-149)
  IPR023210 NADP-dependent oxidoreductase domain [PF00248] (11-320)
  IPR036812 NAD(P)-dependent oxidoreductase domain superfamily [G3DSA:3.20.20.100] (6-332)
  IPR036812 NAD(P)-dependent oxidoreductase domain superfamily [SSF51430] (10-325)
  IPR050523 Aldo/Keto Reductase Detoxification and Biosynthesis [PTHR43364] (10-320)